Protein AF-0000000067838991 (afdb_homodimer)

Organism: NCBI:txid111831

Radius of gyration: 20.26 Å; Cα contacts (8 Å, |Δi|>4): 916; chains: 2; bounding box: 44×58×48 Å

Solvent-accessible surface area (backbone atoms only — not comparable to full-atom values): 20243 Å² total; per-residue (Å²): 121,88,80,63,64,39,56,23,57,75,70,68,70,59,68,77,64,69,36,51,68,64,22,31,41,39,40,32,36,55,27,35,28,36,74,39,76,97,56,39,33,55,61,33,67,65,11,50,51,42,39,32,53,44,50,52,52,38,60,72,63,66,36,57,49,38,39,35,38,53,40,75,41,85,89,42,72,24,12,58,92,41,74,45,20,28,64,31,75,82,64,50,80,52,93,92,41,51,73,47,68,26,76,52,56,29,59,57,54,89,43,63,51,58,62,54,38,53,75,71,68,55,52,30,37,36,39,34,26,31,32,34,63,47,26,42,43,35,28,38,47,46,36,39,75,72,66,35,50,38,25,35,31,50,46,18,29,27,30,45,52,32,48,28,87,85,66,45,77,39,48,27,71,59,34,43,48,36,38,50,23,45,39,41,26,62,37,23,26,62,38,61,39,65,87,68,53,47,99,121,86,79,62,66,38,57,23,58,77,70,68,69,59,67,77,64,68,35,50,68,63,21,31,42,38,40,31,36,56,26,34,29,35,74,39,76,97,55,39,34,55,63,33,66,63,12,50,51,40,42,32,52,46,48,52,53,38,59,72,63,66,36,57,48,37,38,35,38,52,42,74,40,86,89,43,70,24,11,57,91,41,74,46,19,28,65,31,75,82,66,49,79,53,93,91,39,50,73,46,68,26,75,53,57,28,59,57,55,89,44,62,50,58,62,54,38,54,75,70,67,53,51,30,38,38,40,35,26,32,33,36,63,48,26,42,43,35,27,38,47,47,36,38,75,73,68,37,50,38,26,34,32,50,45,18,28,26,30,44,53,31,47,28,89,85,65,46,76,40,50,26,71,58,33,43,48,35,38,52,23,44,38,40,25,63,38,24,27,61,38,61,39,68,87,67,54,49,102

pLDDT: mean 97.45, std 5.72, range [40.47, 99.0]

Structure (mmCIF, N/CA/C/O backbone):
data_AF-0000000067838991-model_v1
#
loop_
_entity.id
_entity.type
_entity.pdbx_description
1 polymer 'Cysteine hydrolase'
#
loop_
_atom_site.group_PDB
_atom_site.id
_atom_site.type_symbol
_atom_site.label_atom_id
_atom_site.label_alt_id
_atom_site.label_comp_id
_atom_site.label_asym_id
_atom_site.label_entity_id
_atom_site.label_seq_id
_atom_site.pdbx_PDB_ins_code
_atom_site.Cartn_x
_atom_site.Cartn_y
_atom_site.Cartn_z
_atom_site.occupancy
_atom_site.B_iso_or_equiv
_atom_site.auth_seq_id
_atom_site.auth_comp_id
_atom_site.auth_asym_id
_atom_site.auth_atom_id
_atom_site.pdbx_PDB_model_num
ATOM 1 N N . MET A 1 1 ? -12.711 -4.172 26.188 1 40.47 1 MET A N 1
ATOM 2 C CA . MET A 1 1 ? -11.656 -3.461 25.469 1 40.47 1 MET A CA 1
ATOM 3 C C . MET A 1 1 ? -12.211 -2.748 24.234 1 40.47 1 MET A C 1
ATOM 5 O O . MET A 1 1 ? -13.109 -3.264 23.578 1 40.47 1 MET A O 1
ATOM 9 N N . PRO A 1 2 ? -12.156 -1.51 24.188 1 52.91 2 PRO A N 1
ATOM 10 C CA . PRO A 1 2 ? -12.922 -0.853 23.125 1 52.91 2 PRO A CA 1
ATOM 11 C C . PRO A 1 2 ? -12.734 -1.521 21.766 1 52.91 2 PRO A C 1
ATOM 13 O O . PRO A 1 2 ? -11.648 -2.031 21.469 1 52.91 2 PRO A O 1
ATOM 16 N N . THR A 1 3 ? -13.742 -2.078 21.203 1 69.25 3 THR A N 1
ATOM 17 C CA . THR A 1 3 ? -13.766 -2.877 19.984 1 69.25 3 THR A CA 1
ATOM 18 C C . THR A 1 3 ? -13.117 -2.119 18.828 1 69.25 3 THR A C 1
ATOM 20 O O . THR A 1 3 ? -13.508 -0.99 18.516 1 69.25 3 THR A O 1
ATOM 23 N N . VAL A 1 4 ? -11.844 -2.529 18.297 1 89.06 4 VAL A N 1
ATOM 24 C CA . VAL A 1 4 ? -11.18 -1.933 17.141 1 89.06 4 VAL A CA 1
ATOM 25 C C . VAL A 1 4 ? -12.016 -2.176 15.891 1 89.06 4 VAL A C 1
ATOM 27 O O . VAL A 1 4 ? -12.609 -3.242 15.727 1 89.06 4 VAL A O 1
ATOM 30 N N . THR A 1 5 ? -12.273 -1.124 15.18 1 93.62 5 THR A N 1
ATOM 31 C CA . THR A 1 5 ? -13.07 -1.209 13.961 1 93.62 5 THR A CA 1
ATOM 32 C C . THR A 1 5 ? -12.211 -0.973 12.727 1 93.62 5 THR A C 1
ATOM 34 O O . THR A 1 5 ? -11.039 -0.594 12.844 1 93.62 5 THR A O 1
ATOM 37 N N . THR A 1 6 ? -12.742 -1.315 11.555 1 97.56 6 THR A N 1
ATOM 38 C CA . THR A 1 6 ? -12.062 -1.058 10.289 1 97.56 6 THR A CA 1
ATOM 39 C C . THR A 1 6 ? -12.734 0.097 9.547 1 97.56 6 THR A C 1
ATOM 41 O O . THR A 1 6 ? -13.867 0.465 9.852 1 97.56 6 THR A O 1
ATOM 44 N N . LEU A 1 7 ? -12.031 0.634 8.578 1 98.06 7 LEU A N 1
ATOM 45 C CA . LEU A 1 7 ? -12.625 1.621 7.684 1 98.06 7 LEU A CA 1
ATOM 46 C C . LEU A 1 7 ? -13.789 1.02 6.91 1 98.06 7 LEU A C 1
ATOM 48 O O . LEU A 1 7 ? -14.766 1.711 6.613 1 98.06 7 LEU A O 1
ATOM 52 N N . ARG A 1 8 ? -13.734 -0.249 6.543 1 97.88 8 ARG A N 1
ATOM 53 C CA . ARG A 1 8 ? -14.844 -0.919 5.879 1 97.88 8 ARG A CA 1
ATOM 54 C C . ARG A 1 8 ? -16.078 -0.932 6.77 1 97.88 8 ARG A C 1
ATOM 56 O O . ARG A 1 8 ? -17.203 -0.712 6.293 1 97.88 8 ARG A O 1
ATOM 63 N N . ASP A 1 9 ? -15.844 -1.209 8.086 1 96.31 9 ASP A N 1
ATOM 64 C CA . ASP A 1 9 ? -16.953 -1.164 9.039 1 96.31 9 ASP A CA 1
ATOM 65 C C . ASP A 1 9 ? -17.531 0.243 9.133 1 96.31 9 ASP A C 1
ATOM 67 O O . ASP A 1 9 ? -18.75 0.417 9.117 1 96.31 9 ASP A O 1
ATOM 71 N N . VAL A 1 10 ? -16.656 1.235 9.219 1 95 10 VAL A N 1
ATOM 72 C CA . VAL A 1 10 ? -17.062 2.629 9.352 1 95 10 VAL A CA 1
ATOM 73 C C . VAL A 1 10 ? -17.859 3.057 8.117 1 95 10 VAL A C 1
ATOM 75 O O . VAL A 1 10 ? -18.844 3.791 8.227 1 95 10 VAL A O 1
ATOM 78 N N . ALA A 1 11 ? -17.438 2.566 6.934 1 95.12 11 ALA A N 1
ATOM 79 C CA . ALA A 1 11 ? -18.062 2.922 5.668 1 95.12 11 ALA A CA 1
ATOM 80 C C . ALA A 1 11 ? -19.297 2.055 5.41 1 95.12 11 ALA A C 1
ATOM 82 O O . ALA A 1 11 ? -20.047 2.287 4.453 1 95.12 11 ALA A O 1
ATOM 83 N N . GLY A 1 12 ? -19.484 0.989 6.137 1 95.31 12 GLY A N 1
ATOM 84 C CA . GLY A 1 12 ? -20.656 0.128 6.016 1 95.31 12 GLY A CA 1
ATOM 85 C C . GLY A 1 12 ? -20.578 -0.83 4.844 1 95.31 12 GLY A C 1
ATOM 86 O O . GLY A 1 12 ? -21.594 -1.272 4.324 1 95.31 12 GLY A O 1
ATOM 87 N N . ILE A 1 13 ? -19.344 -1.118 4.406 1 95.69 13 ILE A N 1
ATOM 88 C CA . ILE A 1 13 ? -19.25 -1.954 3.213 1 95.69 13 ILE A CA 1
ATOM 89 C C . ILE A 1 13 ? -18.938 -3.393 3.613 1 95.69 13 ILE A C 1
ATOM 91 O O . ILE A 1 13 ? -19.016 -4.305 2.789 1 95.69 13 ILE A O 1
ATOM 95 N N . GLY A 1 14 ? -18.562 -3.674 4.832 1 94.5 14 GLY A N 1
ATOM 96 C CA . GLY A 1 14 ? -18.516 -5.004 5.422 1 94.5 14 GLY A CA 1
ATOM 97 C C . GLY A 1 14 ? -17.312 -5.816 4.949 1 94.5 14 GLY A C 1
ATOM 98 O O . GLY A 1 14 ? -16.375 -5.27 4.367 1 94.5 14 GLY A O 1
ATOM 99 N N . HIS A 1 15 ? -17.281 -7.141 5.254 1 97.25 15 HIS A N 1
ATOM 100 C CA . HIS A 1 15 ? -16.141 -8.016 5.02 1 97.25 15 HIS A CA 1
ATOM 101 C C . HIS A 1 15 ? -16.562 -9.312 4.344 1 97.25 15 HIS A C 1
ATOM 103 O O . HIS A 1 15 ? -15.859 -10.32 4.43 1 97.25 15 HIS A O 1
ATOM 109 N N . GLN A 1 16 ? -17.688 -9.258 3.68 1 96.81 16 GLN A N 1
ATOM 110 C CA . GLN A 1 16 ? -18.141 -10.469 3.014 1 96.81 16 GLN A CA 1
ATOM 111 C C . GLN A 1 16 ? -17.391 -10.703 1.709 1 96.81 16 GLN A C 1
ATOM 113 O O . GLN A 1 16 ? -17.438 -9.875 0.801 1 96.81 16 GLN A O 1
ATOM 118 N N . PRO A 1 17 ? -16.734 -11.844 1.646 1 97.56 17 PRO A N 1
ATOM 119 C CA . PRO A 1 17 ? -16.047 -12.117 0.375 1 97.56 17 PRO A CA 1
ATOM 120 C C . PRO A 1 17 ? -17.031 -12.43 -0.756 1 97.56 17 PRO A C 1
ATOM 122 O O . PRO A 1 17 ? -18.094 -13 -0.515 1 97.56 17 PRO A O 1
ATOM 125 N N . ALA A 1 18 ? -16.641 -12.047 -1.933 1 93.44 18 ALA A N 1
ATOM 126 C CA . ALA A 1 18 ? -17.438 -12.477 -3.088 1 93.44 18 ALA A CA 1
ATOM 127 C C . ALA A 1 18 ? -17.297 -13.977 -3.312 1 93.44 18 ALA A C 1
ATOM 129 O O . ALA A 1 18 ? -16.281 -14.578 -2.965 1 93.44 18 ALA A O 1
ATOM 130 N N . ALA A 1 19 ? -18.266 -14.477 -3.953 1 95.88 19 ALA A N 1
ATOM 131 C CA . ALA A 1 19 ? -18.188 -15.891 -4.336 1 95.88 19 ALA A CA 1
ATOM 132 C C . ALA A 1 19 ? -17.125 -16.109 -5.41 1 95.88 19 ALA A C 1
ATOM 134 O O . ALA A 1 19 ? -17 -15.305 -6.336 1 95.88 19 ALA A O 1
ATOM 135 N N . LEU A 1 20 ? -16.406 -17.266 -5.25 1 97.69 20 LEU A N 1
ATOM 136 C CA . LEU A 1 20 ? -15.406 -17.594 -6.25 1 97.69 20 LEU A CA 1
ATOM 137 C C . LEU A 1 20 ? -16.016 -17.656 -7.645 1 97.69 20 LEU A C 1
ATOM 139 O O . LEU A 1 20 ? -15.422 -17.172 -8.609 1 97.69 20 LEU A O 1
ATOM 143 N N . SER A 1 21 ? -17.266 -18.078 -7.789 1 97 21 SER A N 1
ATOM 144 C CA . SER A 1 21 ? -17.922 -18.266 -9.07 1 97 21 SER A CA 1
ATOM 145 C C . SER A 1 21 ? -18.219 -16.922 -9.742 1 97 21 SER A C 1
ATOM 147 O O . SER A 1 21 ? -18.484 -16.875 -10.945 1 97 21 SER A O 1
ATOM 149 N N . GLN A 1 22 ? -18.156 -15.898 -8.977 1 96.5 22 GLN A N 1
ATOM 150 C CA . GLN A 1 22 ? -18.484 -14.57 -9.5 1 96.5 22 GLN A CA 1
ATOM 151 C C . GLN A 1 22 ? -17.219 -13.719 -9.633 1 96.5 22 GLN A C 1
ATOM 153 O O . GLN A 1 22 ? -17.297 -12.5 -9.828 1 96.5 22 GLN A O 1
ATOM 158 N N . SER A 1 23 ? -16.078 -14.398 -9.5 1 98.62 23 SER A N 1
ATOM 159 C CA . SER A 1 23 ? -14.82 -13.648 -9.43 1 98.62 23 SER A CA 1
ATOM 160 C C . SER A 1 23 ? -13.867 -14.07 -10.547 1 98.62 23 SER A C 1
ATOM 162 O O . SER A 1 23 ? -14.109 -15.062 -11.234 1 98.62 23 SER A O 1
ATOM 164 N N . ALA A 1 24 ? -12.891 -13.266 -10.82 1 98.88 24 ALA A N 1
ATOM 165 C CA . ALA A 1 24 ? -11.664 -13.703 -11.484 1 98.88 24 ALA A CA 1
ATOM 166 C C . ALA A 1 24 ? -10.547 -13.93 -10.469 1 98.88 24 ALA A C 1
ATOM 168 O O . ALA A 1 24 ? -10.477 -13.242 -9.453 1 98.88 24 ALA A O 1
ATOM 169 N N . LEU A 1 25 ? -9.734 -14.898 -10.734 1 98.94 25 LEU A N 1
ATOM 170 C CA . LEU A 1 25 ? -8.555 -15.164 -9.914 1 98.94 25 LEU A CA 1
ATOM 171 C C . LEU A 1 25 ? -7.324 -14.492 -10.508 1 98.94 25 LEU A C 1
ATOM 173 O O . LEU A 1 25 ? -7.047 -14.625 -11.695 1 98.94 25 LEU A O 1
ATOM 177 N N . VAL A 1 26 ? -6.633 -13.711 -9.734 1 99 26 VAL A N 1
ATOM 178 C CA . VAL A 1 26 ? -5.363 -13.109 -10.117 1 99 26 VAL A CA 1
ATOM 179 C C . VAL A 1 26 ? -4.238 -13.672 -9.258 1 99 26 VAL A C 1
ATOM 181 O O . VAL A 1 26 ? -4.223 -13.461 -8.039 1 99 26 VAL A O 1
ATOM 184 N N . ILE A 1 27 ? -3.326 -14.383 -9.828 1 99 27 ILE A N 1
ATOM 185 C CA . ILE A 1 27 ? -2.18 -14.984 -9.156 1 99 27 ILE A CA 1
ATOM 186 C C . ILE A 1 27 ? -0.936 -14.133 -9.391 1 99 27 ILE A C 1
ATOM 188 O O . ILE A 1 27 ? -0.406 -14.094 -10.5 1 99 27 ILE A O 1
ATOM 192 N N . ILE A 1 28 ? -0.447 -13.555 -8.344 1 98.94 28 ILE A N 1
ATOM 193 C CA . ILE A 1 28 ? 0.529 -12.477 -8.453 1 98.94 28 ILE A CA 1
ATOM 194 C C . ILE A 1 28 ? 1.932 -13.023 -8.195 1 98.94 28 ILE A C 1
ATOM 196 O O . ILE A 1 28 ? 2.27 -13.375 -7.062 1 98.94 28 ILE A O 1
ATOM 200 N N . ASP A 1 29 ? 2.721 -13.109 -9.141 1 98.88 29 ASP A N 1
ATOM 201 C CA . ASP A 1 29 ? 4.176 -13.242 -9.102 1 98.88 29 ASP A CA 1
ATOM 202 C C . ASP A 1 29 ? 4.594 -14.523 -8.383 1 98.88 29 ASP A C 1
ATOM 204 O O . ASP A 1 29 ? 5.531 -14.516 -7.586 1 98.88 29 ASP A O 1
ATOM 208 N N . CYS A 1 30 ? 3.84 -15.609 -8.547 1 98.94 30 CYS A N 1
ATOM 209 C CA . CYS A 1 30 ? 4.32 -16.875 -8.008 1 98.94 30 CYS A CA 1
ATOM 210 C C . CYS A 1 30 ? 5.5 -17.406 -8.82 1 98.94 30 CYS A C 1
ATOM 212 O O . CYS A 1 30 ? 5.398 -18.438 -9.469 1 98.94 30 CYS A O 1
ATOM 214 N N . GLN A 1 31 ? 6.574 -16.734 -8.703 1 98.94 31 GLN A N 1
ATOM 215 C CA . GLN A 1 31 ? 7.781 -16.984 -9.484 1 98.94 31 GLN A CA 1
ATOM 216 C C . GLN A 1 31 ? 8.844 -17.688 -8.656 1 98.94 31 GLN A C 1
ATOM 218 O O . GLN A 1 31 ? 8.859 -17.578 -7.43 1 98.94 31 GLN A O 1
ATOM 223 N N . ASN A 1 32 ? 9.844 -18.281 -9.328 1 98.88 32 ASN A N 1
ATOM 224 C CA . ASN A 1 32 ? 10.867 -19.094 -8.68 1 98.88 32 ASN A CA 1
ATOM 225 C C . ASN A 1 32 ? 11.805 -18.234 -7.82 1 98.88 32 ASN A C 1
ATOM 227 O O . ASN A 1 32 ? 12.367 -18.734 -6.84 1 98.88 32 ASN A O 1
ATOM 231 N N . THR A 1 33 ? 11.945 -16.953 -8.117 1 98.75 33 THR A N 1
ATOM 232 C CA . THR A 1 33 ? 12.828 -16.062 -7.383 1 98.75 33 THR A CA 1
ATOM 233 C C . THR A 1 33 ? 12.438 -16 -5.906 1 98.75 33 THR A C 1
ATOM 235 O O . THR A 1 33 ? 13.281 -15.711 -5.051 1 98.75 33 THR A O 1
ATOM 238 N N . TYR A 1 34 ? 11.195 -16.359 -5.617 1 98.81 34 TYR A N 1
ATOM 239 C CA . TYR A 1 34 ? 10.727 -16.266 -4.238 1 98.81 34 TYR A CA 1
ATOM 240 C C . TYR A 1 34 ? 10.953 -17.578 -3.494 1 98.81 34 TYR A C 1
ATOM 242 O O . TYR A 1 34 ? 10.75 -17.656 -2.281 1 98.81 34 TYR A O 1
ATOM 250 N N . ARG A 1 35 ? 11.398 -18.625 -4.203 1 98.75 35 ARG A N 1
ATOM 251 C CA . ARG A 1 35 ? 11.578 -19.938 -3.602 1 98.75 35 ARG A CA 1
ATOM 252 C C . ARG A 1 35 ? 13.039 -20.188 -3.27 1 98.75 35 ARG A C 1
ATOM 254 O O . ARG A 1 35 ? 13.367 -21.125 -2.535 1 98.75 35 ARG A O 1
ATOM 261 N N . GLU A 1 36 ? 13.914 -19.312 -3.781 1 97.19 36 GLU A N 1
ATOM 262 C CA . GLU A 1 36 ? 15.344 -19.5 -3.551 1 97.19 36 GLU A CA 1
ATOM 263 C C . GLU A 1 36 ? 16.109 -18.188 -3.701 1 97.19 36 GLU A C 1
ATOM 265 O O . GLU A 1 36 ? 15.555 -17.203 -4.195 1 97.19 36 GLU A O 1
ATOM 270 N N . GLY A 1 37 ? 17.312 -18.203 -3.205 1 94.56 37 GLY A N 1
ATOM 271 C CA . GLY A 1 37 ? 18.203 -17.062 -3.408 1 94.56 37 GLY A CA 1
ATOM 272 C C . GLY A 1 37 ? 17.859 -15.875 -2.516 1 94.56 37 GLY A C 1
ATOM 273 O O . GLY A 1 37 ? 17.344 -16.062 -1.411 1 94.56 37 GLY A O 1
ATOM 274 N N . VAL A 1 38 ? 18.188 -14.664 -2.971 1 95.12 38 VAL A N 1
ATOM 275 C CA . VAL A 1 38 ? 18.203 -13.461 -2.141 1 95.12 38 VAL A CA 1
ATOM 276 C C . VAL A 1 38 ? 16.766 -13.023 -1.836 1 95.12 38 VAL A C 1
ATOM 278 O O . VAL A 1 38 ? 16.516 -12.383 -0.815 1 95.12 38 VAL A O 1
ATOM 281 N N . MET A 1 39 ? 15.781 -13.523 -2.65 1 97.06 39 MET A N 1
ATOM 282 C CA . MET A 1 39 ? 14.406 -13.055 -2.469 1 97.06 39 MET A CA 1
ATOM 283 C C . MET A 1 39 ? 13.539 -14.156 -1.873 1 97.06 39 MET A C 1
ATOM 285 O O . MET A 1 39 ? 12.312 -14.031 -1.837 1 97.06 39 MET A O 1
ATOM 289 N N . GLN A 1 40 ? 14.172 -15.242 -1.422 1 98.19 40 GLN A N 1
ATOM 290 C CA . GLN A 1 40 ? 13.398 -16.344 -0.866 1 98.19 40 GLN A CA 1
ATOM 291 C C . GLN A 1 40 ? 12.508 -15.875 0.275 1 98.19 40 GLN A C 1
ATOM 293 O O . GLN A 1 40 ? 12.961 -15.156 1.168 1 98.19 40 GLN A O 1
ATOM 298 N N . LEU A 1 41 ? 11.273 -16.328 0.264 1 98.69 41 LEU A N 1
ATOM 299 C CA . LEU A 1 41 ? 10.297 -15.891 1.257 1 98.69 41 LEU A CA 1
ATOM 300 C C . LEU A 1 41 ? 10.18 -16.906 2.385 1 98.69 41 LEU A C 1
ATOM 302 O O . LEU A 1 41 ? 10.422 -18.109 2.18 1 98.69 41 LEU A O 1
ATOM 306 N N . VAL A 1 42 ? 9.781 -16.422 3.514 1 98.62 42 VAL A N 1
ATOM 307 C CA . VAL A 1 42 ? 9.469 -17.297 4.648 1 98.62 42 VAL A CA 1
ATOM 308 C C . VAL A 1 42 ? 8.109 -17.953 4.426 1 98.62 42 VAL A C 1
ATOM 310 O O . VAL A 1 42 ? 7.113 -17.281 4.176 1 98.62 42 VAL A O 1
ATOM 313 N N . GLY A 1 43 ? 8.062 -19.297 4.461 1 98.56 43 GLY A N 1
ATOM 314 C CA . GLY A 1 43 ? 6.812 -20.016 4.316 1 98.56 43 GLY A CA 1
ATOM 315 C C . GLY A 1 43 ? 6.316 -20.078 2.885 1 98.56 43 GLY A C 1
ATOM 316 O O . GLY A 1 43 ? 5.117 -20.219 2.645 1 98.56 43 GLY A O 1
ATOM 317 N N . VAL A 1 44 ? 7.168 -19.938 1.941 1 98.88 44 VAL A N 1
ATOM 318 C CA . VAL A 1 44 ? 6.766 -19.812 0.545 1 98.88 44 VAL A CA 1
ATOM 319 C C . VAL A 1 44 ? 6.172 -21.141 0.056 1 98.88 44 VAL A C 1
ATOM 321 O O . VAL A 1 44 ? 5.215 -21.141 -0.722 1 98.88 44 VAL A O 1
ATOM 324 N N . GLU A 1 45 ? 6.699 -22.25 0.456 1 98.88 45 GLU A N 1
ATOM 325 C CA . GLU A 1 45 ? 6.234 -23.516 -0.093 1 98.88 45 GLU A CA 1
ATOM 326 C C . GLU A 1 45 ? 4.816 -23.828 0.378 1 98.88 45 GLU A C 1
ATOM 328 O O . GLU A 1 45 ? 3.945 -24.156 -0.432 1 98.88 45 GLU A O 1
ATOM 333 N N . PRO A 1 46 ? 4.496 -23.688 1.69 1 98.88 46 PRO A N 1
ATOM 334 C CA . PRO A 1 46 ? 3.096 -23.844 2.088 1 98.88 46 PRO A CA 1
ATOM 335 C C . PRO A 1 46 ? 2.168 -22.828 1.42 1 98.88 46 PRO A C 1
ATOM 337 O O . PRO A 1 46 ? 1.025 -23.172 1.09 1 98.88 46 PRO A O 1
ATOM 340 N N . ALA A 1 47 ? 2.586 -21.578 1.256 1 98.94 47 ALA A N 1
ATOM 341 C CA . ALA A 1 47 ? 1.779 -20.578 0.574 1 98.94 47 ALA A CA 1
ATOM 342 C C . ALA A 1 47 ? 1.524 -20.969 -0.879 1 98.94 47 ALA A C 1
ATOM 344 O O . ALA A 1 47 ? 0.403 -20.844 -1.376 1 98.94 47 ALA A O 1
ATOM 345 N N . LEU A 1 48 ? 2.586 -21.453 -1.533 1 98.94 48 LEU A N 1
ATOM 346 C CA . LEU A 1 48 ? 2.471 -21.891 -2.92 1 98.94 48 LEU A CA 1
ATOM 347 C C . LEU A 1 48 ? 1.513 -23.062 -3.043 1 98.94 48 LEU A C 1
ATOM 349 O O . LEU A 1 48 ? 0.745 -23.156 -4.004 1 98.94 48 LEU A O 1
ATOM 353 N N . ALA A 1 49 ? 1.546 -23.938 -2.107 1 98.88 49 ALA A N 1
ATOM 354 C CA . ALA A 1 49 ? 0.608 -25.047 -2.086 1 98.88 49 ALA A CA 1
ATOM 355 C C . ALA A 1 49 ? -0.83 -24.562 -1.953 1 98.88 49 ALA A C 1
ATOM 357 O O . ALA A 1 49 ? -1.741 -25.109 -2.58 1 98.88 49 ALA A O 1
ATOM 358 N N . GLU A 1 50 ? -1.064 -23.562 -1.126 1 98.88 50 GLU A N 1
ATOM 359 C CA . GLU A 1 50 ? -2.385 -22.953 -0.986 1 98.88 50 GLU A CA 1
ATOM 360 C C . GLU A 1 50 ? -2.836 -22.312 -2.291 1 98.88 50 GLU A C 1
ATOM 362 O O . GLU A 1 50 ? -4.004 -22.422 -2.674 1 98.88 50 GLU A O 1
ATOM 367 N N . VAL A 1 51 ? -1.949 -21.641 -2.982 1 98.94 51 VAL A N 1
ATOM 368 C CA . VAL A 1 51 ? -2.264 -21.047 -4.277 1 98.94 51 VAL A CA 1
ATOM 369 C C . VAL A 1 51 ? -2.666 -22.141 -5.262 1 98.94 51 VAL A C 1
ATOM 371 O O . VAL A 1 51 ? -3.631 -21.984 -6.016 1 98.94 51 VAL A O 1
ATOM 374 N N . ALA A 1 52 ? -1.897 -23.203 -5.277 1 98.94 52 ALA A N 1
ATOM 375 C CA . ALA A 1 52 ? -2.193 -24.312 -6.176 1 98.94 52 ALA A CA 1
ATOM 376 C C . ALA A 1 52 ? -3.588 -24.875 -5.914 1 98.94 52 ALA A C 1
ATOM 378 O O . ALA A 1 52 ? -4.32 -25.203 -6.852 1 98.94 52 ALA A O 1
ATOM 379 N N . ARG A 1 53 ? -3.92 -25.016 -4.652 1 98.81 53 ARG A N 1
ATOM 380 C CA . ARG A 1 53 ? -5.258 -25.469 -4.305 1 98.81 53 ARG A CA 1
ATOM 381 C C . ARG A 1 53 ? -6.32 -24.516 -4.82 1 98.81 53 ARG A C 1
ATOM 383 O O . ARG A 1 53 ? -7.348 -24.938 -5.355 1 98.81 53 ARG A O 1
ATOM 390 N N . LEU A 1 54 ? -6.137 -23.234 -4.621 1 98.81 54 LEU A N 1
ATOM 391 C CA . LEU A 1 54 ? -7.055 -22.219 -5.105 1 98.81 54 LEU A CA 1
ATOM 392 C C . LEU A 1 54 ? -7.184 -22.266 -6.621 1 98.81 54 LEU A C 1
ATOM 394 O O . LEU A 1 54 ? -8.281 -22.125 -7.16 1 98.81 54 LEU A O 1
ATOM 398 N N . LEU A 1 55 ? -6.059 -22.453 -7.285 1 98.88 55 LEU A N 1
ATOM 399 C CA . LEU A 1 55 ? -6.027 -22.547 -8.742 1 98.88 55 LEU A CA 1
ATOM 400 C C . LEU A 1 55 ? -6.875 -23.719 -9.227 1 98.88 55 LEU A C 1
ATOM 402 O O . LEU A 1 55 ? -7.648 -23.578 -10.18 1 98.88 55 LEU A O 1
ATOM 406 N N . VAL A 1 56 ? -6.75 -24.828 -8.602 1 98.62 56 VAL A N 1
ATOM 407 C CA . VAL A 1 56 ? -7.543 -26 -8.953 1 98.62 56 VAL A CA 1
ATOM 408 C C . VAL A 1 56 ? -9.031 -25.672 -8.789 1 98.62 56 VAL A C 1
ATOM 410 O O . VAL A 1 56 ? -9.836 -26 -9.664 1 98.62 56 VAL A O 1
ATOM 413 N N . ARG A 1 57 ? -9.422 -25.047 -7.734 1 98.56 57 ARG A N 1
ATOM 414 C CA . ARG A 1 57 ? -10.812 -24.672 -7.504 1 98.56 57 ARG A CA 1
ATOM 415 C C . ARG A 1 57 ? -11.305 -23.703 -8.578 1 98.56 57 ARG A C 1
ATOM 417 O O . ARG A 1 57 ? -12.445 -23.812 -9.039 1 98.56 57 ARG A O 1
ATOM 424 N N . ALA A 1 58 ? -10.516 -22.766 -8.914 1 98.69 58 ALA A N 1
ATOM 425 C CA . ALA A 1 58 ? -10.875 -21.797 -9.938 1 98.69 58 ALA A CA 1
ATOM 426 C C . ALA A 1 58 ? -11.109 -22.469 -11.289 1 98.69 58 ALA A C 1
ATOM 428 O O . ALA A 1 58 ? -12.086 -22.156 -11.977 1 98.69 58 ALA A O 1
ATOM 429 N N . ARG A 1 59 ? -10.211 -23.359 -11.672 1 98.56 59 ARG A N 1
ATOM 430 C CA . ARG A 1 59 ? -10.344 -24.094 -12.922 1 98.56 59 ARG A CA 1
ATOM 431 C C . ARG A 1 59 ? -11.602 -24.953 -12.922 1 98.56 59 ARG A C 1
ATOM 433 O O . ARG A 1 59 ? -12.312 -25.016 -13.93 1 98.56 59 ARG A O 1
ATOM 440 N N . THR A 1 60 ? -11.828 -25.562 -11.82 1 97.81 60 THR A N 1
ATOM 441 C CA . THR A 1 60 ? -13.023 -26.375 -11.688 1 97.81 60 THR A CA 1
ATOM 442 C C . THR A 1 60 ? -14.289 -25.531 -11.836 1 97.81 60 THR A C 1
ATOM 444 O O . THR A 1 60 ? -15.258 -25.953 -12.469 1 97.81 60 THR A O 1
ATOM 447 N N . ALA A 1 61 ? -14.312 -24.344 -11.312 1 97.44 61 ALA A N 1
ATOM 448 C CA . ALA A 1 61 ? -15.453 -23.422 -11.352 1 97.44 61 ALA A CA 1
ATOM 449 C C . ALA A 1 61 ? -15.562 -22.75 -12.719 1 97.44 61 ALA A C 1
ATOM 451 O O . ALA A 1 61 ? -16.594 -22.141 -13.039 1 97.44 61 ALA A O 1
ATOM 452 N N . GLY A 1 62 ? -14.531 -22.797 -13.539 1 97.88 62 GLY A N 1
ATOM 453 C CA . GLY A 1 62 ? -14.539 -22.234 -14.883 1 97.88 62 GLY A CA 1
ATOM 454 C C . GLY A 1 62 ? -14.461 -20.719 -14.891 1 97.88 62 GLY A C 1
ATOM 455 O O . GLY A 1 62 ? -15.031 -20.062 -15.773 1 97.88 62 GLY A O 1
ATOM 456 N N . ILE A 1 63 ? -13.883 -20.141 -13.859 1 98.44 63 ILE A N 1
ATOM 457 C CA . ILE A 1 63 ? -13.797 -18.688 -13.789 1 98.44 63 ILE A CA 1
ATOM 458 C C . ILE A 1 63 ? -12.531 -18.219 -14.5 1 98.44 63 ILE A C 1
ATOM 460 O O . ILE A 1 63 ? -11.594 -18.984 -14.695 1 98.44 63 ILE A O 1
ATOM 464 N N . PRO A 1 64 ? -12.461 -16.906 -14.914 1 98.81 64 PRO A N 1
ATOM 465 C CA . PRO A 1 64 ? -11.234 -16.375 -15.508 1 98.81 64 PRO A CA 1
ATOM 466 C C . PRO A 1 64 ? -10.047 -16.391 -14.539 1 98.81 64 PRO A C 1
ATOM 468 O O . PRO A 1 64 ? -10.211 -16.109 -13.352 1 98.81 64 PRO A O 1
ATOM 471 N N . ILE A 1 65 ? -8.906 -16.797 -15.062 1 98.94 65 ILE A N 1
ATOM 472 C CA . ILE A 1 65 ? -7.672 -16.859 -14.289 1 98.94 65 ILE A CA 1
ATOM 473 C C . ILE A 1 65 ? -6.578 -16.047 -14.969 1 98.94 65 ILE A C 1
ATOM 475 O O . ILE A 1 65 ? -6.305 -16.234 -16.156 1 98.94 65 ILE A O 1
ATOM 479 N N . PHE A 1 66 ? -5.969 -15.148 -14.234 1 99 66 PHE A N 1
ATOM 480 C CA . PHE A 1 66 ? -4.859 -14.328 -14.711 1 99 66 PHE A CA 1
ATOM 481 C C . PHE A 1 66 ? -3.598 -14.602 -13.898 1 99 66 PHE A C 1
ATOM 483 O O . PHE A 1 66 ? -3.611 -14.5 -12.672 1 99 66 PHE A O 1
ATOM 490 N N . HIS A 1 67 ? -2.564 -14.961 -14.578 1 98.94 67 HIS A N 1
ATOM 491 C CA . HIS A 1 67 ? -1.244 -15.023 -13.961 1 98.94 67 HIS A CA 1
ATOM 492 C C . HIS A 1 67 ? -0.467 -13.734 -14.188 1 98.94 67 HIS A C 1
ATOM 494 O O . HIS A 1 67 ? -0.519 -13.156 -15.281 1 98.94 67 HIS A O 1
ATOM 500 N N . VAL A 1 68 ? 0.22 -13.289 -13.18 1 98.94 68 VAL A N 1
ATOM 501 C CA . VAL A 1 68 ? 1.052 -12.102 -13.297 1 98.94 68 VAL A CA 1
ATOM 502 C C . VAL A 1 68 ? 2.516 -12.461 -13.055 1 98.94 68 VAL A C 1
ATOM 504 O O . VAL A 1 68 ? 2.822 -13.258 -12.164 1 98.94 68 VAL A O 1
ATOM 507 N N . MET A 1 69 ? 3.41 -11.883 -13.82 1 98.62 69 MET A N 1
ATOM 508 C CA . MET A 1 69 ? 4.855 -11.992 -13.656 1 98.62 69 MET A CA 1
ATOM 509 C C . MET A 1 69 ? 5.504 -10.609 -13.609 1 98.62 69 MET A C 1
ATOM 511 O O . MET A 1 69 ? 5.148 -9.727 -14.391 1 98.62 69 MET A O 1
ATOM 515 N N . HIS A 1 70 ? 6.395 -10.484 -12.672 1 98.88 70 HIS A N 1
ATOM 516 C CA . HIS A 1 70 ? 7.211 -9.281 -12.625 1 98.88 70 HIS A CA 1
ATOM 517 C C . HIS A 1 70 ? 8.492 -9.453 -13.43 1 98.88 70 HIS A C 1
ATOM 519 O O . HIS A 1 70 ? 9.164 -10.484 -13.32 1 98.88 70 HIS A O 1
ATOM 525 N N . ASP A 1 71 ? 8.82 -8.531 -14.273 1 98.81 71 ASP A N 1
ATOM 526 C CA . ASP A 1 71 ? 10.078 -8.531 -15.008 1 98.81 71 ASP A CA 1
ATOM 527 C C . ASP A 1 71 ? 10.898 -7.281 -14.695 1 98.81 71 ASP A C 1
ATOM 529 O O . ASP A 1 71 ? 10.461 -6.16 -14.969 1 98.81 71 ASP A O 1
ATOM 533 N N . ALA A 1 72 ? 12.086 -7.469 -14.141 1 97.62 72 ALA A N 1
ATOM 534 C CA . ALA A 1 72 ? 12.984 -6.355 -13.859 1 97.62 72 ALA A CA 1
ATOM 535 C C . ALA A 1 72 ? 14.148 -6.324 -14.852 1 97.62 72 ALA A C 1
ATOM 537 O O . ALA A 1 72 ? 15.125 -5.594 -14.656 1 97.62 72 ALA A O 1
ATOM 538 N N . GLY A 1 73 ? 14.086 -7.234 -15.844 1 97.62 73 GLY A N 1
ATOM 539 C CA . GLY A 1 73 ? 15.062 -7.207 -16.922 1 97.62 73 GLY A CA 1
ATOM 540 C C . GLY A 1 73 ? 16.125 -8.281 -16.781 1 97.62 73 GLY A C 1
ATOM 541 O O . GLY A 1 73 ? 16.219 -8.953 -15.742 1 97.62 73 GLY A O 1
ATOM 542 N N . PRO A 1 74 ? 16.984 -8.484 -17.844 1 97.88 74 PRO A N 1
ATOM 543 C CA . PRO A 1 74 ? 18 -9.555 -17.875 1 97.88 74 PRO A CA 1
ATOM 544 C C . PRO A 1 74 ? 19 -9.445 -16.734 1 97.88 74 PRO A C 1
ATOM 546 O O . PRO A 1 74 ? 19.453 -8.344 -16.406 1 97.88 74 PRO A O 1
ATOM 549 N N . GLY A 1 75 ? 19.281 -10.492 -16.141 1 96.88 75 GLY A N 1
ATOM 550 C CA . GLY A 1 75 ? 20.328 -10.562 -15.141 1 96.88 75 GLY A CA 1
ATOM 551 C C . GLY A 1 75 ? 19.844 -10.258 -13.734 1 96.88 75 GLY A C 1
ATOM 552 O O . GLY A 1 75 ? 20.562 -10.453 -12.766 1 96.88 75 GLY A O 1
ATOM 553 N N . THR A 1 76 ? 18.641 -9.852 -13.609 1 97.06 76 THR A N 1
ATOM 554 C CA . THR A 1 76 ? 18.078 -9.562 -12.305 1 97.06 76 THR A CA 1
ATOM 555 C C . THR A 1 76 ? 17.406 -10.805 -11.711 1 97.06 76 THR A C 1
ATOM 557 O O . THR A 1 76 ? 17.203 -11.797 -12.414 1 97.06 76 THR A O 1
ATOM 560 N N . PRO A 1 77 ? 17.047 -10.719 -10.492 1 97.12 77 PRO A N 1
ATOM 561 C CA . PRO A 1 77 ? 16.312 -11.828 -9.883 1 97.12 77 PRO A CA 1
ATOM 562 C C . PRO A 1 77 ? 14.914 -12.008 -10.484 1 97.12 77 PRO A C 1
ATOM 564 O O . PRO A 1 77 ? 14.234 -12.992 -10.188 1 97.12 77 PRO A O 1
ATOM 567 N N . TYR A 1 78 ? 14.508 -11.141 -11.305 1 98 78 TYR A N 1
ATOM 568 C CA . TYR A 1 78 ? 13.188 -11.203 -11.922 1 98 78 TYR A CA 1
ATOM 569 C C . TYR A 1 78 ? 13.305 -11.266 -13.445 1 98 78 TYR A C 1
ATOM 571 O O . TYR A 1 78 ? 12.43 -10.766 -14.156 1 98 78 TYR A O 1
ATOM 579 N N . ASP A 1 79 ? 14.414 -11.805 -13.922 1 98.38 79 ASP A N 1
ATOM 580 C CA . ASP A 1 79 ? 14.617 -12.039 -15.352 1 98.38 79 ASP A CA 1
ATOM 581 C C . ASP A 1 79 ? 13.727 -13.172 -15.852 1 98.38 79 ASP A C 1
ATOM 583 O O . ASP A 1 79 ? 14.023 -14.344 -15.617 1 98.38 79 ASP A O 1
ATOM 587 N N . ILE A 1 80 ? 12.711 -12.852 -16.562 1 98.56 80 ILE A N 1
ATOM 588 C CA . ILE A 1 80 ? 11.711 -13.852 -16.938 1 98.56 80 ILE A CA 1
ATOM 589 C C . ILE A 1 80 ? 12.234 -14.688 -18.094 1 98.56 80 ILE A C 1
ATOM 591 O O . ILE A 1 80 ? 11.586 -15.648 -18.531 1 98.56 80 ILE A O 1
ATOM 595 N N . ARG A 1 81 ? 13.406 -14.375 -18.688 1 98.44 81 ARG A N 1
ATOM 596 C CA . ARG A 1 81 ? 14.055 -15.172 -19.719 1 98.44 81 ARG A CA 1
ATOM 597 C C . ARG A 1 81 ? 14.836 -16.328 -19.125 1 98.44 81 ARG A C 1
ATOM 599 O O . ARG A 1 81 ? 15.25 -17.25 -19.828 1 98.44 81 ARG A O 1
ATOM 606 N N . ALA A 1 82 ? 15.039 -16.25 -17.797 1 98.38 82 ALA A N 1
ATOM 607 C CA . ALA A 1 82 ? 15.734 -17.281 -17.047 1 98.38 82 ALA A CA 1
ATOM 608 C C . ALA A 1 82 ? 14.773 -18.016 -16.109 1 98.38 82 ALA A C 1
ATOM 610 O O . ALA A 1 82 ? 13.703 -17.5 -15.781 1 98.38 82 ALA A O 1
ATOM 611 N N . GLU A 1 83 ? 15.195 -19.203 -15.641 1 98.19 83 GLU A N 1
ATOM 612 C CA . GLU A 1 83 ? 14.367 -20.047 -14.766 1 98.19 83 GLU A CA 1
ATOM 613 C C . GLU A 1 83 ? 13.953 -19.281 -13.516 1 98.19 83 GLU A C 1
ATOM 615 O O . GLU A 1 83 ? 12.828 -19.438 -13.031 1 98.19 83 GLU A O 1
ATOM 620 N N . ILE A 1 84 ? 14.781 -18.469 -12.992 1 98.19 84 ILE A N 1
ATOM 621 C CA . ILE A 1 84 ? 14.57 -17.766 -11.727 1 98.19 84 ILE A CA 1
ATOM 622 C C . ILE A 1 84 ? 13.328 -16.891 -11.828 1 98.19 84 ILE A C 1
ATOM 624 O O . ILE A 1 84 ? 12.578 -16.75 -10.859 1 98.19 84 ILE A O 1
ATOM 628 N N . GLY A 1 85 ? 13.086 -16.297 -12.992 1 98.56 85 GLY A N 1
ATOM 629 C CA . GLY A 1 85 ? 11.969 -15.375 -13.164 1 98.56 85 GLY A CA 1
ATOM 630 C C . GLY A 1 85 ? 10.703 -16.062 -13.633 1 98.56 85 GLY A C 1
ATOM 631 O O . GLY A 1 85 ? 9.641 -15.43 -13.703 1 98.56 85 GLY A O 1
ATOM 632 N N . GLN A 1 86 ? 10.703 -17.344 -13.883 1 98.75 86 GLN A N 1
ATOM 633 C CA . GLN A 1 86 ? 9.555 -18.078 -14.414 1 98.75 86 GLN A CA 1
ATOM 634 C C . GLN A 1 86 ? 8.539 -18.375 -13.312 1 98.75 86 GLN A C 1
ATOM 636 O O . GLN A 1 86 ? 8.906 -18.5 -12.141 1 98.75 86 GLN A O 1
ATOM 641 N N . ILE A 1 87 ? 7.273 -18.438 -13.695 1 98.88 87 ILE A N 1
ATOM 642 C CA . ILE A 1 87 ? 6.23 -18.891 -12.789 1 98.88 87 ILE A CA 1
ATOM 643 C C . ILE A 1 87 ? 6.523 -20.312 -12.32 1 98.88 87 ILE A C 1
ATOM 645 O O . ILE A 1 87 ? 6.926 -21.172 -13.125 1 98.88 87 ILE A O 1
ATOM 649 N N . SER A 1 88 ? 6.375 -20.578 -11.055 1 98.88 88 SER A N 1
ATOM 650 C CA . SER A 1 88 ? 6.719 -21.859 -10.445 1 98.88 88 SER A CA 1
ATOM 651 C C . SER A 1 88 ? 5.848 -22.984 -11 1 98.88 88 SER A C 1
ATOM 653 O O . SER A 1 88 ? 4.648 -22.797 -11.219 1 98.88 88 SER A O 1
ATOM 655 N N . ASP A 1 89 ? 6.328 -24.078 -11.047 1 98.56 89 ASP A N 1
ATOM 656 C CA . ASP A 1 89 ? 5.719 -25.234 -11.695 1 98.56 89 ASP A CA 1
ATOM 657 C C . ASP A 1 89 ? 4.379 -25.578 -11.055 1 98.56 89 ASP A C 1
ATOM 659 O O . ASP A 1 89 ? 3.402 -25.859 -11.75 1 98.56 89 ASP A O 1
ATOM 663 N N . PRO A 1 90 ? 4.203 -25.547 -9.75 1 98.62 90 PRO A N 1
ATOM 664 C CA . PRO A 1 90 ? 2.949 -25.969 -9.117 1 98.62 90 PRO A CA 1
ATOM 665 C C . PRO A 1 90 ? 1.767 -25.094 -9.531 1 98.62 90 PRO A C 1
ATOM 667 O O . PRO A 1 90 ? 0.611 -25.484 -9.367 1 98.62 90 PRO A O 1
ATOM 670 N N . VAL A 1 91 ? 2.066 -23.906 -10.094 1 98.88 91 VAL A N 1
ATOM 671 C CA . VAL A 1 91 ? 0.978 -23.016 -10.469 1 98.88 91 VAL A CA 1
ATOM 672 C C . VAL A 1 91 ? 1.183 -22.531 -11.906 1 98.88 91 VAL A C 1
ATOM 674 O O . VAL A 1 91 ? 0.815 -21.406 -12.242 1 98.88 91 VAL A O 1
ATOM 677 N N . ARG A 1 92 ? 1.765 -23.328 -12.648 1 98.69 92 ARG A N 1
ATOM 678 C CA . ARG A 1 92 ? 2.059 -23 -14.039 1 98.69 92 ARG A CA 1
ATOM 679 C C . ARG A 1 92 ? 0.784 -22.672 -14.805 1 98.69 92 ARG A C 1
ATOM 681 O O . ARG A 1 92 ? -0.224 -23.375 -14.68 1 98.69 92 ARG A O 1
ATOM 688 N N . PRO A 1 93 ? 0.801 -21.609 -15.578 1 98.75 93 PRO A N 1
ATOM 689 C CA . PRO A 1 93 ? -0.369 -21.297 -16.406 1 98.75 93 PRO A CA 1
ATOM 690 C C . PRO A 1 93 ? -0.716 -22.406 -17.391 1 98.75 93 PRO A C 1
ATOM 692 O O . PRO A 1 93 ? 0.18 -23.062 -17.938 1 98.75 93 PRO A O 1
ATOM 695 N N . GLN A 1 94 ? -1.946 -22.609 -17.609 1 98.31 94 GLN A N 1
ATOM 696 C CA . GLN A 1 94 ? -2.438 -23.5 -18.656 1 98.31 94 GLN A CA 1
ATOM 697 C C . GLN A 1 94 ? -2.902 -22.734 -19.875 1 98.31 94 GLN A C 1
ATOM 699 O O . GLN A 1 94 ? -3.033 -21.5 -19.828 1 98.31 94 GLN A O 1
ATOM 704 N N . ALA A 1 95 ? -3.119 -23.516 -21.016 1 95.94 95 ALA A N 1
ATOM 705 C CA . ALA A 1 95 ? -3.629 -22.891 -22.219 1 95.94 95 ALA A CA 1
ATOM 706 C C . ALA A 1 95 ? -4.91 -22.109 -21.953 1 95.94 95 ALA A C 1
ATOM 708 O O . ALA A 1 95 ? -5.805 -22.594 -21.25 1 95.94 95 ALA A O 1
ATOM 709 N N . GLY A 1 96 ? -4.938 -20.859 -22.438 1 96.19 96 GLY A N 1
ATOM 710 C CA . GLY A 1 96 ? -6.121 -20.047 -22.25 1 96.19 96 GLY A CA 1
ATOM 711 C C . GLY A 1 96 ? -6.027 -19.125 -21.047 1 96.19 96 GLY A C 1
ATOM 712 O O . GLY A 1 96 ? -6.848 -18.219 -20.875 1 96.19 96 GLY A O 1
ATOM 713 N N . GLU A 1 97 ? -5.117 -19.375 -20.188 1 98.5 97 GLU A N 1
ATOM 714 C CA . GLU A 1 97 ? -4.895 -18.5 -19.031 1 98.5 97 GLU A CA 1
ATOM 715 C C . GLU A 1 97 ? -3.873 -17.406 -19.359 1 98.5 97 GLU A C 1
ATOM 717 O O . GLU A 1 97 ? -2.689 -17.703 -19.547 1 98.5 97 GLU A O 1
ATOM 722 N N . PRO A 1 98 ? -4.34 -16.188 -19.391 1 98.69 98 PRO A N 1
ATOM 723 C CA . PRO A 1 98 ? -3.404 -15.117 -19.75 1 98.69 98 PRO A CA 1
ATOM 724 C C . PRO A 1 98 ? -2.289 -14.945 -18.719 1 98.69 98 PRO A C 1
ATOM 726 O O . PRO A 1 98 ? -2.51 -15.141 -17.531 1 98.69 98 PRO A O 1
ATOM 729 N N . VAL A 1 99 ? -1.125 -14.57 -19.219 1 98.81 99 VAL A N 1
ATOM 730 C CA . VAL A 1 99 ? 0.012 -14.148 -18.406 1 98.81 99 VAL A CA 1
ATOM 731 C C . VAL A 1 99 ? 0.291 -12.664 -18.625 1 98.81 99 VAL A C 1
ATOM 733 O O . VAL A 1 99 ? 0.606 -12.25 -19.734 1 98.81 99 VAL A O 1
ATOM 736 N N . ILE A 1 100 ? 0.103 -11.867 -17.609 1 98.88 100 ILE A N 1
ATOM 737 C CA . ILE A 1 100 ? 0.359 -10.43 -17.625 1 98.88 100 ILE A CA 1
ATOM 738 C C . ILE A 1 100 ? 1.774 -10.148 -17.125 1 98.88 100 ILE A C 1
ATOM 740 O O . ILE A 1 100 ? 2.131 -10.531 -16.016 1 98.88 100 ILE A O 1
ATOM 744 N N . VAL A 1 101 ? 2.645 -9.539 -17.891 1 98.88 101 VAL A N 1
ATOM 745 C CA . VAL A 1 101 ? 3.98 -9.141 -17.453 1 98.88 101 VAL A CA 1
ATOM 746 C C . VAL A 1 101 ? 3.965 -7.68 -17.016 1 98.88 101 VAL A C 1
ATOM 748 O O . VAL A 1 101 ? 3.49 -6.805 -17.734 1 98.88 101 VAL A O 1
ATOM 751 N N . LYS A 1 102 ? 4.41 -7.457 -15.852 1 98.81 102 LYS A N 1
ATOM 752 C CA . LYS A 1 102 ? 4.469 -6.105 -15.297 1 98.81 102 LYS A CA 1
ATOM 753 C C . LYS A 1 102 ? 5.895 -5.738 -14.898 1 98.81 102 LYS A C 1
ATOM 755 O O . LYS A 1 102 ? 6.742 -6.617 -14.711 1 98.81 102 LYS A O 1
ATOM 760 N N . THR A 1 103 ? 6.145 -4.41 -14.711 1 98.5 103 THR A N 1
ATOM 761 C CA . THR A 1 103 ? 7.457 -3.932 -14.289 1 98.5 103 THR A CA 1
ATOM 762 C C . THR A 1 103 ? 7.344 -3.131 -12.992 1 98.5 103 THR A C 1
ATOM 764 O O . THR A 1 103 ? 8.352 -2.729 -12.414 1 98.5 103 THR A O 1
ATOM 767 N N . TYR A 1 104 ? 6.16 -2.846 -12.492 1 98.69 104 TYR A N 1
ATOM 768 C CA . TYR A 1 104 ? 5.875 -2.209 -11.211 1 98.69 104 TYR A CA 1
ATOM 769 C C . TYR A 1 104 ? 5.105 -3.152 -10.289 1 98.69 104 TYR A C 1
ATOM 771 O O . TYR A 1 104 ? 4.461 -4.094 -10.758 1 98.69 104 TYR A O 1
ATOM 779 N N . PRO A 1 105 ? 5.113 -2.939 -8.969 1 98.88 105 PRO A N 1
ATOM 780 C CA . PRO A 1 105 ? 4.449 -3.844 -8.023 1 98.88 105 PRO A CA 1
ATOM 781 C C . PRO A 1 105 ? 2.945 -3.947 -8.273 1 98.88 105 PRO A C 1
ATOM 783 O O . PRO A 1 105 ? 2.371 -5.035 -8.156 1 98.88 105 PRO A O 1
ATOM 786 N N . ASN A 1 106 ? 2.248 -2.848 -8.57 1 98.94 106 ASN A N 1
ATOM 787 C CA . ASN A 1 106 ? 0.823 -2.828 -8.883 1 98.94 106 ASN A CA 1
ATOM 788 C C . ASN A 1 106 ? 0.536 -3.496 -10.227 1 98.94 106 ASN A C 1
ATOM 790 O O . ASN A 1 106 ? 0.913 -2.973 -11.273 1 98.94 106 ASN A O 1
ATOM 794 N N . SER A 1 107 ? -0.193 -4.555 -10.227 1 98.94 107 SER A N 1
ATOM 795 C CA . SER A 1 107 ? -0.398 -5.379 -11.414 1 98.94 107 SER A CA 1
ATOM 796 C C . SER A 1 107 ? -1.226 -4.641 -12.469 1 98.94 107 SER A C 1
ATOM 798 O O . SER A 1 107 ? -1.271 -5.047 -13.625 1 98.94 107 SER A O 1
ATOM 800 N N . PHE A 1 108 ? -1.871 -3.553 -12.078 1 98.94 108 PHE A N 1
ATOM 801 C CA . PHE A 1 108 ? -2.713 -2.791 -13 1 98.94 108 PHE A CA 1
ATOM 802 C C . PHE A 1 108 ? -1.913 -1.683 -13.672 1 98.94 108 PHE A C 1
ATOM 804 O O . PHE A 1 108 ? -2.365 -1.097 -14.656 1 98.94 108 PHE A O 1
ATOM 811 N N . TRP A 1 109 ? -0.757 -1.346 -13.078 1 98.81 109 TRP A N 1
ATOM 812 C CA . TRP A 1 109 ? -0.02 -0.176 -13.539 1 98.81 109 TRP A CA 1
ATOM 813 C C . TRP A 1 109 ? 0.741 -0.488 -14.828 1 98.81 109 TRP A C 1
ATOM 815 O O . TRP A 1 109 ? 1.639 -1.334 -14.836 1 98.81 109 TRP A O 1
ATOM 825 N N . GLU A 1 110 ? 0.385 0.172 -15.945 1 98.69 110 GLU A N 1
ATOM 826 C CA . GLU A 1 110 ? 1.024 0.028 -17.25 1 98.69 110 GLU A CA 1
ATOM 827 C C . GLU A 1 110 ? 0.919 -1.406 -17.766 1 98.69 110 GLU A C 1
ATOM 829 O O . GLU A 1 110 ? 1.895 -1.962 -18.266 1 98.69 110 GLU A O 1
ATOM 834 N N . THR A 1 111 ? -0.154 -2.098 -17.578 1 98.88 111 THR A N 1
ATOM 835 C CA . THR A 1 111 ? -0.498 -3.41 -18.109 1 98.88 111 THR A CA 1
ATOM 836 C C . THR A 1 111 ? -1.904 -3.402 -18.703 1 98.88 111 THR A C 1
ATOM 838 O O . THR A 1 111 ? -2.617 -2.4 -18.609 1 98.88 111 THR A O 1
ATOM 841 N N . ASP A 1 112 ? -2.318 -4.449 -19.297 1 98.81 112 ASP A N 1
ATOM 842 C CA . ASP A 1 112 ? -3.658 -4.52 -19.875 1 98.81 112 ASP A CA 1
ATOM 843 C C . ASP A 1 112 ? -4.582 -5.371 -19 1 98.81 112 ASP A C 1
ATOM 845 O O . ASP A 1 112 ? -5.633 -5.828 -19.469 1 98.81 112 ASP A O 1
ATOM 849 N N . LEU A 1 113 ? -4.211 -5.602 -17.734 1 98.88 113 LEU A N 1
ATOM 850 C CA . LEU A 1 113 ? -5.023 -6.402 -16.828 1 98.88 113 LEU A CA 1
ATOM 851 C C . LEU A 1 113 ? -6.422 -5.809 -16.688 1 98.88 113 LEU A C 1
ATOM 853 O O . LEU A 1 113 ? -7.418 -6.523 -16.797 1 98.88 113 LEU A O 1
ATOM 857 N N . ASP A 1 114 ? -6.504 -4.523 -16.453 1 98.88 114 ASP A N 1
ATOM 858 C CA . ASP A 1 114 ? -7.797 -3.867 -16.281 1 98.88 114 ASP A CA 1
ATOM 859 C C . ASP A 1 114 ? -8.672 -4.035 -17.516 1 98.88 114 ASP A C 1
ATOM 861 O O . ASP A 1 114 ? -9.844 -4.402 -17.406 1 98.88 114 ASP A O 1
ATOM 865 N N . SER A 1 115 ? -8.086 -3.719 -18.672 1 98.81 115 SER A N 1
ATOM 866 C CA . SER A 1 115 ? -8.867 -3.799 -19.906 1 98.81 115 SER A CA 1
ATOM 867 C C . SER A 1 115 ? -9.391 -5.215 -20.141 1 98.81 115 SER A C 1
ATOM 869 O O . SER A 1 115 ? -10.523 -5.398 -20.578 1 98.81 115 SER A O 1
ATOM 871 N N . GLN A 1 116 ? -8.594 -6.223 -19.812 1 98.81 116 GLN A N 1
ATOM 872 C CA . GLN A 1 116 ? -9.016 -7.609 -20 1 98.81 116 GLN A CA 1
ATOM 873 C C . GLN A 1 116 ? -10.133 -7.977 -19.031 1 98.81 116 GLN A C 1
ATOM 875 O O . GLN A 1 116 ? -11.102 -8.641 -19.406 1 98.81 116 GLN A O 1
ATOM 880 N N . LEU A 1 117 ? -10.023 -7.574 -17.797 1 98.81 117 LEU A N 1
ATOM 881 C CA . LEU A 1 117 ? -11.047 -7.852 -16.797 1 98.81 117 LEU A CA 1
ATOM 882 C C . LEU A 1 117 ? -12.367 -7.18 -17.156 1 98.81 117 LEU A C 1
ATOM 884 O O . LEU A 1 117 ? -13.43 -7.789 -17.031 1 98.81 117 LEU A O 1
ATOM 888 N N . ARG A 1 118 ? -12.305 -5.914 -17.625 1 98.69 118 ARG A N 1
ATOM 889 C CA . ARG A 1 118 ? -13.5 -5.18 -18.016 1 98.69 118 ARG A CA 1
ATOM 890 C C . ARG A 1 118 ? -14.18 -5.848 -19.219 1 98.69 118 ARG A C 1
ATOM 892 O O . ARG A 1 118 ? -15.406 -5.91 -19.281 1 98.69 118 ARG A O 1
ATOM 899 N N . ALA A 1 119 ? -13.375 -6.328 -20.141 1 98.62 119 ALA A N 1
ATOM 900 C CA . ALA A 1 119 ? -13.914 -7.004 -21.328 1 98.62 119 ALA A CA 1
ATOM 901 C C . ALA A 1 119 ? -14.719 -8.234 -20.938 1 98.62 119 ALA A C 1
ATOM 903 O O . ALA A 1 119 ? -15.664 -8.617 -21.625 1 98.62 119 ALA A O 1
ATOM 904 N N . LEU A 1 120 ? -14.391 -8.82 -19.797 1 98.38 120 LEU A N 1
ATOM 905 C CA . LEU A 1 120 ? -15.07 -10.031 -19.328 1 98.38 120 LEU A CA 1
ATOM 906 C C . LEU A 1 120 ? -16.219 -9.672 -18.391 1 98.38 120 LEU A C 1
ATOM 908 O O . LEU A 1 120 ? -16.906 -10.562 -17.875 1 98.38 120 LEU A O 1
ATOM 912 N N . GLY A 1 121 ? -16.344 -8.344 -18.078 1 98.44 121 GLY A N 1
ATOM 913 C CA . GLY A 1 121 ? -17.406 -7.891 -17.172 1 98.44 121 GLY A CA 1
ATOM 914 C C . GLY A 1 121 ? -17.156 -8.242 -15.727 1 98.44 121 GLY A C 1
ATOM 915 O O . GLY A 1 121 ? -18.094 -8.375 -14.938 1 98.44 121 GLY A O 1
ATOM 916 N N . ILE A 1 122 ? -15.93 -8.461 -15.375 1 98.44 122 ILE A N 1
ATOM 917 C CA . ILE A 1 122 ? -15.555 -8.883 -14.031 1 98.44 122 ILE A CA 1
ATOM 918 C C . ILE A 1 122 ? -15.57 -7.68 -13.094 1 98.44 122 ILE A C 1
ATOM 920 O O . ILE A 1 122 ? -15.016 -6.625 -13.406 1 98.44 122 ILE A O 1
ATOM 924 N N . GLN A 1 123 ? -16.125 -7.883 -11.93 1 98.19 123 GLN A N 1
ATOM 925 C CA . GLN A 1 123 ? -16.156 -6.832 -10.914 1 98.19 123 GLN A CA 1
ATOM 926 C C . GLN A 1 123 ? -15.477 -7.293 -9.625 1 98.19 123 GLN A C 1
ATOM 928 O O . GLN A 1 123 ? -15.062 -6.469 -8.812 1 98.19 123 GLN A O 1
ATOM 933 N N . SER A 1 124 ? -15.469 -8.602 -9.438 1 98.75 124 SER A N 1
ATOM 934 C CA . SER A 1 124 ? -14.898 -9.172 -8.219 1 98.75 124 SER A CA 1
ATOM 935 C C . SER A 1 124 ? -13.617 -9.938 -8.516 1 98.75 124 SER A C 1
ATOM 937 O O . SER A 1 124 ? -13.523 -10.648 -9.523 1 98.75 124 SER A O 1
ATOM 939 N N . LEU A 1 125 ? -12.625 -9.758 -7.637 1 98.94 125 LEU A N 1
ATOM 940 C CA . LEU A 1 125 ? -11.328 -10.414 -7.805 1 98.94 125 LEU A CA 1
ATOM 941 C C . LEU A 1 125 ? -10.969 -11.234 -6.57 1 98.94 125 LEU A C 1
ATOM 943 O O . LEU A 1 125 ? -11.273 -10.836 -5.445 1 98.94 125 LEU A O 1
ATOM 947 N N . VAL A 1 126 ? -10.359 -12.32 -6.762 1 98.94 126 VAL A N 1
ATOM 948 C CA . VAL A 1 126 ? -9.609 -13.023 -5.73 1 98.94 126 VAL A CA 1
ATOM 949 C C . VAL A 1 126 ? -8.117 -12.891 -5.996 1 98.94 126 VAL A C 1
ATOM 951 O O . VAL A 1 126 ? -7.645 -13.195 -7.094 1 98.94 126 VAL A O 1
ATOM 954 N N . LEU A 1 127 ? -7.402 -12.414 -5.023 1 98.94 127 LEU A N 1
ATOM 955 C CA . LEU A 1 127 ? -5.969 -12.156 -5.152 1 98.94 127 LEU A CA 1
ATOM 956 C C . LEU A 1 127 ? -5.168 -13.109 -4.273 1 98.94 127 LEU A C 1
ATOM 958 O O . LEU A 1 127 ? -5.559 -13.398 -3.141 1 98.94 127 LEU A O 1
ATOM 962 N N . CYS A 1 128 ? -4.062 -13.562 -4.75 1 98.94 128 CYS A N 1
ATOM 963 C CA . CYS A 1 128 ? -3.072 -14.359 -4.039 1 98.94 128 CYS A CA 1
ATOM 964 C C . CYS A 1 128 ? -1.692 -14.203 -4.668 1 98.94 128 CYS A C 1
ATOM 966 O O . CYS A 1 128 ? -1.554 -13.594 -5.73 1 98.94 128 CYS A O 1
ATOM 968 N N . GLY A 1 129 ? -0.707 -14.711 -3.943 1 98.94 129 GLY A N 1
ATOM 969 C CA . GLY A 1 129 ? 0.641 -14.672 -4.488 1 98.94 129 GLY A CA 1
ATOM 970 C C . GLY A 1 129 ? 1.618 -13.914 -3.613 1 98.94 129 GLY A C 1
ATOM 971 O O . GLY A 1 129 ? 1.534 -13.969 -2.385 1 98.94 129 GLY A O 1
ATOM 972 N N . PHE A 1 130 ? 2.646 -13.234 -4.301 1 98.88 130 PHE A N 1
ATOM 973 C CA . PHE A 1 130 ? 3.793 -12.711 -3.568 1 98.88 130 PHE A CA 1
ATOM 974 C C . PHE A 1 130 ? 4.195 -11.336 -4.102 1 98.88 130 PHE A C 1
ATOM 976 O O . PHE A 1 130 ? 4.008 -11.047 -5.285 1 98.88 130 PHE A O 1
ATOM 983 N N . MET A 1 131 ? 4.781 -10.648 -3.279 1 98.88 131 MET A N 1
ATOM 984 C CA . MET A 1 131 ? 4.875 -10.727 -1.823 1 98.88 131 MET A CA 1
ATOM 985 C C . MET A 1 131 ? 3.691 -10.023 -1.164 1 98.88 131 MET A C 1
ATOM 987 O O . MET A 1 131 ? 3.18 -9.031 -1.689 1 98.88 131 MET A O 1
ATOM 991 N N . THR A 1 132 ? 3.383 -10.445 0.033 1 98.94 132 THR A N 1
ATOM 992 C CA . THR A 1 132 ? 2.211 -9.922 0.728 1 98.94 132 THR A CA 1
ATOM 993 C C . THR A 1 132 ? 2.273 -8.398 0.817 1 98.94 132 THR A C 1
ATOM 995 O O . THR A 1 132 ? 1.329 -7.711 0.425 1 98.94 132 THR A O 1
ATOM 998 N N . HIS A 1 133 ? 3.436 -7.832 1.212 1 98.94 133 HIS A N 1
ATOM 999 C CA . HIS A 1 133 ? 3.527 -6.422 1.568 1 98.94 133 HIS A CA 1
ATOM 1000 C C . HIS A 1 133 ? 3.855 -5.562 0.35 1 98.94 133 HIS A C 1
ATOM 1002 O O . HIS A 1 133 ? 3.787 -4.336 0.413 1 98.94 133 HIS A O 1
ATOM 1008 N N . VAL A 1 134 ? 4.246 -6.184 -0.8 1 98.88 134 VAL A N 1
ATOM 1009 C CA . VAL A 1 134 ? 4.637 -5.41 -1.974 1 98.88 134 VAL A CA 1
ATOM 1010 C C . VAL A 1 134 ? 3.58 -5.555 -3.066 1 98.88 134 VAL A C 1
ATOM 1012 O O . VAL A 1 134 ? 2.678 -4.723 -3.178 1 98.88 134 VAL A O 1
ATOM 1015 N N . CYS A 1 135 ? 3.691 -6.562 -3.912 1 98.94 135 CYS A N 1
ATOM 1016 C CA . CYS A 1 135 ? 2.873 -6.652 -5.117 1 98.94 135 CYS A CA 1
ATOM 1017 C C . CYS A 1 135 ? 1.43 -7 -4.773 1 98.94 135 CYS A C 1
ATOM 1019 O O . CYS A 1 135 ? 0.499 -6.527 -5.426 1 98.94 135 CYS A O 1
ATOM 1021 N N . VAL A 1 136 ? 1.198 -7.926 -3.777 1 99 136 VAL A N 1
ATOM 1022 C CA . VAL A 1 136 ? -0.167 -8.25 -3.379 1 99 136 VAL A CA 1
ATOM 1023 C C . VAL A 1 136 ? -0.858 -7.008 -2.828 1 99 136 VAL A C 1
ATOM 1025 O O . VAL A 1 136 ? -1.961 -6.66 -3.258 1 99 136 VAL A O 1
ATOM 1028 N N . ASN A 1 137 ? -0.202 -6.367 -1.91 1 98.94 137 ASN A N 1
ATOM 1029 C CA . ASN A 1 137 ? -0.73 -5.145 -1.319 1 98.94 137 ASN A CA 1
ATOM 1030 C C . ASN A 1 137 ? -0.942 -4.059 -2.373 1 98.94 137 ASN A C 1
ATOM 1032 O O . ASN A 1 137 ? -1.999 -3.43 -2.416 1 98.94 137 ASN A O 1
ATOM 1036 N N . SER A 1 138 ? 0.021 -3.805 -3.27 1 98.94 138 SER A N 1
ATOM 1037 C CA . SER A 1 138 ? -0.076 -2.793 -4.316 1 98.94 138 SER A CA 1
ATOM 1038 C C . SER A 1 138 ? -1.23 -3.092 -5.266 1 98.94 138 SER A C 1
ATOM 1040 O O . SER A 1 138 ? -1.955 -2.182 -5.676 1 98.94 138 SER A O 1
ATOM 1042 N N . THR A 1 139 ? -1.388 -4.348 -5.609 1 98.94 139 THR A N 1
ATOM 1043 C CA . THR A 1 139 ? -2.441 -4.738 -6.539 1 98.94 139 THR A CA 1
ATOM 1044 C C . THR A 1 139 ? -3.814 -4.609 -5.887 1 98.94 139 THR A C 1
ATOM 1046 O O . THR A 1 139 ? -4.781 -4.195 -6.535 1 98.94 139 THR A O 1
ATOM 1049 N N . ALA A 1 140 ? -3.924 -4.973 -4.562 1 98.94 140 ALA A N 1
ATOM 1050 C CA . ALA A 1 140 ? -5.176 -4.766 -3.84 1 98.94 140 ALA A CA 1
ATOM 1051 C C . ALA A 1 140 ? -5.574 -3.295 -3.838 1 98.94 140 ALA A C 1
ATOM 1053 O O . ALA A 1 140 ? -6.742 -2.961 -4.051 1 98.94 140 ALA A O 1
ATOM 1054 N N . ARG A 1 141 ? -4.629 -2.42 -3.652 1 98.94 141 ARG A N 1
ATOM 1055 C CA . ARG A 1 141 ? -4.891 -0.983 -3.668 1 98.94 141 ARG A CA 1
ATOM 1056 C C . ARG A 1 141 ? -5.273 -0.51 -5.066 1 98.94 141 ARG A C 1
ATOM 1058 O O . ARG A 1 141 ? -6.148 0.344 -5.219 1 98.94 141 ARG A O 1
ATOM 1065 N N . GLY A 1 142 ? -4.562 -1.041 -6.066 1 98.94 142 GLY A N 1
ATOM 1066 C CA . GLY A 1 142 ? -4.941 -0.736 -7.434 1 98.94 142 GLY A CA 1
ATOM 1067 C C . GLY A 1 142 ? -6.359 -1.159 -7.77 1 98.94 142 GLY A C 1
ATOM 1068 O O . GLY A 1 142 ? -7.102 -0.412 -8.414 1 98.94 142 GLY A O 1
ATOM 1069 N N . ALA A 1 143 ? -6.719 -2.352 -7.375 1 98.94 143 ALA A N 1
ATOM 1070 C CA . ALA A 1 143 ? -8.078 -2.85 -7.578 1 98.94 143 ALA A CA 1
ATOM 1071 C C . ALA A 1 143 ? -9.102 -1.928 -6.93 1 98.94 143 ALA A C 1
ATOM 1073 O O . ALA A 1 143 ? -10.125 -1.601 -7.539 1 98.94 143 ALA A O 1
ATOM 1074 N N . PHE A 1 144 ? -8.852 -1.482 -5.703 1 98.88 144 PHE A N 1
ATOM 1075 C CA . PHE A 1 144 ? -9.727 -0.583 -4.969 1 98.88 144 PHE A CA 1
ATOM 1076 C C . PHE A 1 144 ? -9.922 0.725 -5.727 1 98.88 144 PHE A C 1
ATOM 1078 O O . PHE A 1 144 ? -11.055 1.18 -5.914 1 98.88 144 PHE A O 1
ATOM 1085 N N . ASN A 1 145 ? -8.805 1.29 -6.223 1 98.75 145 ASN A N 1
ATOM 1086 C CA . ASN A 1 145 ? -8.875 2.531 -6.988 1 98.75 145 ASN A CA 1
ATOM 1087 C C . ASN A 1 145 ? -9.711 2.371 -8.25 1 98.75 145 ASN A C 1
ATOM 1089 O O . ASN A 1 145 ? -10.398 3.305 -8.664 1 98.75 145 ASN A O 1
ATOM 1093 N N . LEU A 1 146 ? -9.633 1.221 -8.82 1 98.81 146 LEU A N 1
ATOM 1094 C CA . LEU A 1 146 ? -10.289 0.977 -10.102 1 98.81 146 LEU A CA 1
ATOM 1095 C C . LEU A 1 146 ? -11.734 0.529 -9.906 1 98.81 146 LEU A C 1
ATOM 1097 O O . LEU A 1 146 ? -12.461 0.31 -10.875 1 98.81 146 LEU A O 1
ATOM 1101 N N . GLY A 1 147 ? -12.188 0.316 -8.641 1 98.44 147 GLY A N 1
ATOM 1102 C CA . GLY A 1 147 ? -13.586 0.042 -8.328 1 98.44 147 GLY A CA 1
ATOM 1103 C C . GLY A 1 147 ? -13.891 -1.439 -8.227 1 98.44 147 GLY A C 1
ATOM 1104 O O . GLY A 1 147 ? -15.062 -1.835 -8.18 1 98.44 147 GLY A O 1
ATOM 1105 N N . TYR A 1 148 ? -12.875 -2.328 -8.234 1 98.75 148 TYR A N 1
ATOM 1106 C CA . TYR A 1 148 ? -13.094 -3.76 -8.062 1 98.75 148 TYR A CA 1
ATOM 1107 C C . TYR A 1 148 ? -13.367 -4.098 -6.605 1 98.75 148 TYR A C 1
ATOM 1109 O O . TYR A 1 148 ? -12.898 -3.4 -5.703 1 98.75 148 TYR A O 1
ATOM 1117 N N . GLN A 1 149 ? -14.094 -5.117 -6.367 1 98.25 149 GLN A N 1
ATOM 1118 C CA . GLN A 1 149 ? -14.203 -5.758 -5.062 1 98.25 149 GLN A CA 1
ATOM 1119 C C . GLN A 1 149 ? -13.219 -6.914 -4.93 1 98.25 149 GLN A C 1
ATOM 1121 O O . GLN A 1 149 ? -13.398 -7.969 -5.539 1 98.25 149 GLN A O 1
ATOM 1126 N N . ALA A 1 150 ? -12.25 -6.746 -4.141 1 98.81 150 ALA A N 1
ATOM 1127 C CA . ALA A 1 150 ? -11.195 -7.758 -4.066 1 98.81 150 ALA A CA 1
ATOM 1128 C C . ALA A 1 150 ? -11.273 -8.539 -2.758 1 98.81 150 ALA A C 1
ATOM 1130 O O . ALA A 1 150 ? -11.695 -8 -1.73 1 98.81 150 ALA A O 1
ATOM 1131 N N . THR A 1 151 ? -10.93 -9.773 -2.803 1 98.88 151 THR A N 1
ATOM 1132 C CA . THR A 1 151 ? -10.672 -10.648 -1.667 1 98.88 151 THR A CA 1
ATOM 1133 C C . THR A 1 151 ? -9.258 -11.219 -1.732 1 98.88 151 THR A C 1
ATOM 1135 O O . THR A 1 151 ? -8.859 -11.789 -2.75 1 98.88 151 THR A O 1
ATOM 1138 N N . VAL A 1 152 ? -8.508 -11.055 -0.672 1 98.94 152 VAL A N 1
ATOM 1139 C CA . VAL A 1 152 ? -7.18 -11.648 -0.578 1 98.94 152 VAL A CA 1
ATOM 1140 C C . VAL A 1 152 ? -7.242 -12.922 0.26 1 98.94 152 VAL A C 1
ATOM 1142 O O . VAL A 1 152 ? -7.902 -12.961 1.302 1 98.94 152 VAL A O 1
ATOM 1145 N N . VAL A 1 153 ? -6.57 -13.953 -0.195 1 98.88 153 VAL A N 1
ATOM 1146 C CA . VAL A 1 153 ? -6.445 -15.18 0.58 1 98.88 153 VAL A CA 1
ATOM 1147 C C . VAL A 1 153 ? -5.117 -15.18 1.339 1 98.88 153 VAL A C 1
ATOM 1149 O O . VAL A 1 153 ? -4.062 -15.43 0.755 1 98.88 153 VAL A O 1
ATOM 1152 N N . GLY A 1 154 ? -5.195 -15.039 2.639 1 98.81 154 GLY A N 1
ATOM 1153 C CA . GLY A 1 154 ? -4.031 -14.797 3.473 1 98.81 154 GLY A CA 1
ATOM 1154 C C . GLY A 1 154 ? -2.998 -15.906 3.393 1 98.81 154 GLY A C 1
ATOM 1155 O O . GLY A 1 154 ? -1.819 -15.648 3.141 1 98.81 154 GLY A O 1
ATOM 1156 N N . ASP A 1 155 ? -3.381 -17.109 3.531 1 98.81 155 ASP A N 1
ATOM 1157 C CA . ASP A 1 155 ? -2.461 -18.25 3.568 1 98.81 155 ASP A CA 1
ATOM 1158 C C . ASP A 1 155 ? -1.852 -18.5 2.191 1 98.81 155 ASP A C 1
ATOM 1160 O O . ASP A 1 155 ? -0.883 -19.266 2.066 1 98.81 155 ASP A O 1
ATOM 1164 N N . ALA A 1 156 ? -2.436 -17.875 1.162 1 98.88 156 ALA A N 1
ATOM 1165 C CA . ALA A 1 156 ? -1.896 -18 -0.191 1 98.88 156 ALA A CA 1
ATOM 1166 C C . ALA A 1 156 ? -0.99 -16.812 -0.524 1 98.88 156 ALA A C 1
ATOM 1168 O O . ALA A 1 156 ? -0.854 -16.438 -1.69 1 98.88 156 ALA A O 1
ATOM 1169 N N . THR A 1 157 ? -0.482 -16.141 0.435 1 98.94 157 THR A N 1
ATOM 1170 C CA . THR A 1 157 ? 0.531 -15.094 0.295 1 98.94 157 THR A CA 1
ATOM 1171 C C . THR A 1 157 ? 1.727 -15.383 1.2 1 98.94 157 THR A C 1
ATOM 1173 O O . THR A 1 157 ? 1.62 -16.156 2.152 1 98.94 157 THR A O 1
ATOM 1176 N N . ALA A 1 158 ? 2.812 -14.805 0.899 1 98.94 158 ALA A N 1
ATOM 1177 C CA . ALA A 1 158 ? 4.027 -14.914 1.704 1 98.94 158 ALA A CA 1
ATOM 1178 C C . ALA A 1 158 ? 4.898 -13.672 1.556 1 98.94 158 ALA A C 1
ATOM 1180 O O . ALA A 1 158 ? 4.773 -12.93 0.577 1 98.94 158 ALA A O 1
ATOM 1181 N N . THR A 1 159 ? 5.617 -13.453 2.539 1 98.81 159 THR A N 1
ATOM 1182 C CA . THR A 1 159 ? 6.574 -12.352 2.531 1 98.81 159 THR A CA 1
ATOM 1183 C C . THR A 1 159 ? 7.855 -12.742 3.26 1 98.81 159 THR A C 1
ATOM 1185 O O . THR A 1 159 ? 8.141 -13.93 3.428 1 98.81 159 THR A O 1
ATOM 1188 N N . ARG A 1 160 ? 8.68 -11.773 3.598 1 98.62 160 ARG A N 1
ATOM 1189 C CA . ARG A 1 160 ? 10.008 -12.039 4.129 1 98.62 160 ARG A CA 1
ATOM 1190 C C . ARG A 1 160 ? 10.336 -11.086 5.277 1 98.62 160 ARG A C 1
ATOM 1192 O O . ARG A 1 160 ? 9.602 -10.133 5.531 1 98.62 160 ARG A O 1
ATOM 1199 N N . ASP A 1 161 ? 11.398 -11.484 6.02 1 98.56 161 ASP A N 1
ATOM 1200 C CA . ASP A 1 161 ? 11.898 -10.562 7.031 1 98.56 161 ASP A CA 1
ATOM 1201 C C . ASP A 1 161 ? 12.383 -9.258 6.398 1 98.56 161 ASP A C 1
ATOM 1203 O O . ASP A 1 161 ? 12.961 -9.273 5.309 1 98.56 161 ASP A O 1
ATOM 1207 N N . LEU A 1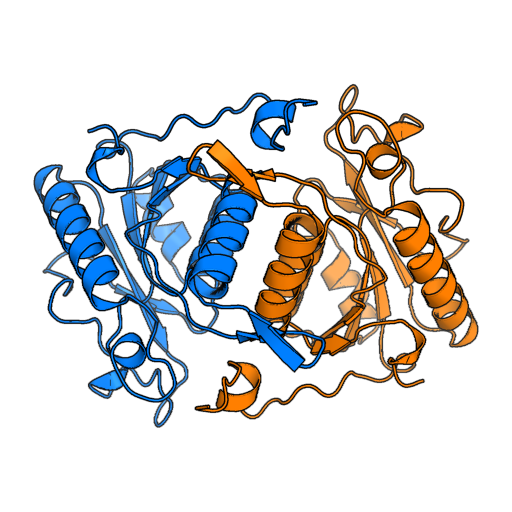 162 ? 12.203 -8.148 7.086 1 98.5 162 LEU A N 1
ATOM 1208 C CA . LEU A 1 162 ? 12.695 -6.859 6.617 1 98.5 162 LEU A CA 1
ATOM 1209 C C . LEU A 1 162 ? 13.445 -6.129 7.727 1 98.5 162 LEU A C 1
ATOM 1211 O O . LEU A 1 162 ? 13.109 -6.266 8.906 1 98.5 162 LEU A O 1
ATOM 1215 N N . PRO A 1 163 ? 14.445 -5.391 7.305 1 97.81 163 PRO A N 1
ATOM 1216 C CA . PRO A 1 163 ? 14.977 -4.453 8.297 1 97.81 163 PRO A CA 1
ATOM 1217 C C . PRO A 1 163 ? 13.992 -3.338 8.641 1 97.81 163 PRO A C 1
ATOM 1219 O O . PRO A 1 163 ? 13.383 -2.748 7.746 1 97.81 163 PRO A O 1
ATOM 1222 N N . GLY A 1 164 ? 13.82 -3.088 9.93 1 96.38 164 GLY A N 1
ATOM 1223 C CA . GLY A 1 164 ? 13.031 -1.948 10.367 1 96.38 164 GLY A CA 1
ATOM 1224 C C . GLY A 1 164 ? 13.742 -0.621 10.18 1 96.38 164 GLY A C 1
ATOM 1225 O O . GLY A 1 164 ? 14.93 -0.588 9.859 1 96.38 164 GLY A O 1
ATOM 1226 N N . VAL A 1 165 ? 12.992 0.44 10.398 1 95.06 165 VAL A N 1
ATOM 1227 C CA . VAL A 1 165 ? 13.531 1.788 10.234 1 95.06 165 VAL A CA 1
ATOM 1228 C C . VAL A 1 165 ? 14.688 2.006 11.211 1 95.06 165 VAL A C 1
ATOM 1230 O O . VAL A 1 165 ? 15.664 2.674 10.875 1 95.06 165 VAL A O 1
ATOM 1233 N N . ASP A 1 166 ? 14.594 1.353 12.344 1 92.44 166 ASP A N 1
ATOM 1234 C CA . ASP A 1 166 ? 15.602 1.532 13.391 1 92.44 166 ASP A CA 1
ATOM 1235 C C . ASP A 1 166 ? 16.672 0.455 13.297 1 92.44 166 ASP A C 1
ATOM 1237 O O . ASP A 1 166 ? 17.516 0.328 14.195 1 92.44 166 ASP A O 1
ATOM 1241 N N . GLY A 1 167 ? 16.625 -0.329 12.352 1 91 167 GLY A N 1
ATOM 1242 C CA . GLY A 1 167 ? 17.625 -1.379 12.188 1 91 167 GLY A CA 1
ATOM 1243 C C . GLY A 1 167 ? 17.188 -2.711 12.766 1 91 167 GLY A C 1
ATOM 1244 O O . GLY A 1 167 ? 17.844 -3.729 12.57 1 91 167 GLY A O 1
ATOM 1245 N N . SER A 1 168 ? 16.094 -2.699 13.5 1 95.12 168 SER A N 1
ATOM 1246 C CA . SER A 1 168 ? 15.562 -3.963 13.984 1 95.12 168 SER A CA 1
ATOM 1247 C C . SER A 1 168 ? 15.055 -4.828 12.836 1 95.12 168 SER A C 1
ATOM 1249 O O . SER A 1 168 ? 15.023 -4.383 11.688 1 95.12 168 SER A O 1
ATOM 1251 N N . ILE A 1 169 ? 14.805 -6.113 13.188 1 97.69 169 ILE A N 1
ATOM 1252 C CA . ILE A 1 169 ? 14.211 -7.004 12.195 1 97.69 169 ILE A CA 1
ATOM 1253 C C . ILE A 1 169 ? 12.703 -7.051 12.383 1 97.69 169 ILE A C 1
ATOM 1255 O O . ILE A 1 169 ? 12.211 -7.223 13.5 1 97.69 169 ILE A O 1
ATOM 1259 N N . VAL A 1 170 ? 11.953 -6.762 11.383 1 98.44 170 VAL A N 1
ATOM 1260 C CA . VAL A 1 170 ? 10.523 -7.074 11.328 1 98.44 170 VAL A CA 1
ATOM 1261 C C . VAL A 1 170 ? 10.32 -8.477 10.766 1 98.44 170 VAL A C 1
ATOM 1263 O O . VAL A 1 170 ? 10.477 -8.695 9.562 1 98.44 170 VAL A O 1
ATOM 1266 N N . PRO A 1 171 ? 9.984 -9.461 11.617 1 98.56 171 PRO A N 1
ATOM 1267 C CA . PRO A 1 171 ? 9.859 -10.836 11.141 1 98.56 171 PRO A CA 1
ATOM 1268 C C . PRO A 1 171 ? 8.727 -11.008 10.125 1 98.56 171 PRO A C 1
ATOM 1270 O O . PRO A 1 171 ? 7.699 -10.328 10.227 1 98.56 171 PRO A O 1
ATOM 1273 N N . ALA A 1 172 ? 8.914 -11.914 9.211 1 98.75 172 ALA A N 1
ATOM 1274 C CA . ALA A 1 172 ? 7.969 -12.172 8.125 1 98.75 172 ALA A CA 1
ATOM 1275 C C . ALA A 1 172 ? 6.562 -12.406 8.664 1 98.75 172 ALA A C 1
ATOM 1277 O O . ALA A 1 172 ? 5.59 -11.844 8.148 1 98.75 172 ALA A O 1
ATOM 1278 N N . PRO A 1 173 ? 6.359 -13.219 9.734 1 98.44 173 PRO A N 1
ATOM 1279 C CA . PRO A 1 173 ? 4.992 -13.422 10.219 1 98.44 173 PRO A CA 1
ATOM 1280 C C . PRO A 1 173 ? 4.348 -12.133 10.719 1 98.44 173 PRO A C 1
ATOM 1282 O O . PRO A 1 173 ? 3.152 -11.906 10.508 1 98.44 173 PRO A O 1
ATOM 1285 N N . THR A 1 174 ? 5.141 -11.273 11.375 1 98.56 174 THR A N 1
ATOM 1286 C CA . THR A 1 174 ? 4.645 -9.984 11.852 1 98.56 174 THR A CA 1
ATOM 1287 C C . THR A 1 174 ? 4.297 -9.07 10.68 1 98.56 174 THR A C 1
ATOM 1289 O O . THR A 1 174 ? 3.236 -8.438 10.672 1 98.56 174 THR A O 1
ATOM 1292 N N . LEU A 1 175 ? 5.211 -9.016 9.695 1 98.81 175 LEU A N 1
ATOM 1293 C CA . LEU A 1 175 ? 4.992 -8.203 8.5 1 98.81 175 LEU A CA 1
ATOM 1294 C C . LEU A 1 175 ? 3.738 -8.664 7.762 1 98.81 175 LEU A C 1
ATOM 1296 O O . LEU A 1 175 ? 2.924 -7.836 7.344 1 98.81 175 LEU A O 1
ATOM 1300 N N . LYS A 1 176 ? 3.576 -9.922 7.602 1 98.88 176 LYS A N 1
ATOM 1301 C CA . LYS A 1 176 ? 2.422 -10.477 6.902 1 98.88 176 LYS A CA 1
ATOM 1302 C C . LYS A 1 176 ? 1.123 -10.133 7.625 1 98.88 176 LYS A C 1
ATOM 1304 O O . LYS A 1 176 ? 0.171 -9.648 7.008 1 98.88 176 LYS A O 1
ATOM 1309 N N . ALA A 1 177 ? 1.087 -10.344 8.914 1 98.81 177 ALA A N 1
ATOM 1310 C CA . ALA A 1 177 ? -0.12 -10.086 9.695 1 98.81 177 ALA A CA 1
ATOM 1311 C C . ALA A 1 177 ? -0.501 -8.609 9.656 1 98.81 177 ALA A C 1
ATOM 1313 O O . ALA A 1 177 ? -1.673 -8.266 9.477 1 98.81 177 ALA A O 1
ATOM 1314 N N . ALA A 1 178 ? 0.459 -7.754 9.828 1 98.88 178 ALA A N 1
ATOM 1315 C CA . ALA A 1 178 ? 0.208 -6.316 9.797 1 98.88 178 ALA A CA 1
ATOM 1316 C C . ALA A 1 178 ? -0.276 -5.875 8.414 1 98.88 178 ALA A C 1
ATOM 1318 O O . ALA A 1 178 ? -1.202 -5.066 8.305 1 98.88 178 ALA A O 1
ATOM 1319 N N . THR A 1 179 ? 0.4 -6.418 7.344 1 98.94 179 THR A N 1
ATOM 1320 C CA . THR A 1 179 ? 0.032 -6.062 5.977 1 98.94 179 THR A CA 1
ATOM 1321 C C . THR A 1 179 ? -1.396 -6.5 5.668 1 98.94 179 THR A C 1
ATOM 1323 O O . THR A 1 179 ? -2.188 -5.723 5.133 1 98.94 179 THR A O 1
ATOM 1326 N N . LEU A 1 180 ? -1.721 -7.699 6.059 1 98.94 180 LEU A N 1
ATOM 1327 C CA . LEU A 1 180 ? -3.059 -8.211 5.789 1 98.94 180 LEU A CA 1
ATOM 1328 C C . LEU A 1 180 ? -4.105 -7.449 6.59 1 98.94 180 LEU A C 1
ATOM 1330 O O . LEU A 1 180 ? -5.211 -7.203 6.098 1 98.94 180 LEU A O 1
ATOM 1334 N N . ALA A 1 181 ? -3.803 -7.082 7.824 1 98.81 181 ALA A N 1
ATOM 1335 C CA . ALA A 1 181 ? -4.711 -6.246 8.602 1 98.81 181 ALA A CA 1
ATOM 1336 C C . ALA A 1 181 ? -4.926 -4.895 7.926 1 98.81 181 ALA A C 1
ATOM 1338 O O . ALA A 1 181 ? -6.043 -4.375 7.902 1 98.81 181 ALA A O 1
ATOM 1339 N N . GLY A 1 182 ? -3.848 -4.34 7.387 1 98.88 182 GLY A N 1
ATOM 1340 C CA . GLY A 1 182 ? -3.943 -3.08 6.672 1 98.88 182 GLY A CA 1
ATOM 1341 C C . GLY A 1 182 ? -4.777 -3.174 5.406 1 98.88 182 GLY A C 1
ATOM 1342 O O . GLY A 1 182 ? -5.586 -2.285 5.125 1 98.88 182 GLY A O 1
ATOM 1343 N N . ILE A 1 183 ? -4.559 -4.207 4.621 1 98.94 183 ILE A N 1
ATOM 1344 C CA . ILE A 1 183 ? -5.359 -4.441 3.426 1 98.94 183 ILE A CA 1
ATOM 1345 C C . ILE A 1 183 ? -6.832 -4.574 3.811 1 98.94 183 ILE A C 1
ATOM 1347 O O . ILE A 1 183 ? -7.703 -3.967 3.18 1 98.94 183 ILE A O 1
ATOM 1351 N N . ARG A 1 184 ? -7.113 -5.324 4.883 1 98.75 184 ARG A N 1
ATOM 1352 C CA . ARG A 1 184 ? -8.461 -5.641 5.352 1 98.75 184 ARG A CA 1
ATOM 1353 C C . ARG A 1 184 ? -9.164 -4.398 5.887 1 98.75 184 ARG A C 1
ATOM 1355 O O . ARG A 1 184 ? -10.391 -4.336 5.918 1 98.75 184 ARG A O 1
ATOM 1362 N N . ASP A 1 185 ? -8.375 -3.467 6.336 1 98.75 185 ASP A N 1
ATOM 1363 C CA . ASP A 1 185 ? -8.953 -2.244 6.887 1 98.75 185 ASP A CA 1
ATOM 1364 C C . ASP A 1 185 ? -9.836 -1.541 5.855 1 98.75 185 ASP A C 1
ATOM 1366 O O . ASP A 1 185 ? -10.914 -1.05 6.191 1 98.75 185 ASP A O 1
ATOM 1370 N N . LEU A 1 186 ? -9.398 -1.579 4.57 1 98.75 186 LEU A N 1
ATOM 1371 C CA . LEU A 1 186 ? -10.141 -0.789 3.598 1 98.75 186 LEU A CA 1
ATOM 1372 C C . LEU A 1 186 ? -10.125 -1.456 2.227 1 98.75 186 LEU A C 1
ATOM 1374 O O . LEU A 1 186 ? -11.164 -1.559 1.568 1 98.75 186 LEU A O 1
ATOM 1378 N N . PHE A 1 187 ? -9.078 -2.002 1.732 1 98.88 187 PHE A N 1
ATOM 1379 C CA . PHE A 1 187 ? -8.797 -2.156 0.31 1 98.88 187 PHE A CA 1
ATOM 1380 C C . PHE A 1 187 ? -9.398 -3.451 -0.223 1 98.88 187 PHE A C 1
ATOM 1382 O O . PHE A 1 187 ? -9.703 -3.555 -1.411 1 98.88 187 PHE A O 1
ATOM 1389 N N . ALA A 1 188 ? -9.492 -4.422 0.649 1 98.88 188 ALA A N 1
ATOM 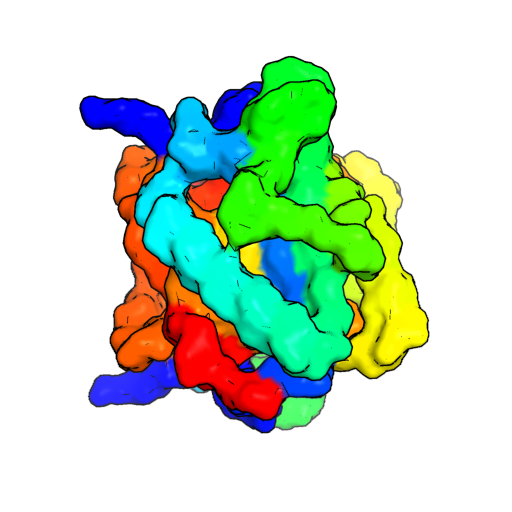1390 C CA . ALA A 1 188 ? -10.016 -5.727 0.262 1 98.88 188 ALA A CA 1
ATOM 1391 C C . ALA A 1 188 ? -10.57 -6.477 1.472 1 98.88 188 ALA A C 1
ATOM 1393 O O . ALA A 1 188 ? -10.195 -6.188 2.611 1 98.88 188 ALA A O 1
ATOM 1394 N N . VAL A 1 189 ? -11.469 -7.367 1.197 1 98.69 189 VAL A N 1
ATOM 1395 C CA . VAL A 1 189 ? -11.758 -8.414 2.172 1 98.69 189 VAL A CA 1
ATOM 1396 C C . VAL A 1 189 ? -10.57 -9.367 2.277 1 98.69 189 VAL A C 1
ATOM 1398 O O . VAL A 1 189 ? -9.836 -9.555 1.309 1 98.69 189 VAL A O 1
ATOM 1401 N N . VAL A 1 190 ? -10.297 -9.938 3.445 1 98.88 190 VAL A N 1
ATOM 1402 C CA . VAL A 1 190 ? -9.25 -10.945 3.609 1 98.88 190 VAL A CA 1
ATOM 1403 C C . VAL A 1 190 ? -9.836 -12.188 4.27 1 98.88 190 VAL A C 1
ATOM 1405 O O . VAL A 1 190 ? -10.477 -12.102 5.324 1 98.88 190 VAL A O 1
ATOM 1408 N N . VAL A 1 191 ? -9.688 -13.266 3.643 1 98.44 191 VAL A N 1
ATOM 1409 C CA . VAL A 1 191 ? -9.984 -14.547 4.273 1 98.44 191 VAL A CA 1
ATOM 1410 C C . VAL A 1 191 ? -8.688 -15.258 4.637 1 98.44 191 VAL A C 1
ATOM 1412 O O . VAL A 1 191 ? -7.637 -14.984 4.043 1 98.44 191 VAL A O 1
ATOM 1415 N N . SER A 1 192 ? -8.711 -16.188 5.543 1 98 192 SER A N 1
ATOM 1416 C CA . SER A 1 192 ? -7.492 -16.828 6.031 1 98 192 SER A CA 1
ATOM 1417 C C . SER A 1 192 ? -6.949 -17.828 5.023 1 98 192 SER A C 1
ATOM 1419 O O . SER A 1 192 ? -5.762 -17.812 4.688 1 98 192 SER A O 1
ATOM 1421 N N . LYS A 1 193 ? -7.801 -18.719 4.547 1 97.88 193 LYS A N 1
ATOM 1422 C CA . LYS A 1 193 ? -7.387 -19.812 3.676 1 97.88 193 LYS A CA 1
ATOM 1423 C C . LYS A 1 193 ? -8.406 -20.047 2.561 1 97.88 193 LYS A C 1
ATOM 1425 O O . LYS A 1 193 ? -9.508 -19.5 2.598 1 97.88 193 LYS A O 1
ATOM 1430 N N . VAL A 1 194 ? -8.039 -20.812 1.622 1 97.88 194 VAL A N 1
ATOM 1431 C CA . VAL A 1 194 ? -8.82 -21.078 0.417 1 97.88 194 VAL A CA 1
ATOM 1432 C C . VAL A 1 194 ? -10.195 -21.609 0.8 1 97.88 194 VAL A C 1
ATOM 1434 O O . VAL A 1 194 ? -11.203 -21.25 0.179 1 97.88 194 VAL A O 1
ATOM 1437 N N . ASP A 1 195 ? -10.297 -22.375 1.862 1 97.31 195 ASP A N 1
ATOM 1438 C CA . ASP A 1 195 ? -11.547 -23.016 2.26 1 97.31 195 ASP A CA 1
ATOM 1439 C C . ASP A 1 195 ? -12.539 -22 2.814 1 97.31 195 ASP A C 1
ATOM 1441 O O . ASP A 1 195 ? -13.727 -22.297 2.955 1 97.31 195 ASP A O 1
ATOM 1445 N N . ASP A 1 196 ? -12.086 -20.828 3.111 1 97 196 ASP A N 1
ATOM 1446 C CA . ASP A 1 196 ? -12.945 -19.781 3.641 1 97 196 ASP A CA 1
ATOM 1447 C C . ASP A 1 196 ? -13.641 -19.016 2.516 1 97 196 ASP A C 1
ATOM 1449 O O . ASP A 1 196 ? -14.547 -18.219 2.764 1 97 196 ASP A O 1
ATOM 1453 N N . LEU A 1 197 ? -13.242 -19.188 1.292 1 96.69 197 LEU A N 1
ATOM 1454 C CA . LEU A 1 197 ? -13.867 -18.562 0.135 1 96.69 197 LEU A CA 1
ATOM 1455 C C . LEU A 1 197 ? -15.148 -19.281 -0.255 1 96.69 197 LEU A C 1
ATOM 1457 O O . LEU A 1 197 ? -15.133 -20.5 -0.488 1 96.69 197 LEU A O 1
ATOM 1461 N N . PRO A 1 198 ? -16.219 -18.516 -0.306 1 96.38 198 PRO A N 1
ATOM 1462 C CA . PRO A 1 198 ? -17.438 -19.156 -0.8 1 96.38 198 PRO A CA 1
ATOM 1463 C C . PRO A 1 198 ? -17.328 -19.594 -2.26 1 96.38 198 PRO A C 1
ATOM 1465 O O . PRO A 1 198 ? -16.609 -18.969 -3.041 1 96.38 198 PRO A O 1
ATOM 1468 N N . ALA A 1 199 ? -18.094 -20.594 -2.609 1 92.88 199 ALA A N 1
ATOM 1469 C CA . ALA A 1 199 ? -18.047 -21.172 -3.953 1 92.88 199 ALA A CA 1
ATOM 1470 C C . ALA A 1 199 ? -18.734 -20.266 -4.961 1 92.88 199 ALA A C 1
ATOM 1472 O O . ALA A 1 199 ? -19.719 -19.578 -4.625 1 92.88 199 ALA A O 1
ATOM 1473 N N . MET B 1 1 ? 23.625 -13.508 11.891 1 40.62 1 MET B N 1
ATOM 1474 C CA . MET B 1 1 ? 22.25 -13.695 11.445 1 40.62 1 MET B CA 1
ATOM 1475 C C . MET B 1 1 ? 22.062 -13.227 10 1 40.62 1 MET B C 1
ATOM 1477 O O . MET B 1 1 ? 22.672 -12.234 9.586 1 40.62 1 MET B O 1
ATOM 1481 N N . PRO B 1 2 ? 21.734 -14.055 9.133 1 53.12 2 PRO B N 1
ATOM 1482 C CA . PRO B 1 2 ? 21.812 -13.625 7.734 1 53.12 2 PRO B CA 1
ATOM 1483 C C . PRO B 1 2 ? 21.203 -12.25 7.5 1 53.12 2 PRO B C 1
ATOM 1485 O O . PRO B 1 2 ? 20.219 -11.883 8.156 1 53.12 2 PRO B O 1
ATOM 1488 N N . THR B 1 3 ? 21.969 -11.297 7.109 1 69.75 3 THR B N 1
ATOM 1489 C CA . THR B 1 3 ? 21.625 -9.883 6.957 1 69.75 3 THR B CA 1
ATOM 1490 C C . THR B 1 3 ? 20.406 -9.711 6.051 1 69.75 3 THR B C 1
ATOM 1492 O O . THR B 1 3 ? 20.406 -10.195 4.914 1 69.75 3 THR B O 1
ATOM 1495 N N . VAL B 1 4 ? 19.156 -9.312 6.598 1 89.25 4 VAL B N 1
ATOM 1496 C CA . VAL B 1 4 ? 17.953 -9.031 5.809 1 89.25 4 VAL B CA 1
ATOM 1497 C C . VAL B 1 4 ? 18.203 -7.82 4.914 1 89.25 4 VAL B C 1
ATOM 1499 O O . VAL B 1 4 ? 18.875 -6.875 5.312 1 89.25 4 VAL B O 1
ATOM 1502 N N . THR B 1 5 ? 17.875 -7.973 3.662 1 93.62 5 THR B N 1
ATOM 1503 C CA . THR B 1 5 ? 18.078 -6.906 2.688 1 93.62 5 THR B CA 1
ATOM 1504 C C . THR B 1 5 ? 16.734 -6.355 2.207 1 93.62 5 THR B C 1
ATOM 1506 O O . THR B 1 5 ? 15.688 -6.906 2.535 1 93.62 5 THR B O 1
ATOM 1509 N N . THR B 1 6 ? 16.766 -5.203 1.543 1 97.56 6 THR B N 1
ATOM 1510 C CA . THR B 1 6 ? 15.57 -4.609 0.947 1 97.56 6 THR B CA 1
ATOM 1511 C C . THR B 1 6 ? 15.602 -4.738 -0.573 1 97.56 6 THR B C 1
ATOM 1513 O O . THR B 1 6 ? 16.656 -4.98 -1.157 1 97.56 6 THR B O 1
ATOM 1516 N N . LEU B 1 7 ? 14.461 -4.551 -1.175 1 98.06 7 LEU B N 1
ATOM 1517 C CA . LEU B 1 7 ? 14.398 -4.469 -2.631 1 98.06 7 LEU B CA 1
ATOM 1518 C C . LEU B 1 7 ? 15.203 -3.281 -3.145 1 98.06 7 LEU B C 1
ATOM 1520 O O . LEU B 1 7 ? 15.797 -3.35 -4.223 1 98.06 7 LEU B O 1
ATOM 1524 N N . ARG B 1 8 ? 15.242 -2.18 -2.424 1 97.94 8 ARG B N 1
ATOM 1525 C CA . ARG B 1 8 ? 16.062 -1.036 -2.805 1 97.94 8 ARG B CA 1
ATOM 1526 C C . ARG B 1 8 ? 17.547 -1.412 -2.842 1 97.94 8 ARG B C 1
ATOM 1528 O O . ARG B 1 8 ? 18.266 -1.003 -3.748 1 97.94 8 ARG B O 1
ATOM 1535 N N . ASP B 1 9 ? 17.953 -2.205 -1.806 1 96.38 9 ASP B N 1
ATOM 1536 C CA . ASP B 1 9 ? 19.328 -2.688 -1.792 1 96.38 9 ASP B CA 1
ATOM 1537 C C . ASP B 1 9 ? 19.609 -3.598 -2.986 1 96.38 9 ASP B C 1
ATOM 1539 O O . ASP B 1 9 ? 20.641 -3.463 -3.652 1 96.38 9 ASP B O 1
ATOM 1543 N N . VAL B 1 10 ? 18.688 -4.508 -3.264 1 95 10 VAL B N 1
ATOM 1544 C CA . VAL B 1 10 ? 18.828 -5.469 -4.352 1 95 10 VAL B CA 1
ATOM 1545 C C . VAL B 1 10 ? 18.891 -4.73 -5.688 1 95 10 VAL B C 1
ATOM 1547 O O . VAL B 1 10 ? 19.656 -5.113 -6.578 1 95 10 VAL B O 1
ATOM 1550 N N . ALA B 1 11 ? 18.094 -3.652 -5.816 1 95.19 11 ALA B N 1
ATOM 1551 C CA . ALA B 1 11 ? 18.031 -2.873 -7.051 1 95.19 11 ALA B CA 1
ATOM 1552 C C . ALA B 1 11 ? 19.172 -1.857 -7.121 1 95.19 11 ALA B C 1
ATOM 1554 O O . ALA B 1 11 ? 19.359 -1.19 -8.141 1 95.19 11 ALA B O 1
ATOM 1555 N N . GLY B 1 12 ? 19.875 -1.604 -6.051 1 95.38 12 GLY B N 1
ATOM 1556 C CA . GLY B 1 12 ? 21.016 -0.702 -6.02 1 95.38 12 GLY B CA 1
ATOM 1557 C C . GLY B 1 12 ? 20.609 0.761 -5.965 1 95.38 12 GLY B C 1
ATOM 1558 O O . GLY B 1 12 ? 21.375 1.633 -6.391 1 95.38 12 GLY B O 1
ATOM 1559 N N . ILE B 1 13 ? 19.406 1.025 -5.453 1 95.69 13 ILE B N 1
ATOM 1560 C CA . ILE B 1 13 ? 18.969 2.418 -5.496 1 95.69 13 ILE B CA 1
ATOM 1561 C C . ILE B 1 13 ? 19.141 3.057 -4.121 1 95.69 13 ILE B C 1
ATOM 1563 O O . ILE B 1 13 ? 19.047 4.277 -3.979 1 95.69 13 ILE B O 1
ATOM 1567 N N . GLY B 1 14 ? 19.422 2.311 -3.076 1 94.56 14 GLY B N 1
ATOM 1568 C CA . GLY B 1 14 ? 19.891 2.795 -1.789 1 94.56 14 GLY B CA 1
ATOM 1569 C C . GLY B 1 14 ? 18.797 3.443 -0.957 1 94.56 14 GLY B C 1
ATOM 1570 O O . GLY B 1 14 ? 17.609 3.297 -1.257 1 94.56 14 GLY B O 1
ATOM 1571 N N . HIS B 1 15 ? 19.156 4.113 0.165 1 97.19 15 HIS B N 1
ATOM 1572 C CA . HIS B 1 15 ? 18.219 4.641 1.152 1 97.19 15 HIS B CA 1
ATOM 1573 C C . HIS B 1 15 ? 18.562 6.086 1.511 1 97.19 15 HIS B C 1
ATOM 1575 O O . HIS B 1 15 ? 18.172 6.566 2.58 1 97.19 15 HIS B O 1
ATOM 1581 N N . GLN B 1 16 ? 19.234 6.742 0.612 1 96.81 16 GLN B N 1
ATOM 1582 C CA . GLN B 1 16 ? 19.594 8.133 0.902 1 96.81 16 GLN B CA 1
ATOM 1583 C C . GLN B 1 16 ? 18.406 9.062 0.664 1 96.81 16 GLN B C 1
ATOM 1585 O O . GLN B 1 16 ? 17.891 9.148 -0.453 1 96.81 16 GLN B O 1
ATOM 1590 N N . PRO B 1 17 ? 18.016 9.742 1.714 1 97.56 17 PRO B N 1
ATOM 1591 C CA . PRO B 1 17 ? 16.922 10.695 1.487 1 97.56 17 PRO B CA 1
ATOM 1592 C C . PRO B 1 17 ? 17.375 11.898 0.657 1 97.56 17 PRO B C 1
ATOM 1594 O O . PRO B 1 17 ? 18.531 12.312 0.729 1 97.56 17 PRO B O 1
ATOM 1597 N N . ALA B 1 18 ? 16.453 12.406 -0.102 1 93.44 18 ALA B N 1
ATOM 1598 C CA . ALA B 1 18 ? 16.734 13.664 -0.78 1 93.44 18 ALA B CA 1
ATOM 1599 C C . ALA B 1 18 ? 16.812 14.82 0.216 1 93.44 18 ALA B C 1
ATOM 1601 O O . ALA B 1 18 ? 16.172 14.781 1.268 1 93.44 18 ALA B O 1
ATOM 1602 N N . ALA B 1 19 ? 17.484 15.805 -0.201 1 95.62 19 ALA B N 1
ATOM 1603 C CA . ALA B 1 19 ? 17.531 17.016 0.617 1 95.62 19 ALA B CA 1
ATOM 1604 C C . ALA B 1 19 ? 16.172 17.719 0.626 1 95.62 19 ALA B C 1
ATOM 1606 O O . ALA B 1 19 ? 15.5 17.781 -0.403 1 95.62 19 ALA B O 1
ATOM 1607 N N . LEU B 1 20 ? 15.836 18.234 1.843 1 97.56 20 LEU B N 1
ATOM 1608 C CA . LEU B 1 20 ? 14.586 18.984 1.958 1 97.56 20 LEU B CA 1
ATOM 1609 C C . LEU B 1 20 ? 14.531 20.109 0.944 1 97.56 20 LEU B C 1
ATOM 1611 O O . LEU B 1 20 ? 13.492 20.344 0.322 1 97.56 20 LEU B O 1
ATOM 1615 N N . SER B 1 21 ? 15.641 20.75 0.625 1 96.75 21 SER B N 1
ATOM 1616 C CA . SER B 1 21 ? 15.703 21.922 -0.251 1 96.75 21 SER B CA 1
ATOM 1617 C C . SER B 1 21 ? 15.406 21.547 -1.698 1 96.75 21 SER B C 1
ATOM 1619 O O . SER B 1 21 ? 15.102 22.406 -2.521 1 96.75 21 SER B O 1
ATOM 1621 N N . GLN B 1 22 ? 15.492 20.281 -1.976 1 96.31 22 GLN B N 1
ATOM 1622 C CA . GLN B 1 22 ? 15.281 19.812 -3.338 1 96.31 22 GLN B CA 1
ATOM 1623 C C . GLN B 1 22 ? 13.945 19.078 -3.467 1 96.31 22 GLN B C 1
ATOM 1625 O O . GLN B 1 22 ? 13.695 18.406 -4.469 1 96.31 22 GLN B O 1
ATOM 1630 N N . SER B 1 23 ? 13.133 19.219 -2.41 1 98.56 23 SER B N 1
ATOM 1631 C CA . SER B 1 23 ? 11.914 18.422 -2.355 1 98.56 23 SER B CA 1
ATOM 1632 C C . SER B 1 23 ? 10.68 19.312 -2.264 1 98.56 23 SER B C 1
ATOM 1634 O O . SER B 1 23 ? 10.789 20.516 -2.053 1 98.56 23 SER B O 1
ATOM 1636 N N . ALA B 1 24 ? 9.539 18.766 -2.568 1 98.88 24 ALA B N 1
ATOM 1637 C CA . ALA B 1 24 ? 8.266 19.297 -2.096 1 98.88 24 ALA B CA 1
ATOM 1638 C C . ALA B 1 24 ? 7.77 18.516 -0.878 1 98.88 24 ALA B C 1
ATOM 1640 O O . ALA B 1 24 ? 8.016 17.312 -0.757 1 98.88 24 ALA B O 1
ATOM 1641 N N . LEU B 1 25 ? 7.129 19.203 0.013 1 98.94 25 LEU B N 1
ATOM 1642 C CA . LEU B 1 25 ? 6.504 18.578 1.169 1 98.94 25 LEU B CA 1
ATOM 1643 C C . LEU B 1 25 ? 5.027 18.281 0.899 1 98.94 25 LEU B C 1
ATOM 1645 O O . LEU B 1 25 ? 4.293 19.172 0.448 1 98.94 25 LEU B O 1
ATOM 1649 N N . VAL B 1 26 ? 4.605 17.078 1.079 1 99 26 VAL B N 1
ATOM 1650 C CA . VAL B 1 26 ? 3.205 16.688 0.989 1 99 26 VAL B CA 1
ATOM 1651 C C . VAL B 1 26 ? 2.705 16.234 2.359 1 99 26 VAL B C 1
ATOM 1653 O O . VAL B 1 26 ? 3.178 15.234 2.898 1 99 26 VAL B O 1
ATOM 1656 N N . ILE B 1 27 ? 1.79 16.938 2.938 1 99 27 ILE B N 1
ATOM 1657 C CA . ILE B 1 27 ? 1.193 16.656 4.238 1 99 27 ILE B CA 1
ATOM 1658 C C . ILE B 1 27 ? -0.171 16 4.043 1 99 27 ILE B C 1
ATOM 1660 O O . ILE B 1 27 ? -1.128 16.656 3.621 1 99 27 ILE B O 1
ATOM 1664 N N . ILE B 1 28 ? -0.259 14.766 4.438 1 98.94 28 ILE B N 1
ATOM 1665 C CA . ILE B 1 28 ? -1.38 13.922 4.039 1 98.94 28 ILE B CA 1
ATOM 1666 C C . ILE B 1 28 ? -2.391 13.836 5.18 1 98.94 28 ILE B C 1
ATOM 1668 O O . ILE B 1 28 ? -2.121 13.203 6.207 1 98.94 28 ILE B O 1
ATOM 1672 N N . ASP B 1 29 ? -3.486 14.406 5.062 1 98.88 29 ASP B N 1
ATOM 1673 C CA . ASP B 1 29 ? -4.719 14.18 5.812 1 98.88 29 ASP B CA 1
ATOM 1674 C C . ASP B 1 29 ? -4.52 14.461 7.301 1 98.88 29 ASP B C 1
ATOM 1676 O O . ASP B 1 29 ? -4.996 13.703 8.148 1 98.88 29 ASP B O 1
ATOM 1680 N N . CYS B 1 30 ? -3.719 15.469 7.641 1 98.94 30 CYS B N 1
ATOM 1681 C CA . CYS B 1 30 ? -3.654 15.859 9.047 1 98.94 30 CYS B CA 1
ATOM 1682 C C . CYS B 1 30 ? -4.941 16.547 9.477 1 98.94 30 CYS B C 1
ATOM 1684 O O . CYS B 1 30 ? -4.934 17.734 9.805 1 98.94 30 CYS B O 1
ATOM 1686 N N . GLN B 1 31 ? -5.957 15.805 9.547 1 98.94 31 GLN B N 1
ATOM 1687 C CA . GLN B 1 31 ? -7.312 16.281 9.805 1 98.94 31 GLN B CA 1
ATOM 1688 C C . GLN B 1 31 ? -7.746 15.969 11.234 1 98.94 31 GLN B C 1
ATOM 1690 O O . GLN B 1 31 ? -7.25 15.016 11.844 1 98.94 31 GLN B O 1
ATOM 1695 N N . ASN B 1 32 ? -8.797 16.656 11.703 1 98.88 32 ASN B N 1
ATOM 1696 C CA . ASN B 1 32 ? -9.258 16.547 13.086 1 98.88 32 ASN B CA 1
ATOM 1697 C C . ASN B 1 32 ? -9.867 15.172 13.367 1 98.88 32 ASN B C 1
ATOM 1699 O O . ASN B 1 32 ? -9.844 14.695 14.5 1 98.88 32 ASN B O 1
ATOM 1703 N N . THR B 1 33 ? -10.375 14.492 12.359 1 98.75 33 THR B N 1
ATOM 1704 C CA . THR B 1 33 ? -11.008 13.18 12.508 1 98.75 33 THR B CA 1
ATOM 1705 C C . THR B 1 33 ? -10.031 12.18 13.125 1 98.75 33 THR B C 1
ATOM 1707 O O . THR B 1 33 ? -10.453 11.211 13.766 1 98.75 33 THR B O 1
ATOM 1710 N N . TYR B 1 34 ? -8.75 12.453 13.008 1 98.81 34 TYR B N 1
ATOM 1711 C CA . TYR B 1 34 ? -7.762 11.508 13.508 1 98.81 34 TYR B CA 1
ATOM 1712 C C . TYR B 1 34 ? -7.375 11.828 14.945 1 98.81 34 TYR B C 1
ATOM 1714 O O . TYR B 1 34 ? -6.652 11.062 15.586 1 98.81 34 TYR B O 1
ATOM 1722 N N . ARG B 1 35 ? -7.855 12.945 15.469 1 98.75 35 ARG B N 1
ATOM 1723 C CA . ARG B 1 35 ? -7.492 13.383 16.812 1 98.75 35 ARG B CA 1
ATOM 1724 C C . ARG B 1 35 ? -8.578 13.023 17.828 1 98.75 35 ARG B C 1
ATOM 1726 O O . ARG B 1 35 ? -8.359 13.078 19.031 1 98.75 35 ARG B O 1
ATOM 1733 N N . GLU B 1 36 ? -9.742 12.625 17.297 1 97.25 36 GLU B N 1
ATOM 1734 C CA . GLU B 1 36 ? -10.859 12.305 18.172 1 97.25 36 GLU B CA 1
ATOM 1735 C C . GLU B 1 36 ? -11.844 11.359 17.5 1 97.25 36 GLU B C 1
ATOM 1737 O O . GLU B 1 36 ? -11.766 11.133 16.281 1 97.25 36 GLU B O 1
ATOM 1742 N N . GLY B 1 37 ? -12.703 10.781 18.328 1 94.56 37 GLY B N 1
ATOM 1743 C CA . GLY B 1 37 ? -13.789 9.977 17.797 1 94.56 37 GLY B CA 1
ATOM 1744 C C . GLY B 1 37 ? -13.336 8.609 17.312 1 94.56 37 GLY B C 1
ATOM 1745 O O . GLY B 1 37 ? -12.367 8.055 17.828 1 94.56 37 GLY B O 1
ATOM 1746 N N . VAL B 1 38 ? -14.055 8.039 16.344 1 95 38 VAL B N 1
ATOM 1747 C CA . VAL B 1 38 ? -13.945 6.633 15.969 1 95 38 VAL B CA 1
ATOM 1748 C C . VAL B 1 38 ? -12.648 6.402 15.203 1 95 38 VAL B C 1
ATOM 1750 O O . VAL B 1 38 ? -12.102 5.293 15.211 1 95 38 VAL B O 1
ATOM 1753 N N . MET B 1 39 ? -12.047 7.508 14.664 1 97.06 39 MET B N 1
ATOM 1754 C CA . MET B 1 39 ? -10.852 7.336 13.844 1 97.06 39 MET B CA 1
ATOM 1755 C C . MET B 1 39 ? -9.609 7.836 14.57 1 97.06 39 MET B C 1
ATOM 1757 O O . MET B 1 39 ? -8.539 7.965 13.969 1 97.06 39 MET B O 1
ATOM 1761 N N . GLN B 1 40 ? -9.75 8.141 15.867 1 98.19 40 GLN B N 1
ATOM 1762 C CA . GLN B 1 40 ? -8.609 8.648 16.625 1 98.19 40 GLN B CA 1
ATOM 1763 C C . GLN B 1 40 ? -7.422 7.703 16.531 1 98.19 40 GLN B C 1
ATOM 1765 O O . GLN B 1 40 ? -7.57 6.492 16.719 1 98.19 40 GLN B O 1
ATOM 1770 N N . LEU B 1 41 ? -6.254 8.266 16.312 1 98.69 41 LEU B N 1
ATOM 1771 C CA . LEU B 1 41 ? -5.047 7.461 16.125 1 98.69 41 LEU B CA 1
ATOM 1772 C C . LEU B 1 41 ? -4.25 7.383 17.422 1 98.69 41 LEU B C 1
ATOM 1774 O O . LEU B 1 41 ? -4.312 8.297 18.25 1 98.69 41 LEU B O 1
ATOM 1778 N N . VAL B 1 42 ? -3.514 6.332 17.547 1 98.62 42 VAL B N 1
ATOM 1779 C CA . VAL B 1 42 ? -2.574 6.184 18.656 1 98.62 42 VAL B CA 1
ATOM 1780 C C . VAL B 1 42 ? -1.349 7.062 18.406 1 98.62 42 VAL B C 1
ATOM 1782 O O . VAL B 1 42 ? -0.716 6.98 17.359 1 98.62 42 VAL B O 1
ATOM 1785 N N . GLY B 1 43 ? -1.032 7.953 19.359 1 98.56 43 GLY B N 1
ATOM 1786 C CA . GLY B 1 43 ? 0.148 8.797 19.25 1 98.56 43 GLY B CA 1
ATOM 1787 C C . GLY B 1 43 ? -0.027 9.945 18.266 1 98.56 43 GLY B C 1
ATOM 1788 O O . GLY B 1 43 ? 0.953 10.453 17.734 1 98.56 43 GLY B O 1
ATOM 1789 N N . VAL B 1 44 ? -1.219 10.344 18.016 1 98.88 44 VAL B N 1
ATOM 1790 C CA . VAL B 1 44 ? -1.492 11.32 16.969 1 98.88 44 VAL B CA 1
ATOM 1791 C C . VAL B 1 44 ? -0.927 12.68 17.375 1 98.88 44 VAL B C 1
ATOM 1793 O O . VAL B 1 44 ? -0.425 13.43 16.531 1 98.88 44 VAL B O 1
ATOM 1796 N N . GLU B 1 45 ? -0.994 13.055 18.609 1 98.88 45 GLU B N 1
ATOM 1797 C CA . GLU B 1 45 ? -0.573 14.398 19 1 98.88 45 GLU B CA 1
ATOM 1798 C C . GLU B 1 45 ? 0.938 14.562 18.859 1 98.88 45 GLU B C 1
ATOM 1800 O O . GLU B 1 45 ? 1.413 15.523 18.266 1 98.88 45 GLU B O 1
ATOM 1805 N N . PRO B 1 46 ? 1.766 13.602 19.344 1 98.88 46 PRO B N 1
ATOM 1806 C CA . PRO B 1 46 ? 3.201 13.719 19.078 1 98.88 46 PRO B CA 1
ATOM 1807 C C . PRO B 1 46 ? 3.527 13.68 17.578 1 98.88 46 PRO B C 1
ATOM 1809 O O . PRO B 1 46 ? 4.449 14.359 17.125 1 98.88 46 PRO B O 1
ATOM 1812 N N . ALA B 1 47 ? 2.838 12.852 16.797 1 98.94 47 ALA B N 1
ATOM 1813 C CA . ALA B 1 47 ? 3.051 12.805 15.344 1 98.94 47 ALA B CA 1
ATOM 1814 C C . ALA B 1 47 ? 2.721 14.141 14.703 1 98.94 47 ALA B C 1
ATOM 1816 O O . ALA B 1 47 ? 3.463 14.625 13.844 1 98.94 47 ALA B O 1
ATOM 1817 N N . LEU B 1 48 ? 1.595 14.727 15.133 1 98.94 48 LEU B N 1
ATOM 1818 C CA . LEU B 1 48 ? 1.175 16.031 14.617 1 98.94 48 LEU B CA 1
ATOM 1819 C C . LEU B 1 48 ? 2.195 17.109 14.961 1 98.94 48 LEU B C 1
ATOM 1821 O O . LEU B 1 48 ? 2.467 17.984 14.156 1 98.94 48 LEU B O 1
ATOM 1825 N N . ALA B 1 49 ? 2.746 17.031 16.109 1 98.88 49 ALA B N 1
ATOM 1826 C CA . ALA B 1 49 ? 3.799 17.953 16.516 1 98.88 49 ALA B CA 1
ATOM 1827 C C . ALA B 1 49 ? 5.023 17.812 15.609 1 98.88 49 ALA B C 1
ATOM 1829 O O . ALA B 1 49 ? 5.656 18.812 15.25 1 98.88 49 ALA B O 1
ATOM 1830 N N . GLU B 1 50 ? 5.391 16.609 15.273 1 98.88 50 GLU B N 1
ATOM 1831 C CA . GLU B 1 50 ? 6.496 16.359 14.352 1 98.88 50 GLU B CA 1
ATOM 1832 C C . GLU B 1 50 ? 6.195 16.922 12.969 1 98.88 50 GLU B C 1
ATOM 1834 O O . GLU B 1 50 ? 7.078 17.5 12.32 1 98.88 50 GLU B O 1
ATOM 1839 N N . VAL B 1 51 ? 4.984 16.781 12.492 1 98.94 51 VAL B N 1
ATOM 1840 C CA . VAL B 1 51 ? 4.578 17.344 11.219 1 98.94 51 VAL B CA 1
ATOM 1841 C C . VAL B 1 51 ? 4.719 18.875 11.266 1 98.94 51 VAL B C 1
ATOM 1843 O O . VAL B 1 51 ? 5.211 19.484 10.312 1 98.94 51 VAL B O 1
ATOM 1846 N N . ALA B 1 52 ? 4.246 19.453 12.336 1 98.94 52 ALA B N 1
ATOM 1847 C CA . ALA B 1 52 ? 4.332 20.906 12.492 1 98.94 52 ALA B CA 1
ATOM 1848 C C . ALA B 1 52 ? 5.781 21.375 12.43 1 98.94 52 ALA B C 1
ATOM 1850 O O . ALA B 1 52 ? 6.082 22.391 11.805 1 98.94 52 ALA B O 1
ATOM 1851 N N . ARG B 1 53 ? 6.652 20.641 13.078 1 98.81 53 ARG B N 1
ATOM 1852 C CA . ARG B 1 53 ? 8.07 20.969 13.016 1 98.81 53 ARG B CA 1
ATOM 1853 C C . ARG B 1 53 ? 8.594 20.891 11.586 1 98.81 53 ARG B C 1
ATOM 1855 O O . ARG B 1 53 ? 9.344 21.766 11.141 1 98.81 53 ARG B O 1
ATOM 1862 N N . LEU B 1 54 ? 8.266 19.844 10.883 1 98.81 54 LEU B N 1
ATOM 1863 C CA . LEU B 1 54 ? 8.656 19.672 9.492 1 98.81 54 LEU B CA 1
ATOM 1864 C C . LEU B 1 54 ? 8.125 20.812 8.625 1 98.81 54 LEU B C 1
ATOM 1866 O O . LEU B 1 54 ? 8.828 21.297 7.742 1 98.81 54 LEU B O 1
ATOM 1870 N N . LEU B 1 55 ? 6.887 21.172 8.875 1 98.88 55 LEU B N 1
ATOM 1871 C CA . LEU B 1 55 ? 6.242 22.25 8.141 1 98.88 55 LEU B CA 1
ATOM 1872 C C . LEU B 1 55 ? 7.004 23.562 8.32 1 98.88 55 LEU B C 1
ATOM 1874 O O . LEU B 1 55 ? 7.242 24.297 7.352 1 98.88 55 LEU B O 1
ATOM 1878 N N . VAL B 1 56 ? 7.379 23.844 9.5 1 98.62 56 VAL B N 1
ATOM 1879 C CA . VAL B 1 56 ? 8.156 25.047 9.789 1 98.62 56 VAL B CA 1
ATOM 1880 C C . VAL B 1 56 ? 9.469 25.016 9.008 1 98.62 56 VAL B C 1
ATOM 1882 O O . VAL B 1 56 ? 9.859 26.016 8.391 1 98.62 56 VAL B O 1
ATOM 1885 N N . ARG B 1 57 ? 10.148 23.922 8.984 1 98.56 57 ARG B N 1
ATOM 1886 C CA . ARG B 1 57 ? 11.398 23.766 8.25 1 98.56 57 ARG B CA 1
ATOM 1887 C C . ARG B 1 57 ? 11.18 23.969 6.754 1 98.56 57 ARG B C 1
ATOM 1889 O O . ARG B 1 57 ? 12.008 24.578 6.078 1 98.56 57 ARG B O 1
ATOM 1896 N N . ALA B 1 58 ? 10.148 23.422 6.25 1 98.69 58 ALA B N 1
ATOM 1897 C CA . ALA B 1 58 ? 9.828 23.531 4.832 1 98.69 58 ALA B CA 1
ATOM 1898 C C . ALA B 1 58 ? 9.578 25 4.449 1 98.69 58 ALA B C 1
ATOM 1900 O O . ALA B 1 58 ? 10.078 25.469 3.424 1 98.69 58 ALA B O 1
ATOM 1901 N N . ARG B 1 59 ? 8.805 25.688 5.242 1 98.5 59 ARG B N 1
ATOM 1902 C CA . ARG B 1 59 ? 8.523 27.109 5.004 1 98.5 59 ARG B CA 1
ATOM 1903 C C . ARG B 1 59 ? 9.797 27.938 5.066 1 98.5 59 ARG B C 1
ATOM 1905 O O . ARG B 1 59 ? 10 28.828 4.242 1 98.5 59 ARG B O 1
ATOM 1912 N N . THR B 1 60 ? 10.602 27.625 6.012 1 97.75 60 THR B N 1
ATOM 1913 C CA . THR B 1 60 ? 11.867 28.328 6.152 1 97.75 60 THR B CA 1
ATOM 1914 C C . THR B 1 60 ? 12.75 28.094 4.926 1 97.75 60 THR B C 1
ATOM 1916 O O . THR B 1 60 ? 13.414 29.016 4.453 1 97.75 60 THR B O 1
ATOM 1919 N N . ALA B 1 61 ? 12.758 26.906 4.355 1 97.38 61 ALA B N 1
ATOM 1920 C CA . ALA B 1 61 ? 13.562 26.547 3.193 1 97.38 61 ALA B CA 1
ATOM 1921 C C . ALA B 1 61 ? 12.938 27.078 1.906 1 97.38 61 ALA B C 1
ATOM 1923 O O . ALA B 1 61 ? 13.578 27.078 0.853 1 97.38 61 ALA B O 1
ATOM 1924 N N . GLY B 1 62 ? 11.68 27.484 1.926 1 97.81 62 GLY B N 1
ATOM 1925 C CA . GLY B 1 62 ? 10.992 28.047 0.774 1 97.81 62 GLY B CA 1
ATOM 1926 C C . GLY B 1 62 ? 10.625 27 -0.269 1 97.81 62 GLY B C 1
ATOM 1927 O O . GLY B 1 62 ? 10.625 27.297 -1.467 1 97.81 62 GLY B O 1
ATOM 1928 N N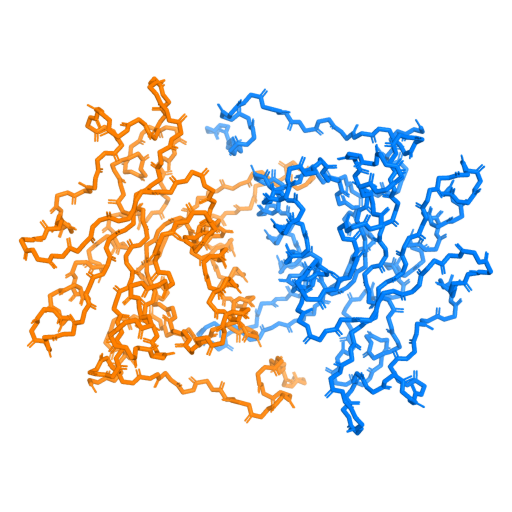 . ILE B 1 63 ? 10.445 25.781 0.167 1 98.44 63 ILE B N 1
ATOM 1929 C CA . ILE B 1 63 ? 10.117 24.719 -0.783 1 98.44 63 ILE B CA 1
ATOM 1930 C C . ILE B 1 63 ? 8.602 24.656 -0.97 1 98.44 63 ILE B C 1
ATOM 1932 O O . ILE B 1 63 ? 7.84 25.141 -0.122 1 98.44 63 ILE B O 1
ATOM 1936 N N . PRO B 1 64 ? 8.102 24.047 -2.092 1 98.81 64 PRO B N 1
ATOM 1937 C CA . PRO B 1 64 ? 6.66 23.875 -2.266 1 98.81 64 PRO B CA 1
ATOM 1938 C C . PRO B 1 64 ? 6.043 22.969 -1.198 1 98.81 64 PRO B C 1
ATOM 1940 O O . PRO B 1 64 ? 6.648 21.969 -0.806 1 98.81 64 PRO B O 1
ATOM 1943 N N . ILE B 1 65 ? 4.887 23.375 -0.721 1 98.94 65 ILE B N 1
ATOM 1944 C CA . ILE B 1 65 ? 4.156 22.641 0.302 1 98.94 65 ILE B CA 1
ATOM 1945 C C . ILE B 1 65 ? 2.736 22.359 -0.183 1 98.94 65 ILE B C 1
ATOM 1947 O O . ILE B 1 65 ? 2.02 23.266 -0.602 1 98.94 65 ILE B O 1
ATOM 1951 N N . PHE B 1 66 ? 2.338 21.094 -0.144 1 99 66 PHE B N 1
ATOM 1952 C CA . PHE B 1 66 ? 0.994 20.656 -0.505 1 99 66 PHE B CA 1
ATOM 1953 C C . PHE B 1 66 ? 0.293 20.031 0.689 1 99 66 PHE B C 1
ATOM 1955 O O . PHE B 1 66 ? 0.818 19.094 1.298 1 99 66 PHE B O 1
ATOM 1962 N N . HIS B 1 67 ? -0.838 20.547 1.023 1 98.94 67 HIS B N 1
ATOM 1963 C CA . HIS B 1 67 ? -1.716 19.891 1.986 1 98.94 67 HIS B CA 1
ATOM 1964 C C . HIS B 1 67 ? -2.754 19.031 1.283 1 98.94 67 HIS B C 1
ATOM 1966 O O . HIS B 1 67 ? -3.295 19.422 0.245 1 98.94 67 HIS B O 1
ATOM 1972 N N . VAL B 1 68 ? -3 17.875 1.83 1 98.94 68 VAL B N 1
ATOM 1973 C CA . VAL B 1 68 ? -4.016 16.984 1.287 1 98.94 68 VAL B CA 1
ATOM 1974 C C . VAL B 1 68 ? -5.125 16.766 2.318 1 98.94 68 VAL B C 1
ATOM 1976 O O . VAL B 1 68 ? -4.848 16.641 3.514 1 98.94 68 VAL B O 1
ATOM 1979 N N . MET B 1 69 ? -6.359 16.75 1.865 1 98.62 69 MET B N 1
ATOM 1980 C CA . MET B 1 69 ? -7.535 16.422 2.672 1 98.62 69 MET B CA 1
ATOM 1981 C C . MET B 1 69 ? -8.359 15.32 2.01 1 98.62 69 MET B C 1
ATOM 1983 O O . MET B 1 69 ? -8.57 15.344 0.794 1 98.62 69 MET B O 1
ATOM 1987 N N . HIS B 1 70 ? -8.766 14.398 2.832 1 98.88 70 HIS B N 1
ATOM 1988 C CA . HIS B 1 70 ? -9.703 13.391 2.361 1 98.88 70 HIS B CA 1
ATOM 1989 C C . HIS B 1 70 ? -11.148 13.82 2.598 1 98.88 70 HIS B C 1
ATOM 1991 O O . HIS B 1 70 ? -11.484 14.305 3.68 1 98.88 70 HIS B O 1
ATOM 1997 N N . ASP B 1 71 ? -11.977 13.727 1.613 1 98.81 71 ASP B N 1
ATOM 1998 C CA . ASP B 1 71 ? -13.406 14 1.748 1 98.81 71 ASP B CA 1
ATOM 1999 C C . ASP B 1 71 ? -14.234 12.773 1.398 1 98.81 71 ASP B C 1
ATOM 2001 O O . ASP B 1 71 ? -14.203 12.297 0.261 1 98.81 71 ASP B O 1
ATOM 2005 N N . ALA B 1 72 ? -15.016 12.273 2.363 1 97.56 72 ALA B N 1
ATOM 2006 C CA . ALA B 1 72 ? -15.906 11.141 2.121 1 97.56 72 ALA B CA 1
ATOM 2007 C C . ALA B 1 72 ? -17.359 11.594 2.055 1 97.56 72 ALA B C 1
ATOM 2009 O O . ALA B 1 72 ? -18.281 10.766 2.076 1 97.56 72 ALA B O 1
ATOM 2010 N N . GLY B 1 73 ? -17.547 12.922 2.121 1 97.56 73 GLY B N 1
ATOM 2011 C CA . GLY B 1 73 ? -18.875 13.477 1.93 1 97.56 73 GLY B CA 1
ATOM 2012 C C . GLY B 1 73 ? -19.547 13.898 3.227 1 97.56 73 GLY B C 1
ATOM 2013 O O . GLY B 1 73 ? -19.047 13.602 4.312 1 97.56 73 GLY B O 1
ATOM 2014 N N . PRO B 1 74 ? -20.734 14.617 3.143 1 97.88 74 PRO B N 1
ATOM 2015 C CA . PRO B 1 74 ? -21.422 15.164 4.312 1 97.88 74 PRO B CA 1
ATOM 2016 C C . PRO B 1 74 ? -21.828 14.094 5.316 1 97.88 74 PRO B C 1
ATOM 2018 O O . PRO B 1 74 ? -22.297 13.016 4.918 1 97.88 74 PRO B O 1
ATOM 2021 N N . GLY B 1 75 ? -21.609 14.32 6.504 1 96.88 75 GLY B N 1
ATOM 2022 C CA . GLY B 1 75 ? -22.078 13.453 7.57 1 96.88 75 GLY B CA 1
ATOM 2023 C C . GLY B 1 75 ? -21.094 12.352 7.918 1 96.88 75 GLY B C 1
ATOM 2024 O O . GLY B 1 75 ? -21.266 11.648 8.914 1 96.88 75 GLY B O 1
ATOM 2025 N N . THR B 1 76 ? -20.078 12.227 7.184 1 96.94 76 THR B N 1
ATOM 2026 C CA . THR B 1 76 ? -19.062 11.211 7.457 1 96.94 76 THR B CA 1
ATOM 2027 C C . THR B 1 76 ? -17.969 11.766 8.375 1 96.94 76 THR B C 1
ATOM 2029 O O . THR B 1 76 ? -17.906 12.977 8.602 1 96.94 76 THR B O 1
ATOM 2032 N N . PRO B 1 77 ? -17.141 10.922 8.836 1 97.06 77 PRO B N 1
ATOM 2033 C CA . PRO B 1 77 ? -16 11.391 9.641 1 97.06 77 PRO B CA 1
ATOM 2034 C C . PRO B 1 77 ? -15.016 12.219 8.828 1 97.06 77 PRO B C 1
ATOM 2036 O O . PRO B 1 77 ? -14.102 12.828 9.398 1 97.06 77 PRO B O 1
ATOM 2039 N N . TYR B 1 78 ? -15.18 12.273 7.586 1 97.94 78 TYR B N 1
ATOM 2040 C CA . TYR B 1 78 ? -14.273 13.023 6.711 1 97.94 78 TYR B CA 1
ATOM 2041 C C . TYR B 1 78 ? -15.031 14.117 5.961 1 97.94 78 TYR B C 1
ATOM 2043 O O . TYR B 1 78 ? -14.672 14.453 4.828 1 97.94 78 TYR B O 1
ATOM 2051 N N . ASP B 1 79 ? -16.109 14.602 6.566 1 98.38 79 ASP B N 1
ATOM 2052 C CA . ASP B 1 79 ? -16.859 15.727 6.02 1 98.38 79 ASP B CA 1
ATOM 2053 C C . ASP B 1 79 ? -16.062 17.031 6.156 1 98.38 79 ASP B C 1
ATOM 2055 O O . ASP B 1 79 ? -15.992 17.609 7.242 1 98.38 79 ASP B O 1
ATOM 2059 N N . ILE B 1 80 ? -15.555 17.5 5.094 1 98.56 80 ILE B N 1
ATOM 2060 C CA . ILE B 1 80 ? -14.641 18.641 5.156 1 98.56 80 ILE B CA 1
ATOM 2061 C C . ILE B 1 80 ? -15.445 19.938 5.328 1 98.56 80 ILE B C 1
ATOM 2063 O O . ILE B 1 80 ? -14.867 21.016 5.484 1 98.56 80 ILE B O 1
ATOM 2067 N N . ARG B 1 81 ? -16.781 19.922 5.289 1 98.44 81 ARG B N 1
ATOM 2068 C CA . ARG B 1 81 ? -17.641 21.062 5.555 1 98.44 81 ARG B CA 1
ATOM 2069 C C . ARG B 1 81 ? -17.828 21.266 7.051 1 98.44 81 ARG B C 1
ATOM 2071 O O . ARG B 1 81 ? -18.312 22.312 7.484 1 98.44 81 ARG B O 1
ATOM 2078 N N . ALA B 1 82 ? -17.438 20.234 7.809 1 98.31 82 ALA B N 1
ATOM 2079 C CA . ALA B 1 82 ? -17.516 20.266 9.266 1 98.31 82 ALA B CA 1
ATOM 2080 C C . ALA B 1 82 ? -16.125 20.297 9.891 1 98.31 82 ALA B C 1
ATOM 2082 O O . ALA B 1 82 ? -15.141 19.922 9.242 1 98.31 82 ALA B O 1
ATOM 2083 N N . GLU B 1 83 ? -16.047 20.688 11.172 1 98.19 83 GLU B N 1
ATOM 2084 C CA . GLU B 1 83 ? -14.781 20.797 11.891 1 98.19 83 GLU B CA 1
ATOM 2085 C C . GLU B 1 83 ? -14.023 19.484 11.867 1 98.19 83 GLU B C 1
ATOM 2087 O O . GLU B 1 83 ? -12.797 19.469 11.758 1 98.19 83 GLU B O 1
ATOM 2092 N N . ILE B 1 84 ? -14.68 18.406 11.938 1 98.19 84 ILE B N 1
ATOM 2093 C CA . ILE B 1 84 ? -14.086 17.078 12.062 1 98.19 84 ILE B CA 1
ATOM 2094 C C . ILE B 1 84 ? -13.219 16.781 10.844 1 98.19 84 ILE B C 1
ATOM 2096 O O . ILE B 1 84 ? -12.164 16.156 10.961 1 98.19 84 ILE B O 1
ATOM 2100 N N . GLY B 1 85 ? -13.641 17.234 9.672 1 98.56 85 GLY B N 1
ATOM 2101 C CA . GLY B 1 85 ? -12.922 16.953 8.438 1 98.56 85 GLY B CA 1
ATOM 2102 C C . GLY B 1 85 ? -11.875 18 8.102 1 98.56 85 GLY B C 1
ATOM 2103 O O . GLY B 1 85 ? -11.094 17.812 7.16 1 98.56 85 GLY B O 1
ATOM 2104 N N . GLN B 1 86 ? -11.734 19.062 8.875 1 98.75 86 GLN B N 1
ATOM 2105 C CA . GLN B 1 86 ? -10.812 20.156 8.586 1 98.75 86 GLN B CA 1
ATOM 2106 C C . GLN B 1 86 ? -9.383 19.781 8.977 1 98.75 86 GLN B C 1
ATOM 2108 O O . GLN B 1 86 ? -9.172 18.969 9.883 1 98.75 86 GLN B O 1
ATOM 2113 N N . ILE B 1 87 ? -8.422 20.344 8.25 1 98.88 87 ILE B N 1
ATOM 2114 C CA . ILE B 1 87 ? -7.02 20.219 8.625 1 98.88 87 ILE B CA 1
ATOM 2115 C C . ILE B 1 87 ? -6.793 20.797 10.016 1 98.88 87 ILE B C 1
ATOM 2117 O O . ILE B 1 87 ? -7.328 21.859 10.352 1 98.88 87 ILE B O 1
ATOM 2121 N N . SER B 1 88 ? -6.051 20.109 10.844 1 98.88 88 SER B N 1
ATOM 2122 C CA . SER B 1 88 ? -5.832 20.484 12.242 1 98.88 88 SER B CA 1
ATOM 2123 C C . SER B 1 88 ? -5.082 21.812 12.352 1 98.88 88 SER B C 1
ATOM 2125 O O . SER B 1 88 ? -4.168 22.078 11.57 1 98.88 88 SER B O 1
ATOM 2127 N N . ASP B 1 89 ? -5.305 22.5 13.312 1 98.56 89 ASP B N 1
ATOM 2128 C CA . ASP B 1 89 ? -4.824 23.859 13.5 1 98.56 89 ASP B CA 1
ATOM 2129 C C . ASP B 1 89 ? -3.299 23.906 13.516 1 98.56 89 ASP B C 1
ATOM 2131 O O . ASP B 1 89 ? -2.693 24.781 12.898 1 98.56 89 ASP B O 1
ATOM 2135 N N . PRO B 1 90 ? -2.588 23.016 14.141 1 98.62 90 PRO B N 1
ATOM 2136 C CA . PRO B 1 90 ? -1.128 23.094 14.234 1 98.62 90 PRO B CA 1
ATOM 2137 C C . PRO B 1 90 ? -0.444 23.016 12.875 1 98.62 90 PRO B C 1
ATOM 2139 O O . PRO B 1 90 ? 0.721 23.406 12.742 1 98.62 90 PRO B O 1
ATOM 2142 N N . VAL B 1 91 ? -1.184 22.547 11.859 1 98.88 91 VAL B N 1
ATOM 2143 C CA . VAL B 1 91 ? -0.569 22.422 10.547 1 98.88 91 VAL B CA 1
ATOM 2144 C C . VAL B 1 91 ? -1.468 23.062 9.492 1 98.88 91 VAL B C 1
ATOM 2146 O O . VAL B 1 91 ? -1.517 22.609 8.344 1 98.88 91 VAL B O 1
ATOM 2149 N N . ARG B 1 92 ? -2.15 24.016 9.891 1 98.69 92 ARG B N 1
ATOM 2150 C CA . ARG B 1 92 ? -3.078 24.719 9.016 1 98.69 92 ARG B CA 1
ATOM 2151 C C . ARG B 1 92 ? -2.357 25.297 7.797 1 98.69 92 ARG B C 1
ATOM 2153 O O . ARG B 1 92 ? -1.281 25.875 7.926 1 98.69 92 ARG B O 1
ATOM 2160 N N . PRO B 1 93 ? -2.922 25.109 6.625 1 98.75 93 PRO B N 1
ATOM 2161 C CA . PRO B 1 93 ? -2.312 25.703 5.434 1 98.75 93 PRO B CA 1
ATOM 2162 C C . PRO B 1 93 ? -2.219 27.219 5.512 1 98.75 93 PRO B C 1
ATOM 2164 O O . PRO B 1 93 ? -3.113 27.875 6.062 1 98.75 93 PRO B O 1
ATOM 2167 N N . GLN B 1 94 ? -1.193 27.766 4.996 1 98.25 94 GLN B N 1
ATOM 2168 C CA . GLN B 1 94 ? -1.037 29.203 4.84 1 98.25 94 GLN B CA 1
ATOM 2169 C C . GLN B 1 94 ? -1.317 29.625 3.4 1 98.25 94 GLN B C 1
ATOM 2171 O O . GLN B 1 94 ? -1.425 28.797 2.506 1 98.25 94 GLN B O 1
ATOM 2176 N N . ALA B 1 95 ? -1.451 31.016 3.227 1 95.88 95 ALA B N 1
ATOM 2177 C CA . ALA B 1 95 ? -1.656 31.547 1.882 1 95.88 95 ALA B CA 1
ATOM 2178 C C . ALA B 1 95 ? -0.564 31.062 0.929 1 95.88 95 ALA B C 1
ATOM 2180 O O . ALA B 1 95 ? 0.619 31.078 1.276 1 95.88 95 ALA B O 1
ATOM 2181 N N . GLY B 1 96 ? -0.997 30.562 -0.236 1 96.12 96 GLY B N 1
ATOM 2182 C CA . GLY B 1 96 ? -0.035 30.109 -1.226 1 96.12 96 GLY B CA 1
ATOM 2183 C C . GLY B 1 96 ? 0.222 28.609 -1.16 1 96.12 96 GLY B C 1
ATOM 2184 O O . GLY B 1 96 ? 0.837 28.047 -2.064 1 96.12 96 GLY B O 1
ATOM 2185 N N . GLU B 1 97 ? -0.16 28 -0.116 1 98.5 97 GLU B N 1
ATOM 2186 C CA . GLU B 1 97 ? -0.026 26.547 0.005 1 98.5 97 GLU B CA 1
ATOM 2187 C C . GLU B 1 97 ? -1.278 25.844 -0.498 1 98.5 97 GLU B C 1
ATOM 2189 O O . GLU B 1 97 ? -2.344 25.938 0.117 1 98.5 97 GLU B O 1
ATOM 2194 N N . PRO B 1 98 ? -1.123 25.125 -1.58 1 98.69 98 PRO B N 1
ATOM 2195 C CA . PRO B 1 98 ? -2.311 24.469 -2.129 1 98.69 98 PRO B CA 1
ATOM 2196 C C . PRO B 1 98 ? -2.881 23.406 -1.191 1 98.69 98 PRO B C 1
ATOM 2198 O O . PRO B 1 98 ? -2.127 22.734 -0.477 1 98.69 98 PRO B O 1
ATOM 2201 N N . VAL B 1 99 ? -4.195 23.266 -1.231 1 98.81 99 VAL B N 1
ATOM 2202 C CA . VAL B 1 99 ? -4.926 22.188 -0.572 1 98.81 99 VAL B CA 1
ATOM 2203 C C . VAL B 1 99 ? -5.559 21.281 -1.62 1 98.81 99 VAL B C 1
ATOM 2205 O O . VAL B 1 99 ? -6.406 21.719 -2.4 1 98.81 99 VAL B O 1
ATOM 2208 N N . ILE B 1 100 ? -5.105 20.047 -1.697 1 98.88 100 ILE B N 1
ATOM 2209 C CA . ILE B 1 100 ? -5.621 19.031 -2.609 1 98.88 100 ILE B CA 1
ATOM 2210 C C . ILE B 1 100 ? -6.703 18.203 -1.911 1 98.88 100 ILE B C 1
ATOM 2212 O O . ILE B 1 100 ? -6.457 17.609 -0.863 1 98.88 100 ILE B O 1
ATOM 2216 N N . VAL B 1 101 ? -7.926 18.172 -2.387 1 98.88 101 VAL B N 1
ATOM 2217 C CA . VAL B 1 101 ? -8.992 17.328 -1.849 1 98.88 101 VAL B CA 1
ATOM 2218 C C . VAL B 1 101 ? -9.07 16.016 -2.637 1 98.88 101 VAL B C 1
ATOM 2220 O O . VAL B 1 101 ? -9.141 16.031 -3.867 1 98.88 101 VAL B O 1
ATOM 2223 N N . LYS B 1 102 ? -9.008 14.961 -1.943 1 98.81 102 LYS B N 1
ATOM 2224 C CA . LYS B 1 102 ? -9.078 13.641 -2.561 1 98.81 102 LYS B CA 1
ATOM 2225 C C . LYS B 1 102 ? -10.227 12.82 -1.975 1 98.81 102 LYS B C 1
ATOM 2227 O O . LYS B 1 102 ? -10.719 13.125 -0.882 1 98.81 102 LYS B O 1
ATOM 2232 N N . THR B 1 103 ? -10.633 11.742 -2.705 1 98.5 103 THR B N 1
ATOM 2233 C CA . THR B 1 103 ? -11.695 10.859 -2.236 1 98.5 103 THR B CA 1
ATOM 2234 C C . THR B 1 103 ? -11.188 9.422 -2.125 1 98.5 103 THR B C 1
ATOM 2236 O O . THR B 1 103 ? -11.906 8.539 -1.642 1 98.5 103 THR B O 1
ATOM 2239 N N . TYR B 1 104 ? -9.992 9.094 -2.562 1 98.69 104 TYR B N 1
ATOM 2240 C CA . TYR B 1 104 ? -9.312 7.816 -2.42 1 98.69 104 TYR B CA 1
ATOM 2241 C C . TYR B 1 104 ? -8.047 7.965 -1.575 1 98.69 104 TYR B C 1
ATOM 2243 O O . TYR B 1 104 ? -7.496 9.062 -1.457 1 98.69 104 TYR B O 1
ATOM 2251 N N . PRO B 1 105 ? -7.523 6.883 -0.978 1 98.88 105 PRO B N 1
ATOM 2252 C CA . PRO B 1 105 ? -6.352 6.965 -0.103 1 98.88 105 PRO B CA 1
ATOM 2253 C C . PRO B 1 105 ? -5.117 7.504 -0.821 1 98.88 105 PRO B C 1
ATOM 2255 O O . PRO B 1 105 ? -4.348 8.273 -0.241 1 98.88 105 PRO B O 1
ATOM 2258 N N . ASN B 1 106 ? -4.855 7.109 -2.07 1 98.94 106 ASN B N 1
ATOM 2259 C CA . ASN B 1 106 ? -3.744 7.602 -2.881 1 98.94 106 ASN B CA 1
ATOM 2260 C C . ASN B 1 106 ? -3.945 9.055 -3.283 1 98.94 106 ASN B C 1
ATOM 2262 O O . ASN B 1 106 ? -4.836 9.367 -4.074 1 98.94 106 ASN B O 1
ATOM 2266 N N . SER B 1 107 ? -3.096 9.93 -2.855 1 98.94 107 SER B N 1
ATOM 2267 C CA . SER B 1 107 ? -3.268 11.367 -3.029 1 98.94 107 SER B CA 1
ATOM 2268 C C . SER B 1 107 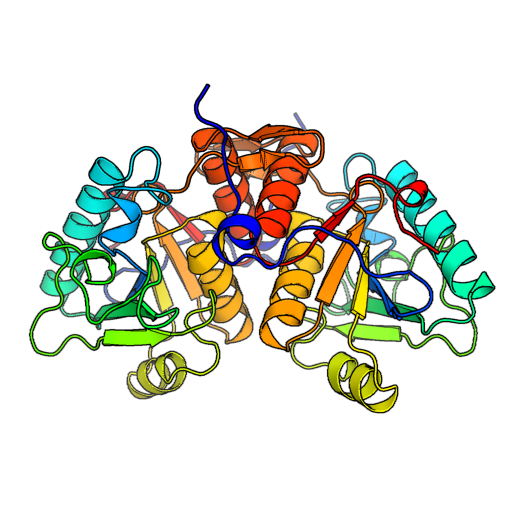? -3.145 11.766 -4.496 1 98.94 107 SER B C 1
ATOM 2270 O O . SER B 1 107 ? -3.533 12.867 -4.879 1 98.94 107 SER B O 1
ATOM 2272 N N . PHE B 1 108 ? -2.617 10.883 -5.332 1 98.94 108 PHE B N 1
ATOM 2273 C CA . PHE B 1 108 ? -2.43 11.172 -6.75 1 98.94 108 PHE B CA 1
ATOM 2274 C C . PHE B 1 108 ? -3.643 10.734 -7.559 1 98.94 108 PHE B C 1
ATOM 2276 O O . PHE B 1 108 ? -3.793 11.117 -8.719 1 98.94 108 PHE B O 1
ATOM 2283 N N . TRP B 1 109 ? -4.473 9.859 -6.957 1 98.81 109 TRP B N 1
ATOM 2284 C CA . TRP B 1 109 ? -5.555 9.242 -7.719 1 98.81 109 TRP B CA 1
ATOM 2285 C C . TRP B 1 109 ? -6.719 10.219 -7.887 1 98.81 109 TRP B C 1
ATOM 2287 O O . TRP B 1 109 ? -7.344 10.625 -6.902 1 98.81 109 TRP B O 1
ATOM 2297 N N . GLU B 1 110 ? -7.016 10.633 -9.141 1 98.69 110 GLU B N 1
ATOM 2298 C CA . GLU B 1 110 ? -8.117 11.531 -9.492 1 98.69 110 GLU B CA 1
ATOM 2299 C C . GLU B 1 110 ? -7.957 12.883 -8.812 1 98.69 110 GLU B C 1
ATOM 2301 O O . GLU B 1 110 ? -8.922 13.43 -8.273 1 98.69 110 GLU B O 1
ATOM 2306 N N . THR B 1 111 ? -6.797 13.438 -8.688 1 98.88 111 THR B N 1
ATOM 2307 C CA . THR B 1 111 ? -6.465 14.773 -8.211 1 98.88 111 THR B CA 1
ATOM 2308 C C . THR B 1 111 ? -5.488 15.461 -9.164 1 98.88 111 THR B C 1
ATOM 2310 O O . THR B 1 111 ? -5.023 14.852 -10.125 1 98.88 111 THR B O 1
ATOM 2313 N N . ASP B 1 112 ? -5.176 16.672 -8.93 1 98.81 112 ASP B N 1
ATOM 2314 C CA . ASP B 1 112 ? -4.234 17.391 -9.781 1 98.81 112 ASP B CA 1
ATOM 2315 C C . ASP B 1 112 ? -2.875 17.531 -9.102 1 98.81 112 ASP B C 1
ATOM 2317 O O . ASP B 1 112 ? -2.064 18.375 -9.492 1 98.81 112 ASP B O 1
ATOM 2321 N N . LEU B 1 113 ? -2.609 16.719 -8.062 1 98.88 113 LEU B N 1
ATOM 2322 C CA . LEU B 1 113 ? -1.343 16.781 -7.344 1 98.88 113 LEU B CA 1
ATOM 2323 C C . LEU B 1 113 ? -0.169 16.547 -8.289 1 98.88 113 LEU B C 1
ATOM 2325 O O . LEU B 1 113 ? 0.796 17.328 -8.289 1 98.88 113 LEU B O 1
ATOM 2329 N N . ASP B 1 114 ? -0.256 15.531 -9.109 1 98.88 114 ASP B N 1
ATOM 2330 C CA . ASP B 1 114 ? 0.831 15.211 -10.031 1 98.88 114 ASP B CA 1
ATOM 2331 C C . ASP B 1 114 ? 1.1 16.359 -10.992 1 98.88 114 ASP B C 1
ATOM 2333 O O . ASP B 1 114 ? 2.248 16.766 -11.18 1 98.88 114 ASP B O 1
ATOM 2337 N N . SER B 1 115 ? 0.024 16.859 -11.602 1 98.81 115 SER B N 1
ATOM 2338 C CA . SER B 1 115 ? 0.191 17.938 -12.57 1 98.81 115 SER B CA 1
ATOM 2339 C C . SER B 1 115 ? 0.822 19.172 -11.93 1 98.81 115 SER B C 1
ATOM 2341 O O . SER B 1 115 ? 1.66 19.828 -12.539 1 98.81 115 SER B O 1
ATOM 2343 N N . GLN B 1 116 ? 0.464 19.484 -10.703 1 98.81 116 GLN B N 1
ATOM 2344 C CA . GLN B 1 116 ? 1.025 20.641 -10.016 1 98.81 116 GLN B CA 1
ATOM 2345 C C . GLN B 1 116 ? 2.502 20.422 -9.695 1 98.81 116 GLN B C 1
ATOM 2347 O O . GLN B 1 116 ? 3.316 21.328 -9.852 1 98.81 116 GLN B O 1
ATOM 2352 N N . LEU B 1 117 ? 2.865 19.25 -9.25 1 98.81 117 LEU B N 1
ATOM 2353 C CA . LEU B 1 117 ? 4.254 18.938 -8.938 1 98.81 117 LEU B CA 1
ATOM 2354 C C . LEU B 1 117 ? 5.121 19 -10.188 1 98.81 117 LEU B C 1
ATOM 2356 O O . LEU B 1 117 ? 6.23 19.547 -10.156 1 98.81 117 LEU B O 1
ATOM 2360 N N . ARG B 1 118 ? 4.613 18.453 -11.305 1 98.69 118 ARG B N 1
ATOM 2361 C CA . ARG B 1 118 ? 5.344 18.469 -12.562 1 98.69 118 ARG B CA 1
ATOM 2362 C C . ARG B 1 118 ? 5.555 19.906 -13.055 1 98.69 118 ARG B C 1
ATOM 2364 O O . ARG B 1 118 ? 6.617 20.234 -13.578 1 98.69 118 ARG B O 1
ATOM 2371 N N . ALA B 1 119 ? 4.539 20.719 -12.891 1 98.62 119 ALA B N 1
ATOM 2372 C CA . ALA B 1 119 ? 4.629 22.125 -13.305 1 98.62 119 ALA B CA 1
ATOM 2373 C C . ALA B 1 119 ? 5.754 22.844 -12.57 1 98.62 119 ALA B C 1
ATOM 2375 O O . ALA B 1 119 ? 6.355 23.781 -13.102 1 98.62 119 ALA B O 1
ATOM 2376 N N . LEU B 1 120 ? 6.078 22.375 -11.383 1 98.38 120 LEU B N 1
ATOM 2377 C CA . LEU B 1 120 ? 7.113 23 -10.562 1 98.38 120 LEU B CA 1
ATOM 2378 C C . LEU B 1 120 ? 8.461 22.312 -10.789 1 98.38 120 LEU B C 1
ATOM 2380 O O . LEU B 1 120 ? 9.461 22.703 -10.18 1 98.38 120 LEU B O 1
ATOM 2384 N N . GLY B 1 121 ? 8.445 21.219 -11.609 1 98.38 121 GLY B N 1
ATOM 2385 C CA . GLY B 1 121 ? 9.672 20.5 -11.891 1 98.38 121 GLY B CA 1
ATOM 2386 C C . GLY B 1 121 ? 10.148 19.656 -10.719 1 98.38 121 GLY B C 1
ATOM 2387 O O . GLY B 1 121 ? 11.336 19.359 -10.594 1 98.38 121 GLY B O 1
ATOM 2388 N N . ILE B 1 122 ? 9.273 19.312 -9.836 1 98.38 122 ILE B N 1
ATOM 2389 C CA . ILE B 1 122 ? 9.609 18.578 -8.625 1 98.38 122 ILE B CA 1
ATOM 2390 C C . ILE B 1 122 ? 9.797 17.094 -8.953 1 98.38 122 ILE B C 1
ATOM 2392 O O . ILE B 1 122 ? 8.961 16.484 -9.633 1 98.38 122 ILE B O 1
ATOM 2396 N N . GLN B 1 123 ? 10.836 16.516 -8.391 1 98.19 123 GLN B N 1
ATOM 2397 C CA . GLN B 1 123 ? 11.094 15.094 -8.586 1 98.19 123 GLN B CA 1
ATOM 2398 C C . GLN B 1 123 ? 11.156 14.367 -7.246 1 98.19 123 GLN B C 1
ATOM 2400 O O . GLN B 1 123 ? 10.984 13.148 -7.191 1 98.19 123 GLN B O 1
ATOM 2405 N N . SER B 1 124 ? 11.484 15.117 -6.219 1 98.69 124 SER B N 1
ATOM 2406 C CA . SER B 1 124 ? 11.633 14.539 -4.887 1 98.69 124 SER B CA 1
ATOM 2407 C C . SER B 1 124 ? 10.523 15.016 -3.951 1 98.69 124 SER B C 1
ATOM 2409 O O . SER B 1 124 ? 10.148 16.188 -3.971 1 98.69 124 SER B O 1
ATOM 2411 N N . LEU B 1 125 ? 10 14.078 -3.146 1 98.94 125 LEU B N 1
ATOM 2412 C CA . LEU B 1 125 ? 8.922 14.391 -2.217 1 98.94 125 LEU B CA 1
ATOM 2413 C C . LEU B 1 125 ? 9.305 14.008 -0.791 1 98.94 125 LEU B C 1
ATOM 2415 O O . LEU B 1 125 ? 9.984 13 -0.574 1 98.94 125 LEU B O 1
ATOM 2419 N N . VAL B 1 126 ? 8.898 14.758 0.131 1 98.94 126 VAL B N 1
ATOM 2420 C CA . VAL B 1 126 ? 8.828 14.367 1.534 1 98.94 126 VAL B CA 1
ATOM 2421 C C . VAL B 1 126 ? 7.371 14.172 1.942 1 98.94 126 VAL B C 1
ATOM 2423 O O . VAL B 1 126 ? 6.543 15.062 1.746 1 98.94 126 VAL B O 1
ATOM 2426 N N . LEU B 1 127 ? 7.074 13.023 2.457 1 98.94 127 LEU B N 1
ATOM 2427 C CA . LEU B 1 127 ? 5.707 12.656 2.826 1 98.94 127 LEU B CA 1
ATOM 2428 C C . LEU B 1 127 ? 5.57 12.531 4.34 1 98.94 127 LEU B C 1
ATOM 2430 O O . LEU B 1 127 ? 6.465 12 5.004 1 98.94 127 LEU B O 1
ATOM 2434 N N . CYS B 1 128 ? 4.473 12.953 4.875 1 98.94 128 CYS B N 1
ATOM 2435 C CA . CYS B 1 128 ? 4.066 12.797 6.27 1 98.94 128 CYS B CA 1
ATOM 2436 C C . CYS B 1 128 ? 2.553 12.867 6.406 1 98.94 128 CYS B C 1
ATOM 2438 O O . CYS B 1 128 ? 1.849 13.172 5.445 1 98.94 128 CYS B O 1
ATOM 2440 N N . GLY B 1 129 ? 2.102 12.5 7.59 1 98.94 129 GLY B N 1
ATOM 2441 C CA . GLY B 1 129 ? 0.673 12.594 7.848 1 98.94 129 GLY B CA 1
ATOM 2442 C C . GLY B 1 129 ? 0.045 11.266 8.227 1 98.94 129 GLY B C 1
ATOM 2443 O O . GLY B 1 129 ? 0.664 10.453 8.914 1 98.94 129 GLY B O 1
ATOM 2444 N N . PHE B 1 130 ? -1.289 11.094 7.812 1 98.88 130 PHE B N 1
ATOM 2445 C CA . PHE B 1 130 ? -2.08 9.992 8.352 1 98.88 130 PHE B CA 1
ATOM 2446 C C . PHE B 1 130 ? -2.939 9.359 7.266 1 98.88 130 PHE B C 1
ATOM 2448 O O . PHE B 1 130 ? -3.342 10.031 6.312 1 98.88 130 PHE B O 1
ATOM 2455 N N . MET B 1 131 ? -3.24 8.188 7.5 1 98.88 131 MET B N 1
ATOM 2456 C CA . MET B 1 131 ? -2.674 7.195 8.406 1 98.88 131 MET B CA 1
ATOM 2457 C C . MET B 1 131 ? -1.488 6.484 7.766 1 98.88 131 MET B C 1
ATOM 2459 O O . MET B 1 131 ? -1.462 6.285 6.551 1 98.88 131 MET B O 1
ATOM 2463 N N . THR B 1 132 ? -0.612 5.98 8.594 1 98.94 132 THR B N 1
ATOM 2464 C CA . THR B 1 132 ? 0.616 5.367 8.102 1 98.94 132 THR B CA 1
ATOM 2465 C C . THR B 1 132 ? 0.302 4.258 7.102 1 98.94 132 THR B C 1
ATOM 2467 O O . THR B 1 132 ? 0.819 4.258 5.984 1 98.94 132 THR B O 1
ATOM 2470 N N . HIS B 1 133 ? -0.656 3.357 7.434 1 98.94 133 HIS B N 1
ATOM 2471 C CA . HIS B 1 133 ? -0.857 2.129 6.672 1 98.94 133 HIS B CA 1
ATOM 2472 C C . HIS B 1 133 ? -1.846 2.344 5.531 1 98.94 133 HIS B C 1
ATOM 2474 O O . HIS B 1 133 ? -1.999 1.478 4.668 1 98.94 133 HIS B O 1
ATOM 2480 N N . VAL B 1 134 ? -2.574 3.498 5.496 1 98.88 134 VAL B N 1
ATOM 2481 C CA . VAL B 1 134 ? -3.582 3.727 4.465 1 98.88 134 VAL B CA 1
ATOM 2482 C C . VAL B 1 134 ? -3.098 4.805 3.496 1 98.88 134 VAL B C 1
ATOM 2484 O O . VAL B 1 134 ? -2.514 4.496 2.455 1 98.88 134 VAL B O 1
ATOM 2487 N N . CYS B 1 135 ? -3.357 6.066 3.785 1 98.94 135 CYS B N 1
ATOM 2488 C CA . CYS B 1 135 ? -3.145 7.137 2.816 1 98.94 135 CYS B CA 1
ATOM 2489 C C . CYS B 1 135 ? -1.657 7.414 2.627 1 98.94 135 CYS B C 1
ATOM 2491 O O . CYS B 1 135 ? -1.218 7.727 1.52 1 98.94 135 CYS B O 1
ATOM 2493 N N . VAL B 1 136 ? -0.837 7.383 3.734 1 99 136 VAL B N 1
ATOM 2494 C CA . VAL B 1 136 ? 0.6 7.594 3.592 1 99 136 VAL B CA 1
ATOM 2495 C C . VAL B 1 136 ? 1.201 6.492 2.719 1 99 136 VAL B C 1
ATOM 2497 O O . VAL B 1 136 ? 1.911 6.777 1.752 1 99 136 VAL B O 1
ATOM 2500 N N . ASN B 1 137 ? 0.895 5.281 3.064 1 98.94 137 ASN B N 1
ATOM 2501 C CA . ASN B 1 137 ? 1.376 4.133 2.301 1 98.94 137 ASN B CA 1
ATOM 2502 C C . ASN B 1 137 ? 0.891 4.18 0.855 1 98.94 137 ASN B C 1
ATOM 2504 O O . ASN B 1 137 ? 1.677 3.99 -0.075 1 98.94 137 ASN B O 1
ATOM 2508 N N . SER B 1 138 ? -0.397 4.457 0.596 1 98.94 138 SER B N 1
ATOM 2509 C CA . SER B 1 138 ? -0.967 4.527 -0.746 1 98.94 138 SER B CA 1
ATOM 2510 C C . SER B 1 138 ? -0.309 5.629 -1.57 1 98.94 138 SER B C 1
ATOM 2512 O O . SER B 1 138 ? -0.031 5.441 -2.756 1 98.94 138 SER B O 1
ATOM 2514 N N . THR B 1 139 ? -0.068 6.754 -0.95 1 99 139 THR B N 1
ATOM 2515 C CA . THR B 1 139 ? 0.529 7.887 -1.652 1 99 139 THR B CA 1
ATOM 2516 C C . THR B 1 139 ? 1.994 7.609 -1.977 1 99 139 THR B C 1
ATOM 2518 O O . THR B 1 139 ? 2.479 7.977 -3.049 1 99 139 THR B O 1
ATOM 2521 N N . ALA B 1 140 ? 2.74 6.941 -1.027 1 98.94 140 ALA B N 1
ATOM 2522 C CA . ALA B 1 140 ? 4.117 6.539 -1.312 1 98.94 140 ALA B CA 1
ATOM 2523 C C . ALA B 1 140 ? 4.176 5.613 -2.523 1 98.94 140 ALA B C 1
ATOM 2525 O O . ALA B 1 140 ? 5.043 5.77 -3.387 1 98.94 140 ALA B O 1
ATOM 2526 N N . ARG B 1 141 ? 3.25 4.699 -2.623 1 98.94 141 ARG B N 1
ATOM 2527 C CA . ARG B 1 141 ? 3.189 3.783 -3.756 1 98.94 141 ARG B CA 1
ATOM 2528 C C . ARG B 1 141 ? 2.824 4.523 -5.039 1 98.94 141 ARG B C 1
ATOM 2530 O O . ARG B 1 141 ? 3.359 4.223 -6.109 1 98.94 141 ARG B O 1
ATOM 2537 N N . GLY B 1 142 ? 1.872 5.445 -4.91 1 98.94 142 GLY B N 1
ATOM 2538 C CA . GLY B 1 142 ? 1.547 6.277 -6.059 1 98.94 142 GLY B CA 1
ATOM 2539 C C . GLY B 1 142 ? 2.73 7.082 -6.566 1 98.94 142 GLY B C 1
ATOM 2540 O O . GLY B 1 142 ? 2.953 7.172 -7.777 1 98.94 142 GLY B O 1
ATOM 2541 N N . ALA B 1 143 ? 3.455 7.688 -5.652 1 98.94 143 ALA B N 1
ATOM 2542 C CA . ALA B 1 143 ? 4.652 8.445 -6.012 1 98.94 143 ALA B CA 1
ATOM 2543 C C . ALA B 1 143 ? 5.66 7.559 -6.746 1 98.94 143 ALA B C 1
ATOM 2545 O O . ALA B 1 143 ? 6.23 7.973 -7.758 1 98.94 143 ALA B O 1
ATOM 2546 N N . PHE B 1 144 ? 5.875 6.34 -6.277 1 98.88 144 PHE B N 1
ATOM 2547 C CA . PHE B 1 144 ? 6.793 5.383 -6.887 1 98.88 144 PHE B CA 1
ATOM 2548 C C . PHE B 1 144 ? 6.375 5.066 -8.32 1 98.88 144 PHE B C 1
ATOM 2550 O O . PHE B 1 144 ? 7.199 5.117 -9.234 1 98.88 144 PHE B O 1
ATOM 2557 N N . ASN B 1 145 ? 5.07 4.809 -8.508 1 98.69 145 ASN B N 1
ATOM 2558 C CA . ASN B 1 145 ? 4.547 4.516 -9.836 1 98.69 145 ASN B CA 1
ATOM 2559 C C . ASN B 1 145 ? 4.766 5.684 -10.797 1 98.69 145 ASN B C 1
ATOM 2561 O O . ASN B 1 145 ? 5.008 5.48 -11.984 1 98.69 145 ASN B O 1
ATOM 2565 N N . LEU B 1 146 ? 4.68 6.855 -10.266 1 98.81 146 LEU B N 1
ATOM 2566 C CA . LEU B 1 146 ? 4.742 8.055 -11.094 1 98.81 146 LEU B CA 1
ATOM 2567 C C . LEU B 1 146 ? 6.188 8.5 -11.289 1 98.81 146 LEU B C 1
ATOM 2569 O O . LEU B 1 146 ? 6.449 9.477 -12 1 98.81 146 LEU B O 1
ATOM 2573 N N . GLY B 1 147 ? 7.184 7.852 -10.625 1 98.5 147 GLY B N 1
ATOM 2574 C CA . GLY B 1 147 ? 8.594 8.094 -10.867 1 98.5 147 GLY B CA 1
ATOM 2575 C C . GLY B 1 147 ? 9.203 9.086 -9.898 1 98.5 147 GLY B C 1
ATOM 2576 O O . GLY B 1 147 ? 10.328 9.555 -10.102 1 98.5 147 GLY B O 1
ATOM 2577 N N . TYR B 1 148 ? 8.484 9.492 -8.836 1 98.75 148 TYR B N 1
ATOM 2578 C CA . TYR B 1 148 ? 9.031 10.391 -7.82 1 98.75 148 TYR B CA 1
ATOM 2579 C C . TYR B 1 148 ? 9.977 9.641 -6.887 1 98.75 148 TYR B C 1
ATOM 2581 O O . TYR B 1 148 ? 9.82 8.438 -6.672 1 98.75 148 TYR B O 1
ATOM 2589 N N . GLN B 1 149 ? 10.914 10.312 -6.355 1 98.19 149 GLN B N 1
ATOM 2590 C CA . GLN B 1 149 ? 11.711 9.844 -5.223 1 98.19 149 GLN B CA 1
ATOM 2591 C C . GLN B 1 149 ? 11.133 10.344 -3.9 1 98.19 149 GLN B C 1
ATOM 2593 O O . GLN B 1 149 ? 11.242 11.531 -3.576 1 98.19 149 GLN B O 1
ATOM 2598 N N . ALA B 1 150 ? 10.594 9.484 -3.152 1 98.81 150 ALA B N 1
ATOM 2599 C CA . ALA B 1 150 ? 9.898 9.914 -1.94 1 98.81 150 ALA B CA 1
ATOM 2600 C C . ALA B 1 150 ? 10.688 9.539 -0.692 1 98.81 150 ALA B C 1
ATOM 2602 O O . ALA B 1 150 ? 11.391 8.523 -0.678 1 98.81 150 ALA B O 1
ATOM 2603 N N . THR B 1 151 ? 10.609 10.344 0.3 1 98.88 151 THR B N 1
ATOM 2604 C CA . THR B 1 151 ? 11.055 10.086 1.666 1 98.88 151 THR B CA 1
ATOM 2605 C C . THR B 1 151 ? 9.891 10.25 2.646 1 98.88 151 THR B C 1
ATOM 2607 O O . THR B 1 151 ? 9.211 11.273 2.65 1 98.88 151 THR B O 1
ATOM 2610 N N . VAL B 1 152 ? 9.664 9.234 3.453 1 98.94 152 VAL B N 1
ATOM 2611 C CA . VAL B 1 152 ? 8.656 9.305 4.504 1 98.94 152 VAL B CA 1
ATOM 2612 C C . VAL B 1 152 ? 9.328 9.594 5.844 1 98.94 152 VAL B C 1
ATOM 2614 O O . VAL B 1 152 ? 10.367 9.008 6.164 1 98.94 152 VAL B O 1
ATOM 2617 N N . VAL B 1 153 ? 8.734 10.492 6.602 1 98.88 153 VAL B N 1
ATOM 2618 C CA . VAL B 1 153 ? 9.211 10.758 7.957 1 98.88 153 VAL B CA 1
ATOM 2619 C C . VAL B 1 153 ? 8.375 9.961 8.961 1 98.88 153 VAL B C 1
ATOM 2621 O O . VAL B 1 153 ? 7.242 10.328 9.273 1 98.88 153 VAL B O 1
ATOM 2624 N N . GLY B 1 154 ? 8.977 8.953 9.555 1 98.75 154 GLY B N 1
ATOM 2625 C CA . GLY B 1 154 ? 8.273 7.969 10.359 1 98.75 154 GLY B CA 1
ATOM 2626 C C . GLY B 1 154 ? 7.551 8.578 11.539 1 98.75 154 GLY B C 1
ATOM 2627 O O . GLY B 1 154 ? 6.352 8.344 11.734 1 98.75 154 GLY B O 1
ATOM 2628 N N . ASP B 1 155 ? 8.188 9.383 12.305 1 98.81 155 ASP B N 1
ATOM 2629 C CA . ASP B 1 155 ? 7.621 9.953 13.523 1 98.81 155 ASP B CA 1
ATOM 2630 C C . ASP B 1 155 ? 6.539 10.977 13.203 1 98.81 155 ASP B C 1
ATOM 2632 O O . ASP B 1 155 ? 5.781 11.383 14.086 1 98.81 155 ASP B O 1
ATOM 2636 N N . ALA B 1 156 ? 6.48 11.391 11.938 1 98.88 156 ALA B N 1
ATOM 2637 C CA . ALA B 1 156 ? 5.441 12.32 11.5 1 98.88 156 ALA B CA 1
ATOM 2638 C C . ALA B 1 156 ? 4.266 11.57 10.875 1 98.88 156 ALA B C 1
ATOM 2640 O O . ALA B 1 156 ?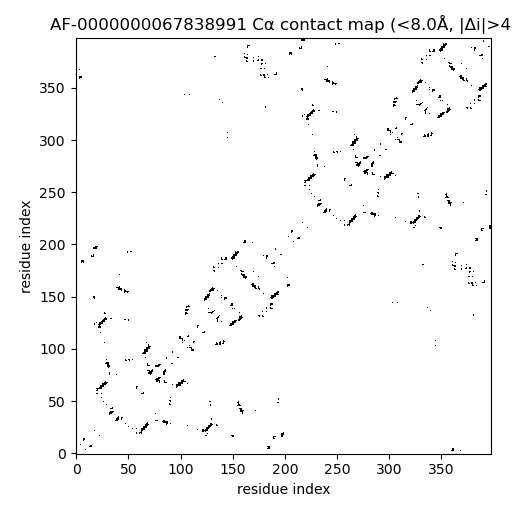 3.564 12.109 10.016 1 98.88 156 ALA B O 1
ATOM 2641 N N . THR B 1 157 ? 4.094 10.328 11.156 1 98.94 157 THR B N 1
ATOM 2642 C CA . THR B 1 157 ? 2.939 9.523 10.781 1 98.94 157 THR B CA 1
ATOM 2643 C C . THR B 1 157 ? 2.342 8.836 12.008 1 98.94 157 THR B C 1
ATOM 2645 O O . THR B 1 157 ? 3.004 8.719 13.039 1 98.94 157 THR B O 1
ATOM 2648 N N . ALA B 1 158 ? 1.149 8.453 11.906 1 98.94 158 ALA B N 1
ATOM 2649 C CA . ALA B 1 158 ? 0.456 7.719 12.961 1 98.94 158 ALA B CA 1
ATOM 2650 C C . ALA B 1 158 ? -0.619 6.805 12.383 1 98.94 158 ALA B C 1
ATOM 2652 O O . ALA B 1 158 ? -1.088 7.02 11.258 1 98.94 158 ALA B O 1
ATOM 2653 N N . THR B 1 159 ? -0.869 5.82 13.094 1 98.81 159 THR B N 1
ATOM 2654 C CA . THR B 1 159 ? -1.926 4.883 12.727 1 98.81 159 THR B CA 1
ATOM 2655 C C . THR B 1 159 ? -2.66 4.379 13.961 1 98.81 159 THR B C 1
ATOM 2657 O O . THR B 1 159 ? -2.607 5.012 15.023 1 98.81 159 THR B O 1
ATOM 2660 N N . ARG B 1 160 ? -3.422 3.318 13.82 1 98.62 160 ARG B N 1
ATOM 2661 C CA . ARG B 1 160 ? -4.312 2.859 14.883 1 98.62 160 ARG B CA 1
ATOM 2662 C C . ARG B 1 160 ? -4.293 1.339 14.992 1 98.62 160 ARG B C 1
ATOM 2664 O O . ARG B 1 160 ? -3.719 0.656 14.141 1 98.62 160 ARG B O 1
ATOM 2671 N N . ASP B 1 161 ? -4.832 0.873 16.141 1 98.56 161 ASP B N 1
ATOM 2672 C CA . ASP B 1 161 ? -5.012 -0.57 16.281 1 98.56 161 ASP B CA 1
ATOM 2673 C C . ASP B 1 161 ? -5.969 -1.101 15.211 1 98.56 161 ASP B C 1
ATOM 2675 O O . ASP B 1 161 ? -6.945 -0.435 14.859 1 98.56 161 ASP B O 1
ATOM 2679 N N . LEU B 1 162 ? -5.73 -2.305 14.742 1 98.5 162 LEU B N 1
ATOM 2680 C CA . LEU B 1 162 ? -6.621 -2.949 13.781 1 98.5 162 LEU B CA 1
ATOM 2681 C C . LEU B 1 162 ? -6.941 -4.379 14.211 1 98.5 162 LEU B C 1
ATOM 2683 O O . LEU B 1 162 ? -6.105 -5.051 14.82 1 98.5 162 LEU B O 1
ATOM 2687 N N . PRO B 1 163 ? -8.148 -4.777 13.891 1 97.81 163 PRO B N 1
ATOM 2688 C CA . PRO B 1 163 ? -8.367 -6.223 14.016 1 97.81 163 PRO B CA 1
ATOM 2689 C C . PRO B 1 163 ? -7.578 -7.031 12.992 1 97.81 163 PRO B C 1
ATOM 2691 O O . PRO B 1 163 ? -7.551 -6.68 11.812 1 97.81 163 PRO B O 1
ATOM 2694 N N . GLY B 1 164 ? -6.91 -8.078 13.453 1 96.44 164 GLY B N 1
ATOM 2695 C CA . GLY B 1 164 ? -6.25 -9.008 12.547 1 96.44 164 GLY B CA 1
ATOM 2696 C C . GLY B 1 164 ? -7.223 -9.914 11.82 1 96.44 164 GLY B C 1
ATOM 2697 O O . GLY B 1 164 ? -8.414 -9.945 12.133 1 96.44 164 G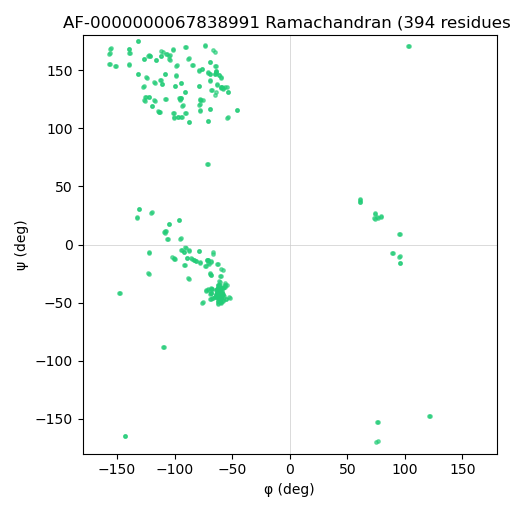LY B O 1
ATOM 2698 N N . VAL B 1 165 ? -6.688 -10.641 10.859 1 95.25 165 VAL B N 1
ATOM 2699 C CA . VAL B 1 165 ? -7.496 -11.555 10.055 1 95.25 165 VAL B CA 1
ATOM 2700 C C . VAL B 1 165 ? -8.133 -12.609 10.953 1 95.25 165 VAL B C 1
ATOM 2702 O O . VAL B 1 165 ? -9.273 -13.023 10.727 1 95.25 165 VAL B O 1
ATOM 2705 N N . ASP B 1 166 ? -7.422 -12.953 12.008 1 92.62 166 ASP B N 1
ATOM 2706 C CA . ASP B 1 166 ? -7.895 -14 12.898 1 92.62 166 ASP B CA 1
ATOM 2707 C C . ASP B 1 166 ? -8.672 -13.414 14.078 1 92.62 166 ASP B C 1
ATOM 2709 O O . ASP B 1 166 ? -8.992 -14.125 15.031 1 92.62 166 ASP B O 1
ATOM 2713 N N . GLY B 1 167 ? -8.883 -12.203 14.078 1 91.12 167 GLY B N 1
ATOM 2714 C CA . GLY B 1 167 ? -9.617 -11.562 15.156 1 91.12 167 GLY B CA 1
ATOM 2715 C C . GLY B 1 167 ? -8.719 -10.977 16.234 1 91.12 167 GLY B C 1
ATOM 2716 O O . GLY B 1 167 ? -9.188 -10.273 17.125 1 91.12 167 GLY B O 1
ATOM 2717 N N . SER B 1 168 ? -7.445 -11.305 16.172 1 95.19 168 SER B N 1
ATOM 2718 C CA . SER B 1 168 ? -6.508 -10.68 17.094 1 95.19 168 SER B CA 1
ATOM 2719 C C . SER B 1 168 ? -6.391 -9.18 16.844 1 95.19 168 SER B C 1
ATOM 2721 O O . SER B 1 168 ? -6.938 -8.664 15.875 1 95.19 168 SER B O 1
ATOM 2723 N N . ILE B 1 169 ? -5.777 -8.508 17.844 1 97.69 169 ILE B N 1
ATOM 2724 C CA . ILE B 1 169 ? -5.508 -7.09 17.656 1 97.69 169 ILE B CA 1
ATOM 2725 C C . ILE B 1 169 ? -4.086 -6.895 17.141 1 97.69 169 ILE B C 1
ATOM 2727 O O . ILE B 1 169 ? -3.139 -7.477 17.672 1 97.69 169 ILE B O 1
ATOM 2731 N N . VAL B 1 170 ? -3.91 -6.23 16.047 1 98.44 170 VAL B N 1
ATOM 2732 C CA . VAL B 1 170 ? -2.621 -5.703 15.625 1 98.44 170 VAL B CA 1
ATOM 2733 C C . VAL B 1 170 ? -2.41 -4.309 16.219 1 98.44 170 VAL B C 1
ATOM 2735 O O . VAL B 1 170 ? -3.027 -3.34 15.766 1 98.44 170 VAL B O 1
ATOM 2738 N N . PRO B 1 171 ? -1.556 -4.176 17.234 1 98.56 171 PRO B N 1
ATOM 2739 C CA . PRO B 1 171 ? -1.379 -2.877 17.891 1 98.56 171 PRO B CA 1
ATOM 2740 C C . PRO B 1 171 ? -0.789 -1.824 16.953 1 98.56 171 PRO B C 1
ATOM 2742 O O . PRO B 1 171 ? 0.022 -2.152 16.078 1 98.56 171 PRO B O 1
ATOM 2745 N N . ALA B 1 172 ? -1.169 -0.598 17.156 1 98.75 172 ALA B N 1
ATOM 2746 C CA . ALA B 1 172 ? -0.762 0.529 16.328 1 98.75 172 ALA B CA 1
ATOM 2747 C C . ALA B 1 172 ? 0.756 0.582 16.172 1 98.75 172 ALA B C 1
ATOM 2749 O O . ALA B 1 172 ? 1.271 0.758 15.07 1 98.75 172 ALA B O 1
ATOM 2750 N N . PRO B 1 173 ? 1.562 0.421 17.266 1 98.44 173 PRO B N 1
ATOM 2751 C CA . PRO B 1 173 ? 3.014 0.484 17.078 1 98.44 173 PRO B CA 1
ATOM 2752 C C . PRO B 1 173 ? 3.539 -0.621 16.172 1 98.44 173 PRO B C 1
ATOM 2754 O O . PRO B 1 173 ? 4.457 -0.388 15.375 1 98.44 173 PRO B O 1
ATOM 2757 N N . THR B 1 174 ? 2.959 -1.824 16.266 1 98.56 174 THR B N 1
ATOM 2758 C CA . THR B 1 174 ? 3.346 -2.939 15.414 1 98.56 174 THR B CA 1
ATOM 2759 C C .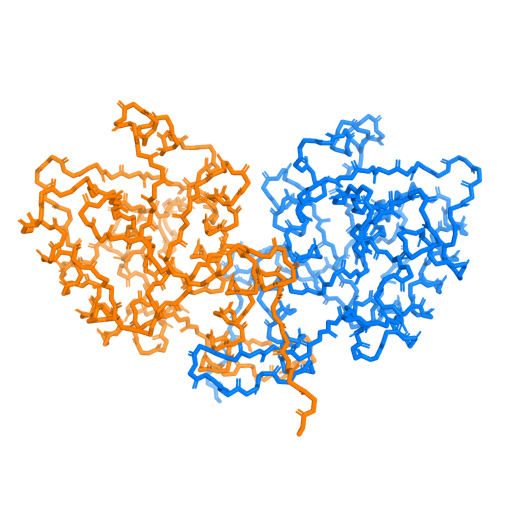 THR B 1 174 ? 2.961 -2.664 13.961 1 98.56 174 THR B C 1
ATOM 2761 O O . THR B 1 174 ? 3.764 -2.881 13.055 1 98.56 174 THR B O 1
ATOM 2764 N N . LEU B 1 175 ? 1.725 -2.186 13.773 1 98.81 175 LEU B N 1
ATOM 2765 C CA . LEU B 1 175 ? 1.236 -1.846 12.438 1 98.81 175 LEU B CA 1
ATOM 2766 C C . LEU B 1 175 ? 2.104 -0.765 11.805 1 98.81 175 LEU B C 1
ATOM 2768 O O . LEU B 1 175 ? 2.475 -0.871 10.633 1 98.81 175 LEU B O 1
ATOM 2772 N N . LYS B 1 176 ? 2.422 0.233 12.539 1 98.88 176 LYS B N 1
ATOM 2773 C CA . LYS B 1 176 ? 3.242 1.334 12.039 1 98.88 176 LYS B CA 1
ATOM 2774 C C . LYS B 1 176 ? 4.629 0.845 11.633 1 98.88 176 LYS B C 1
ATOM 2776 O O . LYS B 1 176 ? 5.102 1.143 10.539 1 98.88 176 LYS B O 1
ATOM 2781 N N . ALA B 1 177 ? 5.27 0.081 12.484 1 98.81 177 ALA B N 1
ATOM 2782 C CA . ALA B 1 177 ? 6.621 -0.408 12.211 1 98.81 177 ALA B CA 1
ATOM 2783 C C . ALA B 1 177 ? 6.641 -1.304 10.977 1 98.81 177 ALA B C 1
ATOM 2785 O O . ALA B 1 177 ? 7.523 -1.177 10.125 1 98.81 177 ALA B O 1
ATOM 2786 N N . ALA B 1 178 ? 5.703 -2.193 10.883 1 98.88 178 ALA B N 1
ATOM 2787 C CA . ALA B 1 178 ? 5.621 -3.098 9.734 1 98.88 178 ALA B CA 1
ATOM 2788 C C . ALA B 1 178 ? 5.359 -2.326 8.445 1 98.88 178 ALA B C 1
ATOM 2790 O O . ALA B 1 178 ? 5.961 -2.613 7.41 1 98.88 178 ALA B O 1
ATOM 2791 N N . THR B 1 179 ? 4.402 -1.334 8.531 1 98.94 179 THR B N 1
ATOM 2792 C CA . THR B 1 179 ? 4.062 -0.539 7.355 1 98.94 179 THR B CA 1
ATOM 2793 C C . THR B 1 179 ? 5.27 0.257 6.867 1 98.94 179 THR B C 1
ATOM 2795 O O . THR B 1 179 ? 5.578 0.264 5.676 1 98.94 179 THR B O 1
ATOM 2798 N N . LEU B 1 180 ? 5.965 0.862 7.797 1 98.94 180 LEU B N 1
ATOM 2799 C CA . LEU B 1 180 ? 7.121 1.666 7.426 1 98.94 180 LEU B CA 1
ATOM 2800 C C . LEU B 1 180 ? 8.242 0.788 6.871 1 98.94 180 LEU B C 1
ATOM 2802 O O . LEU B 1 180 ? 8.945 1.186 5.941 1 98.94 180 LEU B O 1
ATOM 2806 N N . ALA B 1 181 ? 8.438 -0.397 7.434 1 98.81 181 ALA B N 1
ATOM 2807 C CA . ALA B 1 181 ? 9.406 -1.336 6.879 1 98.81 181 ALA B CA 1
ATOM 2808 C C . ALA B 1 181 ? 9.031 -1.737 5.457 1 98.81 181 ALA B C 1
ATOM 2810 O O . ALA B 1 181 ? 9.906 -1.849 4.586 1 98.81 181 ALA B O 1
ATOM 2811 N N . GLY B 1 182 ? 7.742 -1.939 5.234 1 98.88 182 GLY B N 1
ATOM 2812 C CA . GLY B 1 182 ? 7.262 -2.273 3.902 1 98.88 182 GLY B CA 1
ATOM 2813 C C . GLY B 1 182 ? 7.461 -1.153 2.898 1 98.88 182 GLY B C 1
ATOM 2814 O O . GLY B 1 182 ? 7.871 -1.397 1.762 1 98.88 182 GLY B O 1
ATOM 2815 N N . ILE B 1 183 ? 7.133 0.057 3.287 1 98.94 183 ILE B N 1
ATOM 2816 C CA . ILE B 1 183 ? 7.363 1.218 2.434 1 98.94 183 ILE B CA 1
ATOM 2817 C C . ILE B 1 183 ? 8.844 1.328 2.102 1 98.94 183 ILE B C 1
ATOM 2819 O O . ILE B 1 183 ? 9.219 1.533 0.942 1 98.94 183 ILE B O 1
ATOM 2823 N N . ARG B 1 184 ? 9.711 1.136 3.104 1 98.75 184 ARG B N 1
ATOM 2824 C CA . ARG B 1 184 ? 11.156 1.286 3.006 1 98.75 184 ARG B CA 1
ATOM 2825 C C . ARG B 1 184 ? 11.766 0.202 2.119 1 98.75 184 ARG B C 1
ATOM 2827 O O . ARG B 1 184 ? 12.844 0.387 1.551 1 98.75 184 ARG B O 1
ATOM 2834 N N . ASP B 1 185 ? 11.086 -0.904 2.055 1 98.69 185 ASP B N 1
ATOM 2835 C CA . ASP B 1 185 ? 11.594 -2.01 1.248 1 9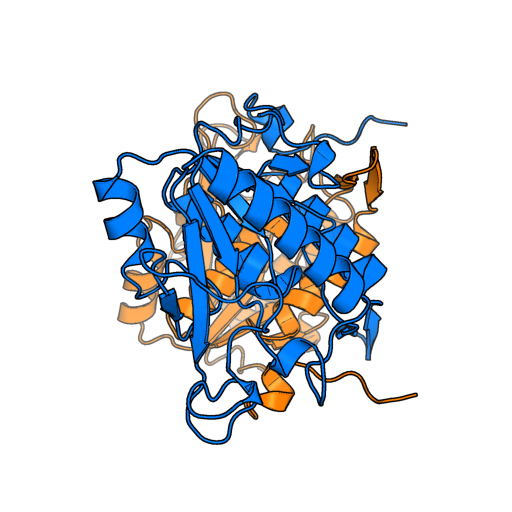8.69 185 ASP B CA 1
ATOM 2836 C C . ASP B 1 185 ? 11.781 -1.587 -0.207 1 98.69 185 ASP B C 1
ATOM 2838 O O . ASP B 1 185 ? 12.773 -1.948 -0.84 1 98.69 185 ASP B O 1
ATOM 2842 N N . LEU B 1 186 ? 10.844 -0.736 -0.708 1 98.75 186 LEU B N 1
ATOM 2843 C CA . LEU B 1 186 ? 10.922 -0.437 -2.135 1 98.75 186 LEU B CA 1
ATOM 2844 C C . LEU B 1 186 ? 10.438 0.981 -2.42 1 98.75 186 LEU B C 1
ATOM 2846 O O . LEU B 1 186 ? 11.086 1.724 -3.162 1 98.75 186 LEU B O 1
ATOM 2850 N N . PHE B 1 187 ? 9.414 1.492 -1.856 1 98.88 187 PHE B N 1
ATOM 2851 C CA . PHE B 1 187 ? 8.57 2.543 -2.42 1 98.88 187 PHE B CA 1
ATOM 2852 C C . PHE B 1 187 ? 9.117 3.922 -2.062 1 98.88 187 PHE B C 1
ATOM 2854 O O . PHE B 1 187 ? 8.891 4.891 -2.787 1 98.88 187 PHE B O 1
ATOM 2861 N N . ALA B 1 188 ? 9.781 3.982 -0.927 1 98.88 188 ALA B N 1
ATOM 2862 C CA . ALA B 1 188 ? 10.336 5.25 -0.448 1 98.88 188 ALA B CA 1
ATOM 2863 C C . ALA B 1 188 ? 11.492 5.012 0.516 1 98.88 188 ALA B C 1
ATOM 2865 O O . ALA B 1 188 ? 11.609 3.938 1.108 1 98.88 188 ALA B O 1
ATOM 2866 N N . VAL B 1 189 ? 12.336 5.988 0.598 1 98.69 189 VAL B N 1
ATOM 2867 C CA . VAL B 1 189 ? 13.227 6.066 1.752 1 98.69 189 VAL B CA 1
ATOM 2868 C C . VAL B 1 189 ? 12.422 6.41 3.004 1 98.69 189 VAL B C 1
ATOM 2870 O O . VAL B 1 189 ? 11.391 7.082 2.922 1 98.69 189 VAL B O 1
ATOM 2873 N N . VAL B 1 190 ? 12.797 5.914 4.176 1 98.81 190 VAL B N 1
ATOM 2874 C CA . VAL B 1 190 ? 12.148 6.277 5.434 1 98.81 190 VAL B CA 1
ATOM 2875 C C . VAL B 1 190 ? 13.195 6.773 6.43 1 98.81 190 VAL B C 1
ATOM 2877 O O . VAL B 1 190 ? 14.203 6.102 6.672 1 98.81 190 VAL B O 1
ATOM 2880 N N . VAL B 1 191 ? 13.016 7.926 6.895 1 98.38 191 VAL B N 1
ATOM 2881 C CA . VAL B 1 191 ? 13.805 8.414 8.023 1 98.38 191 VAL B CA 1
ATOM 2882 C C . VAL B 1 191 ? 12.961 8.383 9.289 1 98.38 191 VAL B C 1
ATOM 2884 O O . VAL B 1 191 ? 11.727 8.406 9.227 1 98.38 191 VAL B O 1
ATOM 2887 N N . SER B 1 192 ? 13.555 8.367 10.453 1 98 192 SER B N 1
ATOM 2888 C CA . SER B 1 192 ? 12.828 8.211 11.703 1 98 192 SER B CA 1
ATOM 2889 C C . SER B 1 192 ? 12.109 9.5 12.094 1 98 192 SER B C 1
ATOM 2891 O O . SER B 1 192 ? 10.914 9.484 12.406 1 98 192 SER B O 1
ATOM 2893 N N . LYS B 1 193 ? 12.828 10.609 12.078 1 97.81 193 LYS B N 1
ATOM 2894 C CA . LYS B 1 193 ? 12.305 11.891 12.555 1 97.81 193 LYS B CA 1
ATOM 2895 C C . LYS B 1 193 ? 12.75 13.031 11.648 1 97.81 193 LYS B C 1
ATOM 2897 O O . LYS B 1 193 ? 13.633 12.859 10.805 1 97.81 193 LYS B O 1
ATOM 2902 N N . VAL B 1 194 ? 12.172 14.156 11.828 1 97.88 194 VAL B N 1
ATOM 2903 C CA . VAL B 1 194 ? 12.383 15.344 11.008 1 97.88 194 VAL B CA 1
ATOM 2904 C C . VAL B 1 194 ? 13.867 15.703 11 1 97.88 194 VAL B C 1
ATOM 2906 O O . VAL B 1 194 ? 14.406 16.094 9.961 1 97.88 194 VAL B O 1
ATOM 2909 N N . ASP B 1 195 ? 14.57 15.492 12.086 1 97.25 195 ASP B N 1
ATOM 2910 C CA . ASP B 1 195 ? 15.961 15.898 12.227 1 97.25 195 ASP B CA 1
ATOM 2911 C C . ASP B 1 195 ? 16.875 15.008 11.383 1 97.25 195 ASP B C 1
ATOM 2913 O O . ASP B 1 195 ? 18.047 15.344 11.156 1 97.25 195 ASP B O 1
ATOM 2917 N N . ASP B 1 196 ? 16.375 13.914 10.906 1 96.94 196 ASP B N 1
ATOM 2918 C CA . ASP B 1 196 ? 17.156 12.992 10.086 1 96.94 196 ASP B CA 1
ATOM 2919 C C . ASP B 1 196 ? 17.125 13.406 8.617 1 96.94 196 ASP B C 1
ATOM 2921 O O . ASP B 1 196 ? 17.859 12.859 7.797 1 96.94 196 ASP B O 1
ATOM 2925 N N . LEU B 1 197 ? 16.281 14.305 8.234 1 96.62 197 LEU B N 1
ATOM 2926 C CA . LEU B 1 197 ? 16.203 14.82 6.871 1 96.62 197 LEU B CA 1
ATOM 2927 C C . LEU B 1 197 ? 17.312 15.836 6.609 1 96.62 197 LEU B C 1
ATOM 2929 O O . LEU B 1 197 ? 17.438 16.812 7.344 1 96.62 197 LEU B O 1
ATOM 2933 N N . PRO B 1 198 ? 18.078 15.562 5.562 1 96.25 198 PRO B N 1
ATOM 2934 C CA . PRO B 1 198 ? 19.062 16.594 5.211 1 96.25 198 PRO B CA 1
ATOM 2935 C C . PRO B 1 198 ? 18.406 17.891 4.758 1 96.25 198 PRO B C 1
ATOM 2937 O O . PRO B 1 198 ? 17.312 17.891 4.191 1 96.25 198 PRO B O 1
ATOM 2940 N N . ALA B 1 199 ? 19.125 18.984 4.945 1 92.69 199 ALA B N 1
ATOM 2941 C CA . ALA B 1 199 ? 18.609 20.312 4.625 1 92.69 199 ALA B CA 1
ATOM 2942 C C . ALA B 1 199 ? 18.609 20.547 3.117 1 92.69 199 ALA B C 1
ATOM 2944 O O . ALA B 1 199 ? 19.484 20.047 2.404 1 92.69 199 ALA B O 1
#

Nearest PDB structures (foldseek):
  8cib-assembly1_F  TM=9.752E-01  e=6.833E-26  Pseudomonas aeruginosa
  4h17-assembly1_B  TM=9.735E-01  e=7.126E-24  Pseudomonas putida KT2440
  3mcw-assembly1_B  TM=9.152E-01  e=6.265E-18  Chromobacterium violaceum ATCC 12472
  3irv-assembly1_A-2  TM=8.613E-01  e=4.804E-17  Pseudomonas savastanoi pv. phaseolicola 1448A
  3hb7-assembly1_B  TM=8.642E-01  e=5.568E-13  Alkaliphilus metalliredigens QYMF

Secondary structure (DSSP, 8-state):
------HHHHHT---PPPPGGGEEEEEE--BGGGTSGGGPPBTHHHHHHHHHHHHHHHHHHT--EEEEEE---TTSTT-TTSGGGSBPGGGPPPTT--EEEESSSSTTTTSSHHHHHHHTT--EEEEEEE-IIIIIHHHHHHHHHHT-EEEEEEEEEEB--EE-TTS-EE-HHHHHHHHHHHHHHHT-EEESSGGGS--/------HHHHHT---PPPPGGGEEEEEE--BGGGTSGGGPPBTHHHHHHHHHHHHHHHHHHT--EEEEEE---TTSTT-TTSGGGSBPGGGPPPTT--EEEESSSSTTTTSSHHHHHHHTT--EEEEEEE-IIIIIHHHHHHHHHHT-EEEEEEEEEEB--EE-TTS-EE-HHHHHHHHHHHHHHHT-EEESSGGGS--

Sequence (398 aa):
MPTVTTLRDVAGIGHQPAALSQSALVIIDCQNTYREGVMQLVGVEPALAEVARLLVRARTAGIPIFHVMHDAGPGTPYDIRAEIGQISDPVRPQAGEPVIVKTYPNSFWETDLDSQLRALGIQSLVLCGFMTHVCVNSTARGAFNLGYQATVVGDATATRDLPGVDGSIVPAPTLKAATLAGIRDLFAVVVSKVDDLPAMPTVTTLRDVAGIGHQPAALSQSALVIIDCQNTYREGVMQLVGVEPALAEVARLLVRARTAGIPIFHVMHDAGPGTPYDIRAEIGQISDPVRPQAGEPVIVKTYPNSFWETDLDSQLRALGIQSLVLCGFMTHVCVNSTARGAFNLGYQATVVGDATATRDLPGVDGSIVPAPTLKAATLAGIRDLFAVVVSKVDDLPA

InterPro domains:
  IPR000868 Isochorismatase-like domain [PF00857] (23-168)
  IPR036380 Isochorismatase-like superfamily [G3DSA:3.40.50.850] (2-195)
  IPR036380 Isochorismatase-like superfamily [SSF52499] (6-192)
  IPR050272 Isochorismatase-like hydrolase [PTHR43540] (20-192)

Foldseek 3Di:
DPDDAFLCVVVVVDQDADALLQAEEEAEAQAQLCCDDPNPFDLSVQLQVQVLVLLVVSVVSVHAYEYEFEDQDPPDCCHCVDRSNPRDDSNHDDPPHYYWYDHALASPPPTCVVVVCVVVVHQEYEYAYDALQTNRLNNLQVSQVVRHAYEYALSNHTHAWDQDPVRDIDGGVNSSVVSQVVSCRPRYRYDHGSVRHHD/DPDDAFLCVVVVVDQDADALLQAEEEAEAQAQLCCDDPNPFDLSVQLQVQVLVLLVVSVVSVHAYEYEFEDQDPPDCCHCVDRSNPRDDSNHDDPPHYYWYDHALASPPPTCVVVVCVVVVHQEYEYAYDALQTNRLNNLQVSQVVRHAYEYALSNHTHAWDQDPVRDIDGGVNSSVVSQVVSCRPRYRYDHGSVRHHD